Protein AF-A0A972D9L5-F1 (afdb_monomer)

Structure (mmCIF, N/CA/C/O backbone):
data_AF-A0A972D9L5-F1
#
_entry.id   AF-A0A972D9L5-F1
#
loop_
_atom_site.group_PDB
_atom_site.id
_atom_site.type_symbol
_atom_site.label_atom_id
_atom_site.label_alt_id
_atom_site.label_comp_id
_atom_site.label_asym_id
_atom_site.label_entity_id
_atom_site.label_seq_id
_atom_site.pdbx_PDB_ins_code
_atom_site.Cartn_x
_atom_site.Cartn_y
_atom_site.Cartn_z
_atom_site.occupancy
_atom_site.B_iso_or_equiv
_atom_site.auth_seq_id
_atom_site.auth_comp_id
_atom_site.auth_asym_id
_atom_site.auth_atom_id
_atom_site.pdbx_PDB_model_num
ATOM 1 N N . MET A 1 1 ? 24.070 23.759 -36.329 1.00 27.31 1 MET A N 1
ATOM 2 C CA . MET A 1 1 ? 23.258 23.479 -37.533 1.00 27.31 1 MET A CA 1
ATOM 3 C C . MET A 1 1 ? 21.920 22.925 -37.063 1.00 27.31 1 MET A C 1
ATOM 5 O O . MET A 1 1 ? 21.904 22.275 -36.027 1.00 27.31 1 MET A O 1
ATOM 9 N N . ALA A 1 2 ? 20.825 23.305 -37.729 1.00 23.30 2 ALA A N 1
ATOM 10 C CA . ALA A 1 2 ? 19.434 23.010 -37.364 1.00 23.30 2 ALA A CA 1
ATOM 11 C C . ALA A 1 2 ? 19.029 21.546 -37.658 1.00 23.30 2 ALA A C 1
ATOM 13 O O . ALA A 1 2 ? 19.840 20.780 -38.168 1.00 23.30 2 ALA A O 1
ATOM 14 N N . ALA A 1 3 ? 17.773 21.191 -37.354 1.00 28.17 3 ALA A N 1
ATOM 15 C CA . ALA A 1 3 ? 17.114 19.873 -37.392 1.00 28.17 3 ALA A CA 1
ATOM 16 C C . ALA A 1 3 ? 17.079 19.113 -38.751 1.00 28.17 3 ALA A C 1
ATOM 18 O O . ALA A 1 3 ? 16.058 18.535 -39.114 1.00 28.17 3 ALA A O 1
ATOM 19 N N . GLY A 1 4 ? 18.181 19.081 -39.503 1.00 29.75 4 GLY A N 1
ATOM 20 C CA . GLY A 1 4 ? 18.296 18.430 -40.814 1.00 29.75 4 GLY A CA 1
ATOM 21 C C . GLY A 1 4 ? 19.237 17.220 -40.894 1.00 29.75 4 GLY A C 1
ATOM 22 O O . GLY A 1 4 ? 19.239 16.561 -41.925 1.00 29.75 4 GLY A O 1
ATOM 23 N N . ASP A 1 5 ? 20.002 16.883 -39.848 1.00 33.12 5 ASP A N 1
ATOM 24 C CA . ASP A 1 5 ? 21.113 15.907 -39.957 1.00 33.12 5 ASP A CA 1
ATOM 25 C C . ASP A 1 5 ? 20.798 14.476 -39.468 1.00 33.12 5 ASP A C 1
ATOM 27 O O . ASP A 1 5 ? 21.656 13.593 -39.501 1.00 33.12 5 ASP A O 1
ATOM 31 N N . VAL A 1 6 ? 19.553 14.188 -39.077 1.00 36.44 6 VAL A N 1
ATOM 32 C CA . VAL A 1 6 ? 19.097 12.816 -38.755 1.00 36.44 6 VAL A CA 1
ATOM 33 C C . VAL A 1 6 ? 19.295 11.810 -39.916 1.00 36.44 6 VAL A C 1
ATOM 35 O O . VAL A 1 6 ? 19.656 10.662 -39.638 1.00 36.44 6 VAL A O 1
ATOM 38 N N . PRO A 1 7 ? 19.163 12.187 -41.208 1.00 37.09 7 PRO A N 1
ATOM 39 C CA . PRO A 1 7 ? 19.423 11.276 -42.326 1.00 37.09 7 PRO A CA 1
ATOM 40 C C . PRO A 1 7 ? 20.885 10.811 -42.434 1.00 37.09 7 PRO A C 1
ATOM 42 O O . PRO A 1 7 ? 21.130 9.715 -42.927 1.00 37.09 7 PRO A O 1
ATOM 45 N N . LEU A 1 8 ? 21.865 11.583 -41.943 1.00 34.81 8 LEU A N 1
ATOM 46 C CA . LEU A 1 8 ? 23.290 11.224 -42.028 1.00 34.81 8 LEU A CA 1
ATOM 47 C C . LEU A 1 8 ? 23.681 10.113 -41.045 1.00 34.81 8 LEU A C 1
ATOM 49 O O . LEU A 1 8 ? 24.503 9.261 -41.381 1.00 34.81 8 LEU A O 1
ATOM 53 N N . ALA A 1 9 ? 23.055 10.062 -39.866 1.00 34.00 9 ALA A N 1
ATOM 54 C CA . ALA A 1 9 ? 23.218 8.943 -38.936 1.00 34.00 9 ALA A CA 1
ATOM 55 C C . ALA A 1 9 ? 22.596 7.649 -39.497 1.00 34.00 9 ALA A C 1
ATOM 57 O O . ALA A 1 9 ? 23.172 6.574 -39.342 1.00 34.00 9 ALA A O 1
ATOM 58 N N . TYR A 1 10 ? 21.469 7.770 -40.212 1.00 34.28 10 TYR A N 1
ATOM 59 C CA . TYR A 1 10 ? 20.811 6.666 -40.923 1.00 34.28 10 TYR A CA 1
ATOM 60 C C . TYR A 1 10 ? 21.652 6.154 -42.108 1.00 34.28 10 TYR A C 1
ATOM 62 O O . TYR A 1 10 ? 21.866 4.951 -42.235 1.00 34.28 10 TYR A O 1
ATOM 70 N N . ALA A 1 11 ? 22.219 7.056 -42.917 1.00 30.81 11 ALA A N 1
ATOM 71 C CA . ALA A 1 11 ? 23.085 6.713 -44.051 1.00 30.81 11 ALA A CA 1
ATOM 72 C C . ALA A 1 11 ? 24.439 6.115 -43.619 1.00 30.81 11 ALA A C 1
ATOM 74 O O . ALA A 1 11 ? 24.993 5.252 -44.296 1.00 30.81 11 ALA A O 1
ATOM 75 N N . SER A 1 12 ? 24.965 6.519 -42.457 1.00 33.31 12 SER A N 1
ATOM 76 C CA . SER A 1 12 ? 26.194 5.940 -41.889 1.00 33.31 12 SER A CA 1
ATOM 77 C C . SER A 1 12 ? 26.015 4.476 -41.457 1.00 33.31 12 SER A C 1
ATOM 79 O O . SER A 1 12 ? 26.991 3.731 -41.400 1.00 33.31 12 SER A O 1
ATOM 81 N N . PHE A 1 13 ? 24.775 4.058 -41.176 1.00 31.98 13 PHE A N 1
ATOM 82 C CA . PHE A 1 13 ? 24.420 2.686 -40.804 1.00 31.98 13 PHE A CA 1
ATOM 83 C C . PHE A 1 13 ? 24.322 1.754 -42.026 1.00 31.98 13 PHE A C 1
ATOM 85 O O . PHE A 1 13 ? 24.736 0.601 -41.938 1.00 31.98 13 PHE A O 1
ATOM 92 N N . GLU A 1 14 ? 23.863 2.253 -43.180 1.00 33.03 14 GLU A N 1
ATOM 93 C CA . GLU A 1 14 ? 23.829 1.494 -44.446 1.00 33.03 14 GLU A CA 1
ATOM 94 C C . GLU A 1 14 ? 25.233 1.147 -44.973 1.00 33.03 14 GLU A C 1
ATOM 96 O O . GLU A 1 14 ? 25.449 0.063 -45.511 1.00 33.03 14 GLU A O 1
ATOM 101 N N . VAL A 1 15 ? 26.224 2.024 -44.773 1.00 32.53 15 VAL A N 1
ATOM 102 C CA . VAL A 1 15 ? 27.602 1.807 -45.263 1.00 32.53 15 VAL A CA 1
ATOM 103 C C . VAL A 1 15 ? 28.331 0.683 -44.506 1.00 32.53 15 VAL A C 1
ATOM 105 O O . VAL A 1 15 ? 29.266 0.085 -45.037 1.00 32.53 15 VAL A O 1
ATOM 108 N N . ALA A 1 16 ? 27.898 0.333 -43.292 1.00 34.31 16 ALA A N 1
ATOM 109 C CA . ALA A 1 16 ? 28.505 -0.749 -42.514 1.00 34.31 16 ALA A CA 1
ATOM 110 C C . ALA A 1 16 ? 28.142 -2.165 -43.023 1.00 34.31 16 ALA A C 1
ATOM 112 O O . ALA A 1 16 ? 28.764 -3.133 -42.585 1.00 34.31 16 ALA A O 1
ATOM 113 N N . ALA A 1 17 ? 27.176 -2.294 -43.943 1.00 33.25 17 ALA A N 1
ATOM 114 C CA . ALA A 1 17 ? 26.532 -3.558 -44.316 1.00 33.25 17 ALA A CA 1
ATOM 115 C C . ALA A 1 17 ? 27.066 -4.247 -45.594 1.00 33.25 17 ALA A C 1
ATOM 117 O O . ALA A 1 17 ? 26.412 -5.146 -46.114 1.00 33.25 17 ALA A O 1
ATOM 118 N N . ALA A 1 18 ? 28.245 -3.890 -46.113 1.00 29.44 18 ALA A N 1
ATOM 119 C CA . ALA A 1 18 ? 28.817 -4.570 -47.282 1.00 29.44 18 ALA A CA 1
ATOM 120 C C . ALA A 1 18 ? 30.203 -5.167 -46.982 1.00 29.44 18 ALA A C 1
ATOM 122 O O . ALA A 1 18 ? 31.210 -4.460 -46.986 1.00 29.44 18 ALA A O 1
ATOM 123 N N . SER A 1 19 ? 30.266 -6.486 -46.762 1.00 33.09 19 SER A N 1
ATOM 124 C CA . SER A 1 19 ? 31.508 -7.275 -46.783 1.00 33.09 19 SER A CA 1
ATOM 125 C C . SER A 1 19 ? 31.277 -8.585 -47.559 1.00 33.09 19 SER A C 1
ATOM 127 O O . SER A 1 19 ? 30.207 -9.164 -47.408 1.00 33.09 19 SER A O 1
ATOM 129 N N . PRO A 1 20 ? 32.211 -9.075 -48.404 1.00 32.84 20 PRO A N 1
ATOM 130 C CA . PRO A 1 20 ? 31.915 -10.094 -49.416 1.00 32.84 20 PRO A CA 1
ATOM 131 C C . PRO A 1 20 ? 32.244 -11.556 -49.017 1.00 32.84 20 PRO A C 1
ATOM 133 O O . PRO A 1 20 ? 32.402 -12.390 -49.906 1.00 32.84 20 PRO A O 1
ATOM 136 N N . THR A 1 21 ? 32.369 -11.910 -47.730 1.00 31.95 21 THR A N 1
ATOM 137 C CA . THR A 1 21 ? 32.753 -13.277 -47.276 1.00 31.95 21 THR A CA 1
ATOM 138 C C . THR A 1 21 ? 32.241 -13.599 -45.852 1.00 31.95 21 THR A C 1
ATOM 140 O O . THR A 1 21 ? 32.081 -12.660 -45.078 1.00 31.95 21 THR A O 1
ATOM 143 N N . PRO A 1 22 ? 32.050 -14.894 -45.487 1.00 38.19 22 PRO A N 1
ATOM 144 C CA . PRO A 1 22 ? 30.830 -15.442 -44.879 1.00 38.19 22 PRO A CA 1
ATOM 145 C C . PRO A 1 22 ? 30.618 -15.128 -43.390 1.00 38.19 22 PRO A C 1
ATOM 147 O O . PRO A 1 22 ? 31.560 -14.957 -42.617 1.00 38.19 22 PRO A O 1
ATOM 150 N N . ASP A 1 23 ? 29.338 -15.152 -43.016 1.00 41.19 23 ASP A N 1
ATOM 151 C CA . ASP A 1 23 ? 28.691 -14.165 -42.151 1.00 41.19 23 ASP A CA 1
ATOM 152 C C . ASP A 1 23 ? 28.322 -14.689 -40.748 1.00 41.19 23 ASP A C 1
ATOM 154 O O . ASP A 1 23 ? 27.752 -15.771 -40.603 1.00 41.19 23 ASP A O 1
ATOM 158 N N . ILE A 1 24 ? 28.548 -13.884 -39.703 1.00 43.41 24 ILE A N 1
ATOM 159 C CA . ILE A 1 24 ? 27.764 -13.948 -38.454 1.00 43.41 24 ILE A CA 1
ATOM 160 C C . ILE A 1 24 ? 26.593 -12.981 -38.619 1.00 43.41 24 ILE A C 1
ATOM 162 O O . ILE A 1 24 ? 26.845 -11.786 -38.604 1.00 43.41 24 ILE A O 1
ATOM 166 N N . VAL A 1 25 ? 25.350 -13.455 -38.735 1.00 45.12 25 VAL A N 1
ATOM 167 C CA . VAL A 1 25 ? 24.152 -12.594 -38.807 1.00 45.12 25 VAL A CA 1
ATOM 168 C C . VAL A 1 25 ? 23.556 -12.415 -37.408 1.00 45.12 25 VAL A C 1
ATOM 170 O O . VAL A 1 25 ? 23.207 -13.397 -36.756 1.00 45.12 25 VAL A O 1
ATOM 173 N N . VAL A 1 26 ? 23.428 -11.172 -36.938 1.00 41.31 26 VAL A N 1
ATOM 174 C CA . VAL A 1 26 ? 22.757 -10.820 -35.673 1.00 41.31 26 VAL A CA 1
ATOM 175 C C . VAL A 1 26 ? 21.590 -9.877 -35.958 1.00 41.31 26 VAL A C 1
ATOM 177 O O . VAL A 1 26 ? 21.803 -8.778 -36.458 1.00 41.31 26 VAL A O 1
ATOM 180 N N . GLU A 1 27 ? 20.361 -10.246 -35.597 1.00 40.62 27 GLU A N 1
ATOM 181 C CA . GLU A 1 27 ? 19.220 -9.320 -35.655 1.00 40.62 27 GLU A CA 1
ATOM 182 C C . GLU A 1 27 ? 19.253 -8.340 -34.467 1.00 40.62 27 GLU A C 1
ATOM 184 O O . GLU A 1 27 ? 18.954 -8.695 -33.324 1.00 40.62 27 GLU A O 1
ATOM 189 N N . ALA A 1 28 ? 19.582 -7.075 -34.727 1.00 36.69 28 ALA A N 1
ATOM 190 C CA . ALA A 1 28 ? 19.485 -5.970 -33.780 1.00 36.69 28 ALA A CA 1
ATOM 191 C C . ALA A 1 28 ? 18.121 -5.264 -33.887 1.00 36.69 28 ALA A C 1
ATOM 193 O O . ALA A 1 28 ? 17.575 -5.072 -34.976 1.00 36.69 28 ALA A O 1
ATOM 194 N N . ARG A 1 29 ? 17.559 -4.838 -32.745 1.00 34.06 29 ARG A N 1
ATOM 195 C CA . ARG A 1 29 ? 16.242 -4.180 -32.680 1.00 34.06 29 ARG A CA 1
ATOM 196 C C . ARG A 1 29 ? 16.333 -2.861 -31.917 1.00 34.06 29 ARG A C 1
ATOM 198 O O . ARG A 1 29 ? 16.729 -2.857 -30.753 1.00 34.06 29 ARG A O 1
ATOM 205 N N . VAL A 1 30 ? 15.936 -1.757 -32.554 1.00 33.97 30 VAL A N 1
ATOM 206 C CA . VAL A 1 30 ? 15.893 -0.413 -31.948 1.00 33.97 30 VAL A CA 1
ATOM 207 C C . VAL A 1 30 ? 14.492 0.172 -32.135 1.00 33.97 30 VAL A C 1
ATOM 209 O O . VAL A 1 30 ? 14.098 0.561 -33.232 1.00 33.97 30 VAL A O 1
ATOM 212 N N . GLY A 1 31 ? 13.698 0.200 -31.059 1.00 39.50 31 GLY A N 1
ATOM 213 C CA . GLY A 1 31 ? 12.273 0.545 -31.148 1.00 39.50 31 GLY A CA 1
ATOM 214 C C . GLY A 1 31 ? 11.500 -0.478 -31.993 1.00 39.50 31 GLY A C 1
ATOM 215 O O . GLY A 1 31 ? 11.541 -1.674 -31.703 1.00 39.50 31 GLY A O 1
ATOM 216 N N . LEU A 1 32 ? 10.809 -0.018 -33.040 1.00 27.38 32 LEU A N 1
ATOM 217 C CA . LEU A 1 32 ? 10.128 -0.879 -34.020 1.00 27.38 32 LEU A CA 1
ATOM 218 C C . LEU A 1 32 ? 11.026 -1.302 -35.202 1.00 27.38 32 LEU A C 1
ATOM 220 O O . LEU A 1 32 ? 10.614 -2.158 -35.981 1.00 27.38 32 LEU A O 1
ATOM 224 N N . ALA A 1 33 ? 12.241 -0.756 -35.333 1.00 27.19 33 ALA A N 1
ATOM 225 C CA . ALA A 1 33 ? 13.147 -1.068 -36.438 1.00 27.19 33 ALA A CA 1
ATOM 226 C C . ALA A 1 33 ? 13.959 -2.351 -36.181 1.00 27.19 33 ALA A C 1
ATOM 228 O O . ALA A 1 33 ? 14.419 -2.590 -35.058 1.00 27.19 33 ALA A O 1
ATOM 229 N N . ARG A 1 34 ? 14.143 -3.156 -37.237 1.00 33.88 34 ARG A N 1
ATOM 230 C CA . ARG A 1 34 ? 15.011 -4.346 -37.284 1.00 33.88 34 ARG A CA 1
ATOM 231 C C . ARG A 1 34 ? 16.206 -4.072 -38.199 1.00 33.88 34 ARG A C 1
ATOM 233 O O . ARG A 1 34 ? 16.015 -3.487 -39.261 1.00 33.88 34 ARG A O 1
ATOM 240 N N . ALA A 1 35 ? 17.398 -4.508 -37.803 1.00 36.12 35 ALA A N 1
ATOM 241 C CA . ALA A 1 35 ? 18.605 -4.481 -38.628 1.00 36.12 35 ALA A CA 1
ATOM 242 C C . ALA A 1 35 ? 19.386 -5.793 -38.470 1.00 36.12 35 ALA A C 1
ATOM 244 O O . ALA A 1 35 ? 19.531 -6.281 -37.353 1.00 36.12 35 ALA A O 1
ATOM 245 N N . GLU A 1 36 ? 19.911 -6.344 -39.562 1.00 37.34 36 GLU A N 1
ATOM 246 C CA . GLU A 1 36 ? 20.851 -7.471 -39.533 1.00 37.34 36 GLU A CA 1
ATOM 247 C C . GLU A 1 36 ? 22.291 -6.942 -39.461 1.00 37.34 36 GLU A C 1
ATOM 249 O O . GLU A 1 36 ? 22.697 -6.092 -40.252 1.00 37.34 36 GLU A O 1
ATOM 254 N N . VAL A 1 37 ? 23.071 -7.427 -38.496 1.00 43.81 37 VAL A N 1
ATOM 255 C CA . VAL A 1 37 ? 24.482 -7.078 -38.304 1.00 43.81 37 VAL A CA 1
ATOM 256 C C . VAL A 1 37 ? 25.333 -8.270 -38.712 1.00 43.81 37 VAL A C 1
ATOM 258 O O . VAL A 1 37 ? 25.239 -9.327 -38.094 1.00 43.81 37 VAL A O 1
ATOM 261 N N . ILE A 1 38 ? 26.173 -8.080 -39.731 1.00 44.03 38 ILE A N 1
ATOM 262 C CA . ILE A 1 38 ? 27.077 -9.102 -40.267 1.00 44.03 38 ILE A CA 1
ATOM 263 C C . ILE A 1 38 ? 28.505 -8.891 -39.728 1.00 44.03 38 ILE A C 1
ATOM 265 O O . ILE A 1 38 ? 29.070 -7.810 -39.903 1.00 44.03 38 ILE A O 1
ATOM 269 N N . LEU A 1 39 ? 29.106 -9.889 -39.061 1.00 46.31 39 LEU A N 1
ATOM 270 C CA . LEU A 1 39 ? 30.448 -9.781 -38.445 1.00 46.31 39 LEU A CA 1
ATOM 271 C C . LEU A 1 39 ? 31.469 -10.805 -39.002 1.00 46.31 39 LEU A C 1
ATOM 273 O O . LEU A 1 39 ? 31.168 -11.990 -39.094 1.00 46.31 39 LEU A O 1
ATOM 277 N N . ASP A 1 40 ? 32.704 -10.352 -39.290 1.00 50.00 40 ASP A N 1
ATOM 278 C CA . ASP A 1 40 ? 33.874 -11.167 -39.709 1.00 50.00 40 ASP A CA 1
ATOM 279 C C . ASP A 1 40 ? 34.662 -11.722 -38.495 1.00 50.00 40 ASP A C 1
ATOM 281 O O . ASP A 1 40 ? 35.204 -10.921 -37.733 1.00 50.00 40 ASP A O 1
ATOM 285 N N . PRO A 1 41 ? 34.854 -13.046 -38.323 1.00 49.62 41 PRO A N 1
ATOM 286 C CA . PRO A 1 41 ? 35.461 -13.652 -37.129 1.00 49.62 41 PRO A CA 1
ATOM 287 C C . PRO A 1 41 ? 36.834 -13.110 -36.688 1.00 49.62 41 PRO A C 1
ATOM 289 O O . PRO A 1 41 ? 37.119 -13.101 -35.489 1.00 49.62 41 PRO A O 1
ATOM 292 N N . ARG A 1 42 ? 37.705 -12.661 -37.607 1.00 49.84 42 ARG A N 1
ATOM 293 C CA . ARG A 1 42 ? 39.078 -12.222 -37.256 1.00 49.84 42 ARG A CA 1
ATOM 294 C C . ARG A 1 42 ? 39.190 -10.718 -37.005 1.00 49.84 42 ARG A C 1
ATOM 296 O O . ARG A 1 42 ? 40.010 -10.301 -36.188 1.00 49.84 42 ARG A O 1
ATOM 303 N N . ALA A 1 43 ? 38.354 -9.909 -37.657 1.00 49.88 43 ALA A N 1
ATOM 304 C CA . ALA A 1 43 ? 38.301 -8.453 -37.483 1.00 49.88 43 ALA A CA 1
ATOM 305 C C . ALA A 1 43 ? 37.150 -7.982 -36.569 1.00 49.88 43 ALA A C 1
ATOM 307 O O . ALA A 1 43 ? 37.096 -6.805 -36.198 1.00 49.88 43 ALA A O 1
ATOM 308 N N . ALA A 1 44 ? 36.228 -8.877 -36.196 1.00 51.94 44 ALA A N 1
ATOM 309 C CA . ALA A 1 44 ? 35.060 -8.560 -35.381 1.00 51.94 44 ALA A CA 1
ATOM 310 C C . ALA A 1 44 ? 35.392 -8.377 -33.910 1.00 51.94 44 ALA A C 1
ATOM 312 O O . ALA A 1 44 ? 34.701 -7.608 -33.268 1.00 51.94 44 ALA A O 1
ATOM 313 N N . LEU A 1 45 ? 36.427 -9.011 -33.354 1.00 53.84 45 LEU A N 1
ATOM 314 C CA . LEU A 1 45 ? 36.647 -8.986 -31.903 1.00 53.84 45 LEU A CA 1
ATOM 315 C C . LEU A 1 45 ? 36.808 -7.559 -31.339 1.00 53.84 45 LEU A C 1
ATOM 317 O O . LEU A 1 45 ? 36.020 -7.200 -30.468 1.00 53.84 45 LEU A O 1
ATOM 321 N N . PRO A 1 46 ? 37.678 -6.683 -31.886 1.00 53.84 46 PRO A N 1
ATOM 322 C CA . PRO A 1 46 ? 37.757 -5.299 -31.422 1.00 53.84 46 PRO A CA 1
ATOM 323 C C . PRO A 1 46 ? 36.497 -4.490 -31.746 1.00 53.84 46 PRO A C 1
ATOM 325 O O . PRO A 1 46 ? 36.174 -3.556 -31.023 1.00 53.84 46 PRO A O 1
ATOM 328 N N . LYS A 1 47 ? 35.784 -4.825 -32.832 1.00 52.66 47 LYS A N 1
ATOM 329 C CA . LYS A 1 47 ? 34.560 -4.126 -33.255 1.00 52.66 47 LYS A CA 1
ATOM 330 C C . LYS A 1 47 ? 33.355 -4.499 -32.399 1.00 52.66 47 LYS A C 1
ATOM 332 O O . LYS A 1 47 ? 32.561 -3.626 -32.106 1.00 52.66 47 LYS A O 1
ATOM 337 N N . VAL A 1 48 ? 33.240 -5.756 -31.984 1.00 52.25 48 VAL A N 1
ATOM 338 C CA . VAL A 1 48 ? 32.215 -6.289 -31.082 1.00 52.25 48 VAL A CA 1
ATOM 339 C C . VAL A 1 48 ? 32.512 -5.853 -29.659 1.00 52.25 48 VAL A C 1
ATOM 341 O O . VAL A 1 48 ? 31.602 -5.432 -28.963 1.00 52.25 48 VAL A O 1
ATOM 344 N N . GLU A 1 49 ? 33.777 -5.872 -29.235 1.00 53.09 49 GLU A N 1
ATOM 345 C CA . GLU A 1 49 ? 34.175 -5.295 -27.949 1.00 53.09 49 GLU A CA 1
ATOM 346 C C . GLU A 1 49 ? 33.887 -3.801 -27.909 1.00 53.09 49 GLU A C 1
ATOM 348 O O . GLU A 1 49 ? 33.287 -3.340 -26.947 1.00 53.09 49 GLU A O 1
ATOM 353 N N . ARG A 1 50 ? 34.225 -3.065 -28.973 1.00 52.12 50 ARG A N 1
ATOM 354 C CA . ARG A 1 50 ? 33.856 -1.656 -29.118 1.00 52.12 50 ARG A CA 1
ATOM 355 C C . ARG A 1 50 ? 32.337 -1.478 -29.179 1.00 52.12 50 ARG A C 1
ATOM 357 O O . ARG A 1 50 ? 31.829 -0.625 -28.481 1.00 52.12 50 ARG A O 1
ATOM 364 N N . LEU A 1 51 ? 31.592 -2.315 -29.901 1.00 49.31 51 LEU A N 1
ATOM 365 C CA . LEU A 1 51 ? 30.125 -2.261 -29.967 1.00 49.31 51 LEU A CA 1
ATOM 366 C C . LEU A 1 51 ? 29.487 -2.498 -28.590 1.00 49.31 51 LEU A C 1
ATOM 368 O O . LEU A 1 51 ? 28.558 -1.798 -28.217 1.00 49.31 51 LEU A O 1
ATOM 372 N N . VAL A 1 52 ? 29.994 -3.451 -27.810 1.00 49.38 52 VAL A N 1
ATOM 373 C CA . VAL A 1 52 ? 29.522 -3.730 -26.446 1.00 49.38 52 VAL A CA 1
ATOM 374 C C . VAL A 1 52 ? 30.003 -2.665 -25.454 1.00 49.38 52 VAL A C 1
ATOM 376 O O . VAL A 1 52 ? 29.310 -2.390 -24.481 1.00 49.38 52 VAL A O 1
ATOM 379 N N . GLN A 1 53 ? 31.160 -2.038 -25.678 1.00 50.03 53 GLN A N 1
ATOM 380 C CA . GLN A 1 53 ? 31.651 -0.918 -24.864 1.00 50.03 53 GLN A CA 1
ATOM 381 C C . GLN A 1 53 ? 30.896 0.387 -25.144 1.00 50.03 53 GLN A C 1
ATOM 383 O O . GLN A 1 53 ? 30.571 1.108 -24.203 1.00 50.03 53 GLN A O 1
ATOM 388 N N . ASP A 1 54 ? 30.603 0.665 -26.412 1.00 43.53 54 ASP A N 1
ATOM 389 C CA . ASP A 1 54 ? 29.907 1.860 -26.890 1.00 43.53 54 ASP A CA 1
ATOM 390 C C . ASP A 1 54 ? 28.391 1.734 -26.664 1.00 43.53 54 ASP A C 1
ATOM 392 O O . ASP A 1 54 ? 27.717 2.717 -26.357 1.00 43.53 54 ASP A O 1
ATOM 396 N N . TYR A 1 55 ? 27.859 0.508 -26.749 1.00 43.06 55 TYR A N 1
ATOM 397 C CA . TYR A 1 55 ? 26.444 0.185 -26.566 1.00 43.06 55 TYR A CA 1
ATOM 398 C C . TYR A 1 55 ? 26.244 -0.995 -25.591 1.00 43.06 55 TYR A C 1
ATOM 400 O O . TYR A 1 55 ? 25.664 -2.022 -25.956 1.00 43.06 55 TYR A O 1
ATOM 408 N N . PRO A 1 56 ? 26.637 -0.856 -24.307 1.00 41.25 56 PRO A N 1
ATOM 409 C CA . PRO A 1 56 ? 26.532 -1.915 -23.286 1.00 41.25 56 PRO A CA 1
ATOM 410 C C . PRO A 1 56 ? 25.089 -2.319 -22.941 1.00 41.25 56 PRO A C 1
ATOM 412 O O . PRO A 1 56 ? 24.854 -3.214 -22.124 1.00 41.25 56 PRO A O 1
ATOM 415 N N . GLU A 1 57 ? 24.121 -1.633 -23.546 1.00 40.75 57 GLU A N 1
ATOM 416 C CA . GLU A 1 57 ? 22.685 -1.779 -23.345 1.00 40.75 57 GLU A CA 1
ATOM 417 C C . GLU A 1 57 ? 21.977 -2.511 -24.490 1.00 40.75 57 GLU A C 1
ATOM 419 O O . GLU A 1 57 ? 20.749 -2.612 -24.479 1.00 40.75 57 GLU A O 1
ATOM 424 N N . LEU A 1 58 ? 22.723 -3.041 -25.469 1.00 48.62 58 LEU A N 1
ATOM 425 C CA . LEU A 1 58 ? 22.130 -3.776 -26.584 1.00 48.62 58 LEU A CA 1
ATOM 426 C C . LEU A 1 58 ? 21.343 -5.002 -26.085 1.00 48.62 58 LEU A C 1
ATOM 428 O O . LEU A 1 58 ? 21.876 -5.783 -25.280 1.00 48.62 58 LEU A O 1
ATOM 432 N N . PRO A 1 59 ? 20.115 -5.222 -26.594 1.00 43.12 59 PRO A N 1
ATOM 433 C CA . PRO A 1 59 ? 19.318 -6.402 -26.294 1.00 43.12 59 PRO A CA 1
ATOM 434 C C . PRO A 1 59 ? 20.071 -7.723 -26.408 1.00 43.12 59 PRO A C 1
ATOM 436 O O . PRO A 1 59 ? 20.020 -8.582 -25.527 1.00 43.12 59 PRO A O 1
ATOM 439 N N . GLN A 1 60 ? 20.825 -7.821 -27.498 1.00 59.22 60 GLN A N 1
ATOM 440 C CA . GLN A 1 60 ? 21.522 -9.007 -27.956 1.00 59.22 60 GLN A CA 1
ATOM 441 C C . GLN A 1 60 ? 22.884 -9.179 -27.281 1.00 59.22 60 GLN A C 1
ATOM 443 O O . GLN A 1 60 ? 23.597 -10.116 -27.610 1.00 59.22 60 GLN A O 1
ATOM 448 N N . THR A 1 61 ? 23.289 -8.316 -26.340 1.00 59.69 61 THR A N 1
ATOM 449 C CA . THR A 1 61 ? 24.656 -8.351 -25.784 1.00 59.69 61 THR A CA 1
ATOM 450 C C . THR A 1 61 ? 25.014 -9.731 -25.220 1.00 59.69 61 THR A C 1
ATOM 452 O O . THR A 1 61 ? 26.094 -10.244 -25.497 1.00 59.69 61 THR A O 1
ATOM 455 N N . ALA A 1 62 ? 24.106 -10.373 -24.476 1.00 65.69 62 ALA A N 1
ATOM 456 C CA . ALA A 1 62 ? 24.341 -11.711 -23.927 1.00 65.69 62 ALA A CA 1
ATOM 457 C C . ALA A 1 62 ? 24.532 -12.774 -25.025 1.00 65.69 62 ALA A C 1
ATOM 459 O O . ALA A 1 62 ? 25.368 -13.663 -24.880 1.00 65.69 62 ALA A O 1
ATOM 460 N N . GLU A 1 63 ? 23.783 -12.663 -26.122 1.00 70.25 63 GLU A N 1
ATOM 461 C CA . GLU A 1 63 ? 23.849 -13.561 -27.277 1.00 70.25 63 GLU A CA 1
ATOM 462 C C . GLU A 1 63 ? 25.121 -13.337 -28.093 1.00 70.25 63 GLU A C 1
ATOM 464 O O . GLU A 1 63 ? 25.864 -14.285 -28.330 1.00 70.25 63 GLU A O 1
ATOM 469 N N . ILE A 1 64 ? 25.433 -12.084 -28.427 1.00 67.00 64 ILE A N 1
ATOM 470 C CA . ILE A 1 64 ? 26.649 -11.690 -29.145 1.00 67.00 64 ILE A CA 1
ATOM 471 C C . ILE A 1 64 ? 27.891 -12.165 -28.383 1.00 67.00 64 ILE A C 1
ATOM 473 O O . ILE A 1 64 ? 28.779 -12.787 -28.966 1.00 67.00 64 ILE A O 1
ATOM 477 N N . LEU A 1 65 ? 27.950 -11.914 -27.070 1.00 74.94 65 LEU A N 1
ATOM 478 C CA . LEU A 1 65 ? 29.079 -12.333 -26.239 1.00 74.94 65 LEU A CA 1
ATOM 479 C C . LEU A 1 65 ? 29.157 -13.856 -26.094 1.00 74.94 65 LEU A C 1
ATOM 481 O O . LEU A 1 65 ? 30.259 -14.396 -26.101 1.00 74.94 65 LEU A O 1
ATOM 485 N N . HIS A 1 66 ? 28.024 -14.557 -25.989 1.00 79.62 66 HIS A N 1
ATOM 486 C CA . HIS A 1 66 ? 27.994 -16.021 -25.934 1.00 79.62 66 HIS A CA 1
ATOM 487 C C . HIS A 1 66 ? 28.473 -16.660 -27.247 1.00 79.62 66 HIS A C 1
ATOM 489 O O . HIS A 1 66 ? 29.294 -17.579 -27.218 1.00 79.62 66 HIS A O 1
ATOM 495 N N . LEU A 1 67 ? 28.001 -16.163 -28.393 1.00 75.62 67 LEU A N 1
ATOM 496 C CA . LEU A 1 67 ? 28.432 -16.624 -29.714 1.00 75.62 67 LEU A CA 1
ATOM 497 C C . LEU A 1 67 ? 29.925 -16.374 -29.915 1.00 75.62 67 LEU A C 1
ATOM 499 O O . LEU A 1 67 ? 30.652 -17.279 -30.321 1.00 75.62 67 LEU A O 1
ATOM 503 N N . LEU A 1 68 ? 30.399 -15.180 -29.556 1.00 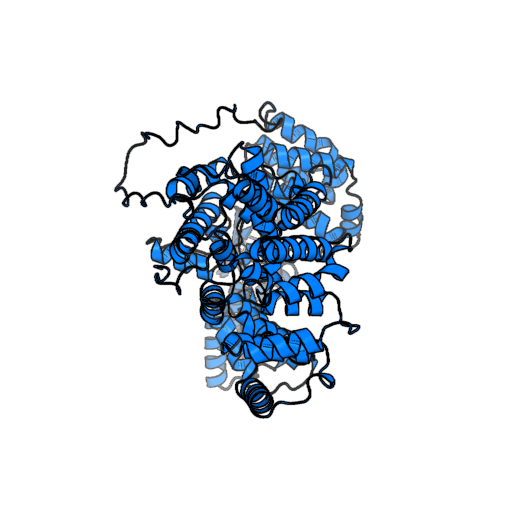73.25 68 LEU A N 1
ATOM 504 C CA . LEU A 1 68 ? 31.815 -14.846 -29.613 1.00 73.25 68 LEU A CA 1
ATOM 505 C C . LEU A 1 68 ? 32.652 -15.765 -28.716 1.00 73.25 68 LEU A C 1
ATOM 507 O O . LEU A 1 68 ? 33.670 -16.288 -29.163 1.00 73.25 68 LEU A O 1
ATOM 511 N N . ALA A 1 69 ? 32.219 -15.988 -27.474 1.00 83.44 69 ALA A N 1
ATOM 512 C CA . ALA A 1 69 ? 32.904 -16.876 -26.543 1.00 83.44 69 ALA A CA 1
ATOM 513 C C . ALA A 1 69 ? 33.053 -18.287 -27.129 1.00 83.44 69 ALA A C 1
ATOM 515 O O . ALA A 1 69 ? 34.167 -18.799 -27.170 1.00 83.44 69 ALA A O 1
ATOM 516 N N . THR A 1 70 ? 31.972 -18.831 -27.699 1.00 81.44 70 THR A N 1
ATOM 517 C CA . THR A 1 70 ? 31.933 -20.162 -28.332 1.00 81.44 70 THR A CA 1
ATOM 518 C C . THR A 1 70 ? 32.948 -20.297 -29.478 1.00 81.44 70 THR A C 1
ATOM 520 O O . THR A 1 70 ? 33.609 -21.324 -29.623 1.00 81.44 70 THR A O 1
ATOM 523 N N . GLN A 1 71 ? 33.131 -19.247 -30.287 1.00 76.19 71 GLN A N 1
ATOM 524 C CA . GLN A 1 71 ? 34.112 -19.254 -31.382 1.00 76.19 71 GLN A CA 1
ATOM 525 C C . GLN A 1 71 ? 35.565 -19.228 -30.879 1.00 76.19 71 GLN A C 1
ATOM 527 O O . GLN A 1 71 ? 36.453 -19.805 -31.506 1.00 76.19 71 GLN A O 1
ATOM 532 N N . LEU A 1 72 ? 35.818 -18.592 -29.732 1.00 81.06 72 LEU A N 1
ATOM 533 C CA . LEU A 1 72 ? 37.155 -18.470 -29.144 1.00 81.06 72 LEU A CA 1
ATOM 534 C C . LEU A 1 72 ? 37.599 -19.721 -28.360 1.00 81.06 72 LEU A C 1
ATOM 536 O O . LEU A 1 72 ? 38.774 -19.814 -28.001 1.00 81.06 72 LEU A O 1
ATOM 540 N N . GLU A 1 73 ? 36.705 -20.689 -28.119 1.00 83.81 73 GLU A N 1
ATOM 541 C CA . GLU A 1 73 ? 36.970 -21.902 -27.322 1.00 83.81 73 GLU A CA 1
ATOM 542 C C . GLU A 1 73 ? 38.040 -22.833 -27.910 1.00 83.81 73 GLU A C 1
ATOM 544 O O . GLU A 1 73 ? 38.628 -23.633 -27.181 1.00 83.81 73 GLU A O 1
ATOM 549 N N . HIS A 1 74 ? 38.271 -22.764 -29.224 1.00 78.31 74 HIS A N 1
ATOM 550 C CA . HIS A 1 74 ? 39.121 -23.713 -29.951 1.00 78.31 74 HIS A CA 1
ATOM 551 C C . HIS A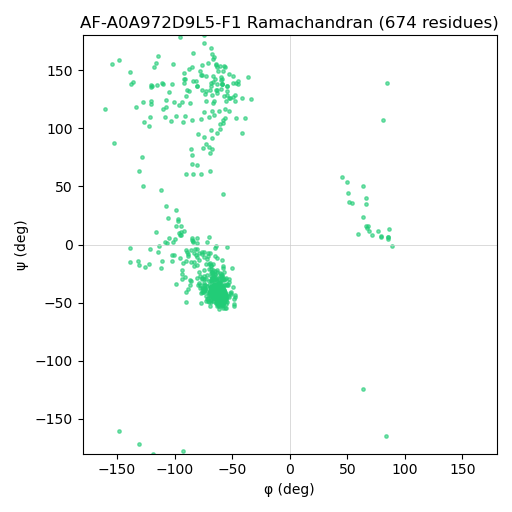 1 74 ? 40.522 -23.175 -30.277 1.00 78.31 74 HIS A C 1
ATOM 553 O O . HIS A 1 74 ? 41.365 -23.944 -30.733 1.00 78.31 74 HIS A O 1
ATOM 559 N N . GLY A 1 75 ? 40.788 -21.884 -30.055 1.00 76.75 75 GLY A N 1
ATOM 5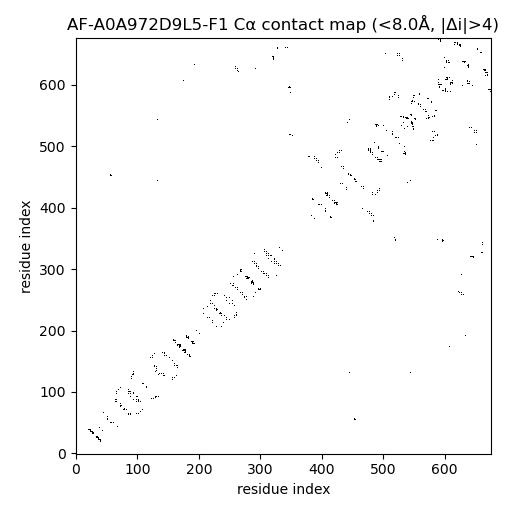60 C CA . GLY A 1 75 ? 42.109 -21.292 -30.278 1.00 76.75 75 GLY A CA 1
ATOM 561 C C . GLY A 1 75 ? 42.996 -21.374 -29.035 1.00 76.75 75 GLY A C 1
ATOM 562 O O . GLY A 1 75 ? 42.561 -21.011 -27.940 1.00 76.75 75 GLY A O 1
ATOM 563 N N . GLU A 1 76 ? 44.248 -21.810 -29.206 1.00 72.50 76 GLU A N 1
ATOM 564 C CA . GLU A 1 76 ? 45.220 -21.967 -28.107 1.00 72.50 76 GLU A CA 1
ATOM 565 C C . GLU A 1 76 ? 45.454 -20.653 -27.337 1.00 72.50 76 GLU A C 1
ATOM 567 O O . GLU A 1 76 ? 45.463 -20.659 -26.107 1.00 72.50 76 GLU A O 1
ATOM 572 N N . ASP A 1 77 ? 45.512 -19.516 -28.040 1.00 76.75 77 ASP A N 1
ATOM 573 C CA . ASP A 1 77 ? 45.704 -18.185 -27.440 1.00 76.75 77 ASP A CA 1
ATOM 574 C C . ASP A 1 77 ? 44.392 -17.487 -27.027 1.00 76.75 77 ASP A C 1
ATOM 576 O O . ASP A 1 77 ? 44.409 -16.443 -26.371 1.00 76.75 77 ASP A O 1
ATOM 580 N N . THR A 1 78 ? 43.231 -18.030 -27.410 1.00 80.12 78 THR A N 1
ATOM 581 C CA . THR A 1 78 ? 41.924 -17.369 -27.232 1.00 80.12 78 THR A CA 1
ATOM 582 C C . THR A 1 78 ? 41.027 -18.036 -26.195 1.00 80.12 78 THR A C 1
ATOM 584 O O . THR A 1 78 ? 40.066 -17.416 -25.737 1.00 80.12 78 THR A O 1
ATOM 587 N N . VAL A 1 79 ? 41.347 -19.260 -25.766 1.00 86.12 79 VAL A N 1
ATOM 588 C CA . VAL A 1 79 ? 40.521 -20.036 -24.829 1.00 86.12 79 VAL A CA 1
ATOM 589 C C . VAL A 1 79 ? 40.356 -19.356 -23.463 1.00 86.12 79 VAL A C 1
ATOM 591 O O . VAL A 1 79 ? 39.278 -19.404 -22.874 1.00 86.12 79 VAL A O 1
ATOM 594 N N . ALA A 1 80 ? 41.378 -18.646 -22.972 1.00 86.50 80 ALA A N 1
ATOM 595 C CA . ALA A 1 80 ? 41.272 -17.870 -21.732 1.00 86.50 80 ALA A CA 1
ATOM 596 C C . ALA A 1 80 ? 40.226 -16.748 -21.857 1.00 86.50 80 ALA A C 1
ATOM 598 O O . ALA A 1 80 ? 39.399 -16.550 -20.969 1.00 86.50 80 ALA A O 1
ATOM 599 N N . LYS A 1 81 ? 40.197 -16.082 -23.016 1.00 83.94 81 LYS A N 1
ATOM 600 C CA . LYS A 1 81 ? 39.213 -15.045 -23.333 1.00 83.94 81 LYS A CA 1
ATOM 601 C C . LYS A 1 81 ? 37.806 -15.625 -23.498 1.00 83.94 81 LYS A C 1
ATOM 603 O O . LYS A 1 81 ? 36.842 -14.999 -23.069 1.00 83.94 81 LYS A O 1
ATOM 608 N N . ALA A 1 82 ? 37.677 -16.832 -24.056 1.00 86.88 82 ALA A N 1
ATOM 609 C CA . ALA A 1 82 ? 36.402 -17.551 -24.116 1.00 86.88 82 ALA A CA 1
ATOM 610 C C . ALA A 1 82 ? 35.830 -17.810 -22.711 1.00 86.88 82 ALA A C 1
ATOM 612 O O . ALA A 1 82 ? 34.650 -17.553 -22.462 1.00 86.88 82 ALA A O 1
ATOM 613 N N . VAL A 1 83 ? 36.679 -18.244 -21.770 1.00 92.00 83 VAL A N 1
ATOM 614 C CA . VAL A 1 83 ? 36.297 -18.434 -20.362 1.00 92.00 83 VAL A CA 1
ATOM 615 C C . VAL A 1 83 ? 35.816 -17.121 -19.741 1.00 92.00 83 VAL A C 1
ATOM 617 O O . VAL A 1 83 ? 34.751 -17.101 -19.122 1.00 92.00 83 VAL A O 1
ATOM 620 N N . ASP A 1 84 ? 36.544 -16.020 -19.934 1.00 86.56 84 ASP A N 1
ATOM 621 C CA . ASP A 1 84 ? 36.164 -14.710 -19.389 1.00 86.56 84 ASP A CA 1
ATOM 622 C C . ASP A 1 84 ? 34.829 -14.208 -19.950 1.00 86.56 84 ASP A C 1
ATOM 624 O O . ASP A 1 84 ? 33.986 -13.702 -19.204 1.00 86.56 84 ASP A O 1
ATOM 628 N N . LEU A 1 85 ? 34.588 -14.399 -21.248 1.00 83.88 85 LEU A N 1
ATOM 629 C CA . LEU A 1 85 ? 33.336 -14.007 -21.889 1.00 83.88 85 LEU A CA 1
ATOM 630 C C . LEU A 1 85 ? 32.154 -14.854 -21.410 1.00 83.88 85 LEU A C 1
ATOM 632 O O . LEU A 1 85 ? 31.136 -14.290 -21.009 1.00 83.88 85 LEU A O 1
ATOM 636 N N . HIS A 1 86 ? 32.280 -16.184 -21.361 1.00 92.19 86 HIS A N 1
ATOM 637 C CA . HIS A 1 86 ? 31.215 -17.040 -20.828 1.00 92.19 86 HIS A CA 1
ATOM 638 C C . HIS A 1 86 ? 30.900 -16.726 -19.359 1.00 92.19 86 HIS A C 1
ATOM 640 O O . HIS A 1 86 ? 29.728 -16.683 -18.971 1.00 92.19 86 HIS A O 1
ATOM 646 N N . ARG A 1 87 ? 31.927 -16.450 -18.544 1.00 92.56 87 ARG A N 1
ATOM 647 C CA . ARG A 1 87 ? 31.748 -15.992 -17.157 1.00 92.56 87 ARG A CA 1
ATOM 648 C C . ARG A 1 87 ? 31.037 -14.645 -17.096 1.00 92.56 87 ARG A C 1
ATOM 650 O O . ARG A 1 87 ? 30.119 -14.485 -16.297 1.00 92.56 87 ARG A O 1
ATOM 657 N N . SER A 1 88 ? 31.430 -13.693 -17.939 1.00 83.69 88 SER A N 1
ATOM 658 C CA . SER A 1 88 ? 30.799 -12.374 -18.023 1.00 83.69 88 SER A CA 1
ATOM 659 C C . SER A 1 88 ? 29.314 -12.482 -18.372 1.00 83.69 88 SER A C 1
ATOM 661 O O . SER A 1 88 ? 28.487 -11.818 -17.740 1.00 83.69 88 SER A O 1
ATOM 663 N N . VAL A 1 89 ? 28.958 -13.376 -19.303 1.00 80.94 89 VAL A N 1
ATOM 664 C CA . VAL A 1 89 ? 27.559 -13.638 -19.657 1.00 80.94 89 VAL A CA 1
ATOM 665 C C . VAL A 1 89 ? 26.778 -14.181 -18.456 1.00 80.94 89 VAL A C 1
ATOM 667 O O . VAL A 1 89 ? 25.720 -13.642 -18.126 1.00 80.94 89 VAL A O 1
ATOM 670 N N . ASP A 1 90 ? 27.306 -15.192 -17.755 1.00 89.50 90 ASP A N 1
ATOM 671 C CA . ASP A 1 90 ? 26.648 -15.771 -16.574 1.00 89.50 90 ASP A CA 1
ATOM 672 C C . ASP A 1 90 ? 26.528 -14.782 -15.406 1.00 89.50 90 ASP A C 1
ATOM 674 O O . ASP A 1 90 ? 25.516 -14.765 -14.709 1.00 89.50 90 ASP A O 1
ATOM 678 N N . LEU A 1 91 ? 27.527 -13.928 -15.189 1.00 80.38 91 LEU A N 1
ATOM 679 C CA . LEU A 1 91 ? 27.502 -12.947 -14.105 1.00 80.38 91 LEU A CA 1
ATOM 680 C C . LEU A 1 91 ? 26.585 -11.768 -14.400 1.00 80.38 91 LEU A C 1
ATOM 682 O O . LEU A 1 91 ? 25.921 -11.257 -13.496 1.00 80.38 91 LEU A O 1
ATOM 686 N N . THR A 1 92 ? 26.537 -11.325 -15.652 1.00 73.50 92 THR A N 1
ATOM 687 C CA . THR A 1 92 ? 25.838 -10.096 -16.029 1.00 73.50 92 THR A CA 1
ATOM 688 C C . THR A 1 92 ? 24.369 -10.354 -16.351 1.00 73.50 92 THR A C 1
ATOM 690 O O . THR A 1 92 ? 23.521 -9.555 -15.930 1.00 73.50 92 THR A O 1
ATOM 693 N N . TRP A 1 93 ? 24.066 -11.481 -17.006 1.00 72.00 93 TRP A N 1
ATOM 694 C CA . TRP A 1 93 ? 22.719 -11.883 -17.430 1.00 72.00 93 TRP A CA 1
ATOM 695 C C . TRP A 1 93 ? 22.327 -13.302 -16.965 1.00 72.00 93 TRP A C 1
ATOM 697 O O . TRP A 1 93 ? 21.836 -14.094 -17.766 1.00 72.00 93 TRP A O 1
ATOM 707 N N . PRO A 1 94 ? 22.468 -13.656 -15.670 1.00 78.50 94 PRO A N 1
ATOM 708 C CA . PRO A 1 94 ? 22.309 -15.036 -15.181 1.00 78.50 94 PRO A CA 1
ATOM 709 C C . PRO A 1 94 ? 20.952 -15.698 -15.472 1.00 78.50 94 PRO A C 1
ATOM 711 O O . PRO A 1 94 ? 20.835 -16.925 -15.385 1.00 78.50 94 PRO A O 1
ATOM 714 N N . TRP A 1 95 ? 19.923 -14.903 -15.779 1.00 73.69 95 TRP A N 1
ATOM 715 C CA . TRP A 1 95 ? 18.562 -15.359 -16.049 1.00 73.69 95 TRP A CA 1
ATOM 716 C C . TRP A 1 95 ? 18.329 -15.843 -17.487 1.00 73.69 95 TRP A C 1
ATOM 718 O O . TRP A 1 95 ? 17.315 -16.501 -17.721 1.00 73.69 95 TRP A O 1
ATOM 728 N N . THR A 1 96 ? 19.229 -15.551 -18.432 1.00 71.25 96 THR A N 1
ATOM 729 C CA . THR A 1 96 ? 19.002 -15.827 -19.859 1.00 71.25 96 THR A CA 1
ATOM 730 C C . THR A 1 96 ? 19.346 -17.265 -20.261 1.00 71.25 96 THR A C 1
ATOM 732 O O . THR A 1 96 ? 20.015 -18.010 -19.532 1.00 71.25 96 THR A O 1
ATOM 735 N N . ALA A 1 97 ? 18.881 -17.674 -21.446 1.00 76.25 97 ALA A N 1
ATOM 736 C CA . ALA A 1 97 ? 19.238 -18.965 -22.029 1.00 76.25 97 ALA A CA 1
ATOM 737 C C . ALA A 1 97 ? 20.734 -19.024 -22.386 1.00 76.25 97 ALA A C 1
ATOM 739 O O . ALA A 1 97 ? 21.365 -20.064 -22.223 1.00 76.25 97 ALA A O 1
ATOM 740 N N . GLU A 1 98 ? 21.319 -17.901 -22.797 1.00 83.69 98 GLU A N 1
ATOM 741 C CA . GLU A 1 98 ? 22.734 -17.729 -23.151 1.00 83.69 98 GLU A CA 1
ATOM 742 C C . GLU A 1 98 ? 23.629 -17.888 -21.924 1.00 83.69 98 GLU A C 1
ATOM 744 O O . GLU A 1 98 ? 24.695 -18.491 -22.016 1.00 83.69 98 GLU A O 1
ATOM 749 N N . ALA A 1 99 ? 23.191 -17.416 -20.752 1.00 82.94 99 ALA A N 1
ATOM 750 C CA . ALA A 1 99 ? 23.890 -17.663 -19.495 1.00 82.94 99 ALA A CA 1
ATOM 751 C C . ALA A 1 99 ? 23.842 -19.142 -19.099 1.00 82.94 99 ALA A C 1
ATOM 753 O O . ALA A 1 99 ? 24.848 -19.687 -18.651 1.00 82.94 99 ALA A O 1
ATOM 754 N N . ARG A 1 100 ? 22.702 -19.825 -19.298 1.00 87.75 100 ARG A N 1
ATOM 755 C CA . ARG A 1 100 ? 22.619 -21.284 -19.094 1.00 87.75 100 ARG A CA 1
ATOM 756 C C . ARG A 1 100 ? 23.585 -22.027 -20.015 1.00 87.75 100 ARG A C 1
ATOM 758 O O . ARG A 1 100 ? 24.393 -22.799 -19.511 1.00 87.75 100 ARG A O 1
ATOM 765 N N . ARG A 1 101 ? 23.544 -21.736 -21.317 1.00 88.38 101 ARG A N 1
ATOM 766 C CA . ARG A 1 101 ? 24.460 -22.314 -22.308 1.00 88.38 101 ARG A CA 1
ATOM 767 C C . ARG A 1 101 ? 25.917 -22.001 -21.965 1.00 88.38 101 ARG A C 1
ATOM 769 O O . ARG A 1 101 ? 26.743 -22.897 -21.922 1.00 88.38 101 ARG A O 1
ATOM 776 N N . SER A 1 102 ? 26.235 -20.763 -21.592 1.00 92.00 102 SER A N 1
ATOM 777 C CA . SER A 1 102 ? 27.592 -20.385 -21.175 1.00 92.00 102 SER A CA 1
ATOM 778 C C . SER A 1 102 ? 28.091 -21.176 -19.962 1.00 92.00 102 SER A C 1
ATOM 780 O O . SER A 1 102 ? 29.260 -21.541 -19.925 1.00 92.00 102 SER A O 1
ATOM 782 N N . ARG A 1 103 ? 27.231 -21.512 -18.989 1.00 94.06 103 ARG A N 1
ATOM 783 C CA . ARG A 1 103 ? 27.614 -22.396 -17.871 1.00 94.06 103 ARG A CA 1
ATOM 784 C C . ARG A 1 103 ? 27.910 -23.827 -18.326 1.00 94.06 103 ARG A C 1
ATOM 786 O O . ARG A 1 103 ? 28.852 -24.430 -17.821 1.00 94.06 103 ARG A O 1
ATOM 793 N N . GLU A 1 104 ? 27.132 -24.355 -19.268 1.00 95.25 104 GLU A N 1
ATOM 794 C CA . GLU A 1 104 ? 27.363 -25.679 -19.868 1.00 95.25 104 GLU A CA 1
ATOM 795 C C . GLU A 1 104 ? 28.709 -25.715 -20.608 1.00 95.25 104 GLU A C 1
ATOM 797 O O . GLU A 1 104 ? 29.502 -26.633 -20.406 1.00 95.25 104 GLU A O 1
ATOM 802 N N . HIS A 1 105 ? 29.017 -24.661 -21.365 1.00 95.50 105 HIS A N 1
ATOM 803 C CA . HIS A 1 105 ? 30.300 -24.475 -22.042 1.00 95.50 105 HIS A CA 1
ATOM 804 C C . HIS A 1 105 ? 31.478 -24.345 -21.062 1.00 95.50 105 HIS A C 1
ATOM 806 O O . HIS A 1 105 ? 32.478 -25.044 -21.207 1.00 95.50 105 HIS A O 1
ATOM 812 N N . LEU A 1 106 ? 31.350 -23.549 -19.993 1.00 95.94 106 LEU A N 1
ATOM 813 C CA . LEU A 1 106 ? 32.370 -23.469 -18.936 1.00 95.94 106 LEU A CA 1
ATOM 814 C C . LEU A 1 106 ? 32.637 -24.833 -18.282 1.00 95.94 106 LEU A C 1
ATOM 816 O O . LEU A 1 106 ? 33.793 -25.175 -18.030 1.00 95.94 106 LEU A O 1
ATOM 820 N N . ALA A 1 107 ? 31.592 -25.628 -18.031 1.00 94.81 107 ALA A N 1
ATOM 821 C CA . ALA A 1 107 ? 31.740 -26.982 -17.502 1.00 94.81 107 ALA A CA 1
ATOM 822 C C . ALA A 1 107 ? 32.447 -27.914 -18.505 1.00 94.81 107 ALA A C 1
ATOM 824 O O . ALA A 1 107 ? 33.337 -28.676 -18.119 1.00 94.81 107 ALA A O 1
ATOM 825 N N . ALA A 1 108 ? 32.110 -27.813 -19.794 1.00 94.12 108 ALA A N 1
ATOM 826 C CA . ALA A 1 108 ? 32.763 -28.570 -20.858 1.00 94.12 108 ALA A CA 1
ATOM 827 C C . ALA A 1 108 ? 34.251 -28.199 -21.000 1.00 94.12 108 ALA A C 1
ATOM 829 O O . ALA A 1 108 ? 35.102 -29.088 -21.045 1.00 94.12 108 ALA A O 1
ATOM 830 N N . LEU A 1 109 ? 34.594 -26.909 -20.987 1.00 93.88 109 LEU A N 1
ATOM 831 C CA . LEU A 1 109 ? 35.980 -26.428 -21.007 1.00 93.88 109 LEU A CA 1
ATOM 832 C C . LEU A 1 109 ? 36.771 -26.933 -19.793 1.00 93.88 109 LEU A C 1
ATOM 834 O O . LEU A 1 109 ? 37.877 -27.452 -19.954 1.00 93.88 109 LEU A O 1
ATOM 838 N N . ALA A 1 110 ? 36.186 -26.871 -18.593 1.00 93.19 110 ALA A N 1
ATOM 839 C CA . ALA A 1 110 ? 36.808 -27.404 -17.382 1.00 93.19 110 ALA A CA 1
ATOM 840 C C . ALA A 1 110 ? 37.088 -28.914 -17.487 1.00 93.19 110 ALA A C 1
ATOM 842 O O . ALA A 1 110 ? 38.170 -29.368 -17.115 1.00 93.19 110 ALA A O 1
ATOM 843 N N . SER A 1 111 ? 36.158 -29.690 -18.059 1.00 92.94 111 SER A N 1
ATOM 844 C CA . SER A 1 111 ? 36.345 -31.133 -18.286 1.00 92.94 111 SER A CA 1
ATOM 845 C C . SER A 1 111 ? 37.474 -31.457 -19.276 1.00 92.94 1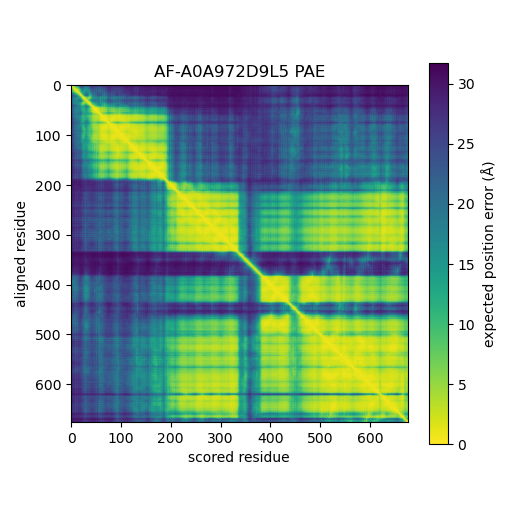11 SER A C 1
ATOM 847 O O . SER A 1 111 ? 38.089 -32.517 -19.186 1.00 92.94 111 SER A O 1
ATOM 849 N N . ARG A 1 112 ? 37.797 -30.519 -20.176 1.00 91.62 112 ARG A N 1
ATOM 850 C CA . ARG A 1 112 ? 38.913 -30.597 -21.135 1.00 91.62 112 ARG A CA 1
ATOM 851 C C . ARG A 1 112 ? 40.252 -30.132 -20.544 1.00 91.62 112 ARG A C 1
ATOM 853 O O . ARG A 1 112 ? 41.233 -30.041 -21.274 1.00 91.62 112 ARG A O 1
ATOM 860 N N . GLY A 1 113 ? 40.304 -29.821 -19.247 1.00 90.50 113 GLY A N 1
ATOM 861 C CA . GLY A 1 113 ? 41.516 -29.364 -18.560 1.00 90.50 113 GLY A CA 1
ATOM 862 C C . GLY A 1 113 ? 41.780 -27.857 -18.655 1.00 90.50 113 GLY A C 1
ATOM 863 O O . GLY A 1 113 ? 42.816 -27.395 -18.180 1.00 90.50 113 GLY A O 1
ATOM 864 N N . VAL A 1 114 ? 40.858 -27.070 -19.225 1.00 92.38 114 VAL A N 1
ATOM 865 C CA . VAL A 1 114 ? 40.962 -25.602 -19.237 1.00 92.38 114 VAL A CA 1
ATOM 866 C C . VAL A 1 114 ? 40.669 -25.065 -17.836 1.00 92.38 114 VAL A C 1
ATOM 868 O O . VAL A 1 114 ? 39.678 -25.429 -17.201 1.00 92.38 114 VAL A O 1
ATOM 871 N N . ARG A 1 115 ? 41.514 -24.162 -17.333 1.00 91.94 115 ARG A N 1
ATOM 872 C CA . ARG A 1 115 ? 41.316 -23.552 -16.014 1.00 91.94 115 ARG A CA 1
ATOM 873 C C . ARG A 1 115 ? 40.118 -22.598 -16.033 1.00 91.94 115 ARG A C 1
ATOM 875 O O . ARG A 1 115 ? 40.216 -21.497 -16.563 1.00 91.94 115 ARG A O 1
ATOM 882 N N . VAL A 1 116 ? 39.033 -22.977 -15.360 1.00 93.00 116 VAL A N 1
ATOM 883 C CA . VAL A 1 116 ? 37.880 -22.105 -15.088 1.00 93.00 116 VAL A CA 1
ATOM 884 C C . VAL A 1 116 ? 37.874 -21.738 -13.601 1.00 93.00 116 VAL A C 1
ATOM 886 O O . VAL A 1 116 ? 37.639 -22.611 -12.763 1.00 93.00 116 VAL A O 1
ATOM 889 N N . PRO A 1 117 ? 38.155 -20.477 -13.225 1.00 89.06 117 PRO A N 1
ATOM 890 C CA . PRO A 1 117 ? 38.081 -20.056 -11.828 1.00 89.06 117 PRO A CA 1
ATOM 891 C C . PRO A 1 117 ? 36.661 -20.254 -11.265 1.00 89.06 117 PRO A C 1
ATOM 893 O O . PRO A 1 117 ? 35.695 -20.021 -11.989 1.00 89.06 117 PRO A O 1
ATOM 896 N N . PRO A 1 118 ? 36.472 -20.640 -9.992 1.00 88.19 118 PRO A N 1
ATOM 897 C CA . PRO A 1 118 ? 35.151 -20.574 -9.366 1.00 88.19 118 PRO A CA 1
ATOM 898 C C . PRO A 1 118 ? 34.701 -19.112 -9.215 1.00 88.19 118 PRO A C 1
ATOM 900 O O . PRO A 1 118 ? 35.522 -18.194 -9.238 1.00 88.19 118 PRO A O 1
ATOM 903 N N . LEU A 1 119 ? 33.394 -18.878 -9.065 1.00 85.69 119 LEU A N 1
ATOM 904 C CA . LEU A 1 119 ? 32.901 -17.547 -8.701 1.00 85.69 119 LEU A CA 1
ATOM 905 C C . LEU A 1 119 ? 33.397 -17.168 -7.301 1.00 85.69 119 LEU A C 1
ATOM 907 O O . LEU A 1 119 ? 33.298 -17.953 -6.355 1.00 85.69 119 LEU A O 1
ATOM 911 N N . THR A 1 120 ? 33.906 -15.950 -7.170 1.00 84.88 120 THR A N 1
ATOM 912 C CA . THR A 1 120 ? 34.174 -15.313 -5.881 1.00 84.88 120 THR A CA 1
ATOM 913 C C . THR A 1 120 ? 32.866 -15.055 -5.137 1.00 84.88 120 THR A C 1
ATOM 915 O O . THR A 1 120 ? 31.794 -15.001 -5.737 1.00 84.88 120 THR A O 1
ATOM 918 N N . GLU A 1 121 ? 32.933 -14.839 -3.822 1.00 76.88 121 GLU A N 1
ATOM 919 C CA . GLU A 1 121 ? 31.723 -14.543 -3.045 1.00 76.88 121 GLU A CA 1
ATOM 920 C C . GLU A 1 121 ? 30.981 -13.296 -3.540 1.00 76.88 121 GLU A C 1
ATOM 922 O O . GLU A 1 121 ? 29.763 -13.304 -3.700 1.00 76.88 121 GLU A O 1
ATOM 927 N N . ALA A 1 122 ? 31.727 -12.229 -3.845 1.00 77.81 122 ALA A N 1
ATOM 928 C CA . ALA A 1 122 ? 31.159 -10.992 -4.367 1.00 77.81 122 ALA A CA 1
ATOM 929 C C . ALA A 1 122 ? 30.418 -11.229 -5.692 1.00 77.81 122 ALA A C 1
ATOM 931 O O . ALA A 1 122 ? 29.301 -10.748 -5.870 1.00 77.81 122 ALA A O 1
ATOM 932 N N . GLU A 1 123 ? 31.001 -12.037 -6.581 1.00 81.88 123 GLU A N 1
ATOM 933 C CA . GLU A 1 123 ? 30.362 -12.460 -7.828 1.00 81.88 123 GLU A CA 1
ATOM 934 C C . GLU A 1 123 ? 29.103 -13.305 -7.572 1.00 81.88 123 GLU A C 1
ATOM 936 O O . GLU A 1 123 ? 28.095 -13.100 -8.248 1.00 81.88 123 GLU A O 1
ATOM 941 N N . ARG A 1 124 ? 29.105 -14.209 -6.578 1.00 86.31 124 ARG A N 1
ATOM 942 C CA . ARG A 1 124 ? 27.908 -14.987 -6.198 1.00 86.31 124 ARG A CA 1
ATOM 943 C C . ARG A 1 124 ? 26.785 -14.080 -5.688 1.00 86.31 124 ARG A C 1
ATOM 945 O O . ARG A 1 124 ? 25.643 -14.230 -6.124 1.00 86.31 124 ARG A O 1
ATOM 952 N N . VAL A 1 125 ? 27.103 -13.117 -4.819 1.00 81.44 125 VAL A N 1
ATOM 953 C CA . VAL A 1 125 ? 26.144 -12.131 -4.290 1.00 81.44 125 VAL A CA 1
ATOM 954 C C . VAL A 1 125 ? 25.580 -11.249 -5.403 1.00 81.44 125 VAL A C 1
ATOM 956 O O . VAL A 1 125 ? 24.366 -11.049 -5.471 1.00 81.44 125 VAL A O 1
ATOM 959 N N . ASP A 1 126 ? 26.422 -10.753 -6.309 1.00 78.06 126 ASP A N 1
ATOM 960 C CA . ASP A 1 126 ? 25.979 -9.914 -7.425 1.00 78.06 126 ASP A CA 1
ATOM 961 C C . ASP A 1 126 ? 25.138 -10.705 -8.439 1.00 78.06 126 ASP A C 1
ATOM 963 O O . ASP A 1 126 ? 24.110 -10.211 -8.917 1.00 78.06 126 ASP A O 1
ATOM 967 N N . ARG A 1 127 ? 25.507 -11.961 -8.712 1.00 84.25 127 ARG A N 1
ATOM 968 C CA . ARG A 1 127 ? 24.737 -12.879 -9.560 1.00 84.25 127 ARG A CA 1
ATOM 969 C C . ARG A 1 127 ? 23.368 -13.197 -8.957 1.00 84.25 127 ARG A C 1
ATOM 971 O O . ARG A 1 127 ? 22.358 -13.091 -9.653 1.00 84.25 127 ARG A O 1
ATOM 978 N N . ALA A 1 128 ? 23.299 -13.523 -7.665 1.00 83.69 128 ALA A N 1
ATOM 979 C CA . ALA A 1 128 ? 22.028 -13.744 -6.974 1.00 83.69 128 ALA A CA 1
ATOM 980 C C . ALA A 1 128 ? 21.183 -12.466 -6.927 1.00 83.69 128 ALA A C 1
ATOM 982 O O . ALA A 1 128 ? 19.984 -12.512 -7.172 1.00 83.69 128 ALA A O 1
ATOM 983 N N . SER A 1 129 ? 21.803 -11.304 -6.703 1.00 75.19 129 SER A N 1
ATOM 984 C CA . SER A 1 129 ? 21.124 -10.007 -6.766 1.00 75.19 129 SER A CA 1
ATOM 985 C C . SER A 1 129 ? 20.451 -9.769 -8.109 1.00 75.19 129 SER A C 1
ATOM 987 O O . SER A 1 129 ? 19.298 -9.336 -8.167 1.00 75.19 129 SER A O 1
ATOM 989 N N . ARG A 1 130 ? 21.136 -10.108 -9.201 1.00 69.94 130 ARG A N 1
ATOM 990 C CA . ARG A 1 130 ? 20.580 -10.043 -10.554 1.00 69.94 130 ARG A CA 1
ATOM 991 C C . ARG A 1 130 ? 19.446 -11.043 -10.759 1.00 69.94 130 ARG A C 1
ATOM 993 O O . ARG A 1 130 ? 18.414 -10.647 -11.285 1.00 69.94 130 ARG A O 1
ATOM 1000 N N . LEU A 1 131 ? 19.581 -12.285 -10.292 1.00 75.81 131 LEU A N 1
ATOM 1001 C CA . LEU A 1 131 ? 18.510 -13.288 -10.362 1.00 75.81 131 LEU A CA 1
ATOM 1002 C C . LEU A 1 131 ? 17.266 -12.882 -9.562 1.00 75.81 131 LEU A C 1
ATOM 1004 O O . LEU A 1 131 ? 16.160 -12.989 -10.073 1.00 75.81 131 LEU A O 1
ATOM 1008 N N . VAL A 1 132 ? 17.433 -12.348 -8.352 1.00 67.12 132 VAL A N 1
ATOM 1009 C CA . VAL A 1 132 ? 16.328 -11.852 -7.513 1.00 67.12 132 VAL A CA 1
ATOM 1010 C C . VAL A 1 132 ? 15.620 -10.659 -8.154 1.00 67.12 132 VAL A C 1
ATOM 1012 O O . VAL A 1 132 ? 14.417 -10.485 -7.980 1.00 67.12 132 VAL A O 1
ATOM 1015 N N . ARG A 1 133 ? 16.362 -9.804 -8.865 1.00 59.72 133 ARG A N 1
ATOM 1016 C CA . ARG A 1 133 ? 15.817 -8.581 -9.469 1.00 59.72 133 ARG A CA 1
ATOM 1017 C C . ARG A 1 133 ? 15.222 -8.787 -10.858 1.00 59.72 133 ARG A C 1
ATOM 1019 O O . ARG A 1 133 ? 14.308 -8.051 -11.208 1.00 59.72 133 ARG A O 1
ATOM 1026 N N . LEU A 1 134 ? 15.804 -9.679 -11.656 1.00 56.66 134 LEU A N 1
ATOM 1027 C CA . LEU A 1 134 ? 15.585 -9.763 -13.106 1.00 56.66 134 LEU A CA 1
ATOM 1028 C C . LEU A 1 134 ? 15.296 -11.196 -13.585 1.00 56.66 134 LEU A C 1
ATOM 1030 O O . LEU A 1 134 ? 14.882 -11.380 -14.723 1.00 56.66 134 LEU A O 1
ATOM 1034 N N . GLY A 1 135 ? 15.546 -12.212 -12.753 1.00 59.75 135 GLY A N 1
ATOM 1035 C CA . GLY A 1 135 ? 15.299 -13.617 -13.074 1.00 59.75 135 GLY A CA 1
ATOM 1036 C C . GLY A 1 135 ? 13.929 -14.115 -12.621 1.00 59.75 135 GLY A C 1
ATOM 1037 O O . GLY A 1 135 ? 13.120 -13.372 -12.065 1.00 59.75 135 GLY A O 1
ATOM 1038 N N . SER A 1 136 ? 13.662 -15.405 -12.851 1.00 61.16 136 SER A N 1
ATOM 1039 C CA . SER A 1 136 ? 12.458 -16.033 -12.305 1.00 61.16 136 SER A CA 1
ATOM 1040 C C . SER A 1 136 ? 12.538 -16.096 -10.772 1.00 61.16 136 SER A C 1
ATOM 1042 O O . SER A 1 136 ? 13.630 -16.322 -10.235 1.00 61.16 136 SER A O 1
ATOM 1044 N N . PRO A 1 137 ? 11.409 -15.937 -10.052 1.00 61.81 137 PRO A N 1
ATOM 1045 C CA . PRO A 1 137 ? 11.396 -15.967 -8.590 1.00 61.81 137 PRO A CA 1
ATOM 1046 C C . PRO A 1 137 ? 12.068 -17.207 -7.999 1.00 61.81 137 PRO A C 1
ATOM 1048 O O . PRO A 1 137 ? 12.868 -17.069 -7.080 1.00 61.81 137 PRO A O 1
ATOM 1051 N N . ASP A 1 138 ? 11.831 -18.382 -8.585 1.00 70.00 138 ASP A N 1
ATOM 1052 C CA . ASP A 1 138 ? 12.389 -19.648 -8.096 1.00 70.00 138 ASP A CA 1
ATOM 1053 C C . ASP A 1 138 ? 13.919 -19.676 -8.200 1.00 70.00 138 ASP A C 1
ATOM 1055 O O . ASP A 1 138 ? 14.601 -20.033 -7.245 1.00 70.00 138 ASP A O 1
ATOM 1059 N N . LYS A 1 139 ? 14.481 -19.196 -9.320 1.00 76.38 139 LYS A N 1
ATOM 1060 C CA . LYS A 1 139 ? 15.940 -19.105 -9.504 1.00 76.38 139 LYS A CA 1
ATOM 1061 C C . LYS A 1 139 ? 16.567 -18.056 -8.588 1.00 76.38 139 LYS A C 1
ATOM 1063 O O . LYS A 1 139 ? 17.691 -18.231 -8.126 1.00 76.38 139 LYS A O 1
ATOM 1068 N N . GLY A 1 140 ? 15.865 -16.945 -8.352 1.00 74.69 140 GLY A N 1
ATOM 1069 C CA . GLY A 1 140 ? 16.285 -15.920 -7.397 1.00 74.69 140 GLY A CA 1
ATOM 1070 C C . GLY A 1 140 ? 16.307 -16.450 -5.966 1.00 74.69 140 GLY A C 1
ATOM 1071 O O . GLY A 1 140 ? 17.282 -16.224 -5.252 1.00 74.69 140 GLY A O 1
ATOM 1072 N N . LYS A 1 141 ? 15.267 -17.192 -5.575 1.00 83.00 141 LYS A N 1
ATOM 1073 C CA . LYS A 1 141 ? 15.159 -17.854 -4.275 1.00 83.00 141 LYS A CA 1
ATOM 1074 C C . LYS A 1 141 ? 16.272 -18.871 -4.073 1.00 83.00 141 LYS A C 1
ATOM 1076 O O . LYS A 1 141 ? 17.036 -18.728 -3.127 1.00 83.00 141 LYS A O 1
ATOM 1081 N N . GLU A 1 142 ? 16.417 -19.818 -4.995 1.00 86.38 142 GLU A N 1
ATOM 1082 C CA . GLU A 1 142 ? 17.441 -20.863 -4.927 1.00 86.38 142 GLU A CA 1
ATOM 1083 C C . GLU A 1 142 ? 18.849 -20.254 -4.802 1.00 86.38 142 GLU A C 1
ATOM 1085 O O . GLU A 1 142 ? 19.647 -20.667 -3.962 1.00 86.38 142 GLU A O 1
ATOM 1090 N N . ALA A 1 143 ? 19.143 -19.202 -5.575 1.00 85.56 143 ALA A N 1
ATOM 1091 C CA . ALA A 1 143 ? 20.427 -18.510 -5.497 1.00 85.56 143 ALA A CA 1
ATOM 1092 C C . ALA A 1 143 ? 20.666 -17.843 -4.131 1.00 85.56 143 ALA A C 1
ATOM 1094 O O . ALA A 1 143 ? 21.794 -17.834 -3.637 1.00 85.56 143 ALA A O 1
ATOM 1095 N N . VAL A 1 144 ? 19.628 -17.280 -3.508 1.00 90.38 144 VAL A N 1
ATOM 1096 C CA . VAL A 1 144 ? 19.732 -16.681 -2.171 1.00 90.38 144 VAL A CA 1
ATOM 1097 C C . VAL A 1 144 ? 19.840 -17.746 -1.081 1.00 90.38 144 VAL A C 1
ATOM 1099 O O . VAL A 1 144 ? 20.621 -17.565 -0.152 1.00 90.38 144 VAL A O 1
ATOM 1102 N N . GLU A 1 145 ? 19.128 -18.864 -1.199 1.00 90.25 145 GLU A N 1
ATOM 1103 C CA . GLU A 1 145 ? 19.249 -20.002 -0.279 1.00 90.25 145 GLU A CA 1
ATOM 1104 C C . GLU A 1 145 ? 20.669 -20.582 -0.300 1.00 90.25 145 GLU A C 1
ATOM 1106 O O . GLU A 1 145 ? 21.277 -20.779 0.752 1.00 90.25 145 GLU A O 1
ATOM 1111 N N . GLN A 1 146 ? 21.246 -20.756 -1.493 1.00 88.69 146 GLN A N 1
ATOM 1112 C CA . GLN A 1 146 ? 22.636 -21.189 -1.662 1.00 88.69 146 GLN A CA 1
ATOM 1113 C C . GLN A 1 146 ? 23.639 -20.199 -1.052 1.00 88.69 146 GLN A C 1
ATOM 1115 O O . GLN A 1 146 ? 24.634 -20.621 -0.460 1.00 88.69 146 GLN A O 1
ATOM 1120 N N . LEU A 1 147 ? 23.383 -18.889 -1.164 1.00 88.94 147 LEU A N 1
ATOM 1121 C CA . LEU A 1 147 ? 24.202 -17.872 -0.502 1.00 88.94 147 LEU A CA 1
ATOM 1122 C C . LEU A 1 147 ? 24.111 -17.987 1.020 1.00 88.94 147 LEU A C 1
ATOM 1124 O O . LEU A 1 147 ? 25.140 -18.038 1.685 1.00 88.94 147 LEU A O 1
ATOM 1128 N N . LEU A 1 148 ? 22.898 -18.056 1.573 1.00 88.44 148 LEU A N 1
ATOM 1129 C CA . LEU A 1 148 ? 22.667 -18.127 3.019 1.00 88.44 148 LEU A CA 1
ATOM 1130 C C . LEU A 1 148 ? 23.206 -19.416 3.658 1.00 88.44 148 LEU A C 1
ATOM 1132 O O . LEU A 1 148 ? 23.482 -19.423 4.855 1.00 88.44 148 LEU A O 1
ATOM 1136 N N . ALA A 1 149 ? 23.386 -20.484 2.877 1.00 87.50 149 ALA A N 1
ATOM 1137 C CA . ALA A 1 149 ? 24.022 -21.718 3.331 1.00 87.50 149 ALA A CA 1
ATOM 1138 C C . ALA A 1 149 ? 25.536 -21.568 3.602 1.00 87.50 149 ALA A C 1
ATOM 1140 O O . ALA A 1 149 ? 26.125 -22.423 4.262 1.00 87.50 149 ALA A O 1
ATOM 1141 N N . SER A 1 150 ? 26.176 -20.498 3.111 1.00 82.12 150 SER A N 1
ATOM 1142 C CA . SER A 1 150 ? 27.591 -20.189 3.364 1.00 82.12 150 SER A CA 1
ATOM 1143 C C . SER A 1 150 ? 27.734 -19.087 4.429 1.00 82.12 150 SER A C 1
ATOM 1145 O O . SER A 1 150 ? 26.992 -18.105 4.392 1.00 82.12 150 SER A O 1
ATOM 1147 N N . PRO A 1 151 ? 28.683 -19.190 5.383 1.00 79.00 151 PRO A N 1
ATOM 1148 C CA . PRO A 1 151 ? 28.893 -18.139 6.374 1.00 79.00 151 PRO A CA 1
ATOM 1149 C C . PRO A 1 151 ? 29.462 -16.866 5.716 1.00 79.00 151 PRO A C 1
ATOM 1151 O O . PRO A 1 151 ? 30.404 -16.971 4.923 1.00 79.00 151 PRO A O 1
ATOM 1154 N N . PRO A 1 152 ? 28.956 -15.665 6.063 1.00 80.62 152 PRO A N 1
ATOM 1155 C CA . PRO A 1 152 ? 29.439 -14.417 5.478 1.00 80.62 152 PRO A CA 1
ATOM 1156 C C . PRO A 1 152 ? 30.886 -14.139 5.902 1.00 80.62 152 PRO A C 1
ATOM 1158 O O . PRO A 1 152 ? 31.246 -14.313 7.068 1.00 80.62 152 PRO A O 1
ATOM 1161 N N . LYS A 1 153 ? 31.717 -13.648 4.977 1.00 80.62 153 LYS A N 1
ATOM 1162 C CA . LYS A 1 153 ? 33.127 -13.309 5.235 1.00 80.62 153 LYS A CA 1
ATOM 1163 C C . LYS A 1 153 ? 33.315 -11.863 5.690 1.00 80.62 153 LYS A C 1
ATOM 1165 O O . LYS A 1 153 ? 34.387 -11.514 6.180 1.00 80.62 153 LYS A O 1
ATOM 1170 N N . SER A 1 154 ? 32.296 -11.011 5.538 1.00 80.50 154 SER A N 1
ATOM 1171 C CA . SER A 1 154 ? 32.321 -9.622 6.013 1.00 80.50 154 SER A CA 1
ATOM 1172 C C . SER A 1 154 ? 30.939 -9.093 6.439 1.00 80.50 154 SER A C 1
ATOM 1174 O O . SER A 1 154 ? 29.914 -9.571 5.948 1.00 80.50 154 SER A O 1
ATOM 1176 N N . PRO A 1 155 ? 30.878 -8.037 7.276 1.00 78.12 155 PRO A N 1
ATOM 1177 C CA . PRO A 1 155 ? 29.615 -7.374 7.623 1.00 78.12 155 PRO A CA 1
ATOM 1178 C C . PRO A 1 155 ? 28.872 -6.768 6.420 1.00 78.12 155 PRO A C 1
ATOM 1180 O O . PRO A 1 155 ? 27.643 -6.715 6.399 1.00 78.12 155 PRO A O 1
ATOM 1183 N N . VAL A 1 156 ? 29.607 -6.300 5.402 1.00 77.19 156 VAL A N 1
ATOM 1184 C CA . VAL A 1 156 ? 29.026 -5.743 4.165 1.00 77.19 156 VAL A CA 1
ATOM 1185 C C . VAL A 1 156 ? 28.333 -6.838 3.357 1.00 77.19 156 VAL A C 1
ATOM 1187 O O . VAL A 1 156 ? 27.247 -6.631 2.819 1.00 77.19 156 VAL A O 1
ATOM 1190 N N . GLU A 1 157 ? 28.950 -8.011 3.296 1.00 75.81 157 GLU A N 1
ATOM 1191 C CA . GLU A 1 157 ? 28.413 -9.185 2.620 1.00 75.81 157 GLU A CA 1
ATOM 1192 C C . GLU A 1 157 ? 27.188 -9.743 3.344 1.00 75.81 157 GLU A C 1
ATOM 1194 O O . GLU A 1 157 ? 26.144 -9.908 2.719 1.00 75.81 157 GLU A O 1
ATOM 1199 N N . GLN A 1 158 ? 27.271 -9.908 4.667 1.00 84.12 158 GLN A N 1
ATOM 1200 C CA . GLN A 1 158 ? 26.134 -10.302 5.500 1.00 84.12 158 GLN A CA 1
ATOM 1201 C C . GLN A 1 158 ? 24.930 -9.382 5.269 1.00 84.12 158 GLN A C 1
ATOM 1203 O O . GLN A 1 158 ? 23.804 -9.849 5.079 1.00 84.12 158 GLN A O 1
ATOM 1208 N N . ARG A 1 159 ? 25.175 -8.066 5.221 1.00 84.12 159 ARG A N 1
ATOM 1209 C CA . ARG A 1 159 ? 24.142 -7.079 4.908 1.00 84.12 159 ARG A CA 1
ATOM 1210 C C . ARG A 1 159 ? 23.509 -7.339 3.546 1.00 84.12 159 ARG A C 1
ATOM 1212 O O . ARG A 1 159 ? 22.291 -7.449 3.467 1.00 84.12 159 ARG A O 1
ATOM 1219 N N . ARG A 1 160 ? 24.313 -7.481 2.489 1.00 82.44 160 ARG A N 1
ATOM 1220 C CA . ARG A 1 160 ? 23.807 -7.725 1.127 1.00 82.44 160 ARG A CA 1
ATOM 1221 C C . ARG A 1 160 ? 23.031 -9.038 1.011 1.00 82.44 160 ARG A C 1
ATOM 1223 O O . ARG A 1 160 ? 21.970 -9.048 0.394 1.00 82.44 160 ARG A O 1
ATOM 1230 N N . MET A 1 161 ? 23.519 -10.122 1.614 1.00 88.56 161 MET A N 1
ATOM 1231 C CA . MET A 1 161 ? 22.839 -11.423 1.619 1.00 88.56 161 MET A CA 1
ATOM 1232 C C . MET A 1 161 ? 21.451 -11.314 2.253 1.00 88.56 161 MET A C 1
ATOM 1234 O O . MET A 1 161 ? 20.460 -11.744 1.663 1.00 88.56 161 MET A O 1
ATOM 1238 N N . HIS A 1 162 ? 21.351 -10.667 3.415 1.00 90.06 162 HIS A N 1
ATOM 1239 C CA . HIS A 1 162 ? 20.065 -10.471 4.073 1.00 90.06 162 HIS A CA 1
ATOM 1240 C C . HIS A 1 162 ? 19.176 -9.429 3.373 1.00 90.06 162 HIS A C 1
ATOM 1242 O O . HIS A 1 162 ? 17.964 -9.598 3.347 1.00 90.06 162 HIS A O 1
ATOM 1248 N N . GLU A 1 163 ? 19.717 -8.408 2.703 1.00 83.94 163 GLU A N 1
ATOM 1249 C CA . GLU A 1 163 ? 18.913 -7.529 1.834 1.00 83.94 163 GLU A CA 1
ATOM 1250 C C . GLU A 1 163 ? 18.283 -8.290 0.656 1.00 83.94 163 GLU A C 1
ATOM 1252 O O . GLU A 1 163 ? 17.169 -7.976 0.228 1.00 83.94 163 GLU A O 1
ATOM 1257 N N . LEU A 1 164 ? 18.990 -9.281 0.104 1.00 83.69 164 LEU A N 1
ATOM 1258 C CA . LEU A 1 164 ? 18.458 -10.160 -0.936 1.00 83.69 164 LEU A CA 1
ATOM 1259 C C . LEU A 1 164 ? 17.401 -11.113 -0.386 1.00 83.69 164 LEU A C 1
ATOM 1261 O O . LEU A 1 164 ? 16.320 -11.192 -0.963 1.00 83.69 164 LEU A O 1
ATOM 1265 N N . ALA A 1 165 ? 17.668 -11.749 0.752 1.00 87.19 165 ALA A N 1
ATOM 1266 C CA . ALA A 1 165 ? 16.718 -12.627 1.430 1.00 87.19 165 ALA A CA 1
ATOM 1267 C C . ALA A 1 165 ? 15.433 -11.902 1.834 1.00 87.19 165 ALA A C 1
ATOM 1269 O O . ALA A 1 165 ? 14.340 -12.399 1.584 1.00 87.19 165 ALA A O 1
ATOM 1270 N N . ALA A 1 166 ? 15.542 -10.674 2.345 1.00 75.88 166 ALA A N 1
ATOM 1271 C CA . ALA A 1 166 ? 14.384 -9.842 2.645 1.00 75.88 166 ALA A CA 1
ATOM 1272 C C . ALA A 1 166 ? 13.522 -9.581 1.405 1.00 75.88 166 ALA A C 1
ATOM 1274 O O . ALA A 1 166 ? 12.297 -9.559 1.477 1.00 75.88 166 ALA A O 1
ATOM 1275 N N . ARG A 1 167 ? 14.161 -9.370 0.253 1.00 75.88 167 ARG A N 1
ATOM 1276 C CA . ARG A 1 167 ? 13.466 -9.117 -1.009 1.00 75.88 167 ARG A CA 1
ATOM 1277 C C . ARG A 1 167 ? 12.823 -10.380 -1.575 1.00 75.88 167 ARG A C 1
ATOM 1279 O O . ARG A 1 167 ? 11.697 -10.285 -2.044 1.00 75.88 167 ARG A O 1
ATOM 1286 N N . VAL A 1 168 ? 13.477 -11.538 -1.479 1.00 75.81 168 VAL A N 1
ATOM 1287 C CA . VAL A 1 168 ? 12.856 -12.833 -1.814 1.00 75.81 168 VAL A CA 1
ATOM 1288 C C . VAL A 1 168 ? 11.631 -13.067 -0.935 1.00 75.81 168 VAL A C 1
ATOM 1290 O O . VAL A 1 168 ? 10.540 -13.233 -1.465 1.00 75.81 168 VAL A O 1
ATOM 1293 N N . ALA A 1 169 ? 11.780 -12.944 0.383 1.00 70.19 169 ALA A N 1
ATOM 1294 C CA . ALA A 1 169 ? 10.689 -13.107 1.337 1.00 70.19 169 ALA A CA 1
ATOM 1295 C C . ALA A 1 169 ? 9.514 -12.155 1.053 1.00 70.19 169 ALA A C 1
ATOM 1297 O O . ALA A 1 169 ? 8.359 -12.572 1.017 1.00 70.19 169 ALA A O 1
ATOM 1298 N N . ARG A 1 170 ? 9.800 -10.885 0.734 1.00 65.94 170 ARG A N 1
ATOM 1299 C CA . ARG A 1 170 ? 8.778 -9.932 0.276 1.00 65.94 170 ARG A CA 1
ATOM 1300 C C . ARG A 1 170 ? 8.059 -10.421 -0.984 1.00 65.94 170 ARG A C 1
ATOM 1302 O O . ARG A 1 170 ? 6.837 -10.337 -1.047 1.00 65.94 170 ARG A O 1
ATOM 1309 N N . ASN A 1 171 ? 8.798 -10.907 -1.980 1.00 63.97 171 ASN A N 1
ATOM 1310 C CA . ASN A 1 171 ? 8.225 -11.393 -3.237 1.00 63.97 171 ASN A CA 1
ATOM 1311 C C . ASN A 1 171 ? 7.358 -12.648 -3.037 1.00 63.97 171 ASN A C 1
ATOM 1313 O O . ASN A 1 171 ? 6.408 -12.865 -3.788 1.00 63.97 171 ASN A O 1
ATOM 1317 N N . GLU A 1 172 ? 7.675 -13.457 -2.027 1.00 65.19 172 GLU A N 1
ATOM 1318 C CA . GLU A 1 172 ? 6.890 -14.624 -1.614 1.00 65.19 172 GLU A CA 1
ATOM 1319 C C . GLU A 1 172 ? 5.678 -14.264 -0.740 1.00 65.19 172 GLU A C 1
ATOM 1321 O O . GLU A 1 172 ? 4.807 -15.107 -0.529 1.00 65.19 172 GLU A O 1
ATOM 1326 N N . GLY A 1 173 ? 5.584 -13.017 -0.268 1.00 48.38 173 GLY A N 1
ATOM 1327 C CA . GLY A 1 173 ? 4.573 -12.587 0.701 1.00 48.38 173 GLY A CA 1
ATOM 1328 C C . GLY A 1 173 ? 4.867 -13.037 2.138 1.00 48.38 173 GLY A C 1
ATOM 1329 O O . GLY A 1 173 ? 4.004 -12.911 3.008 1.00 48.38 173 GLY A O 1
ATOM 1330 N N . ASP A 1 174 ? 6.077 -13.537 2.408 1.00 61.78 174 ASP A N 1
ATOM 1331 C CA . ASP A 1 174 ? 6.566 -13.847 3.751 1.00 61.78 174 ASP A CA 1
ATOM 1332 C C . ASP A 1 174 ? 7.158 -12.584 4.393 1.00 61.78 174 ASP A C 1
ATOM 1334 O O . ASP A 1 174 ? 8.368 -12.344 4.457 1.00 61.78 174 ASP A O 1
ATOM 1338 N N . PHE A 1 175 ? 6.269 -11.708 4.851 1.00 57.69 175 PHE A N 1
ATOM 1339 C CA . PHE A 1 175 ? 6.661 -10.437 5.454 1.00 57.69 175 PHE A CA 1
ATOM 1340 C C . PHE A 1 175 ? 7.367 -10.603 6.811 1.00 57.69 175 PHE A C 1
ATOM 1342 O O . PHE A 1 175 ? 8.121 -9.713 7.215 1.00 57.69 175 PHE A O 1
ATOM 1349 N N . ALA A 1 176 ? 7.184 -11.742 7.490 1.00 54.00 176 ALA A N 1
ATOM 1350 C CA . ALA A 1 176 ? 7.899 -12.064 8.720 1.00 54.00 176 ALA A CA 1
ATOM 1351 C C . ALA A 1 176 ? 9.377 -12.358 8.425 1.00 54.00 176 ALA A C 1
ATOM 1353 O O . ALA A 1 176 ? 10.262 -11.744 9.032 1.00 54.00 176 ALA A O 1
ATOM 1354 N N . ALA A 1 177 ? 9.657 -13.211 7.436 1.00 65.56 177 ALA A N 1
ATOM 1355 C CA . ALA A 1 177 ? 11.016 -13.432 6.952 1.00 65.56 177 ALA A CA 1
ATOM 1356 C C . ALA A 1 177 ? 11.615 -12.151 6.341 1.00 65.56 177 ALA A C 1
ATOM 1358 O O . ALA A 1 177 ? 12.794 -11.857 6.562 1.00 65.56 177 ALA A O 1
ATOM 1359 N N . MET A 1 178 ? 10.811 -11.320 5.659 1.00 73.88 178 MET A N 1
ATOM 1360 C CA . MET A 1 178 ? 11.258 -10.014 5.156 1.00 73.88 178 MET A CA 1
ATOM 1361 C C . MET A 1 178 ? 11.771 -9.124 6.292 1.00 73.88 178 MET A C 1
ATOM 1363 O O . MET A 1 178 ? 12.896 -8.628 6.218 1.00 73.88 178 MET A O 1
ATOM 1367 N N . ALA A 1 179 ? 10.962 -8.908 7.330 1.00 57.72 179 ALA A N 1
ATOM 1368 C CA . ALA A 1 179 ? 11.312 -8.038 8.449 1.00 57.72 179 ALA A CA 1
ATOM 1369 C C . ALA A 1 179 ? 12.514 -8.576 9.242 1.00 57.72 179 ALA A C 1
ATOM 1371 O O . ALA A 1 179 ? 13.406 -7.811 9.622 1.00 57.72 179 ALA A O 1
ATOM 1372 N N . TYR A 1 180 ? 12.582 -9.899 9.425 1.00 72.62 180 TYR A N 1
ATOM 1373 C CA . TYR A 1 180 ? 13.724 -10.583 10.027 1.00 72.62 180 TYR A CA 1
ATOM 1374 C C . TYR A 1 180 ? 15.024 -10.269 9.278 1.00 72.62 180 TYR A C 1
ATOM 1376 O O . TYR A 1 180 ? 15.986 -9.757 9.859 1.00 72.62 180 TYR A O 1
ATOM 1384 N N . HIS A 1 181 ? 15.037 -10.500 7.967 1.00 82.50 181 HIS A N 1
ATOM 1385 C CA . HIS A 1 181 ? 16.209 -10.250 7.142 1.00 82.50 181 HIS A CA 1
ATOM 1386 C C . HIS A 1 181 ? 16.545 -8.752 7.015 1.00 82.50 181 HIS A C 1
ATOM 1388 O O . HIS A 1 181 ? 17.722 -8.398 6.986 1.00 82.50 181 HIS A O 1
ATOM 1394 N N . GLN A 1 182 ? 15.559 -7.848 7.028 1.00 78.62 182 GLN A N 1
ATOM 1395 C CA . GLN A 1 182 ? 15.805 -6.398 7.015 1.00 78.62 182 GLN A CA 1
ATOM 1396 C C . GLN A 1 182 ? 16.594 -5.912 8.235 1.00 78.62 182 GLN A C 1
ATOM 1398 O O . GLN A 1 182 ? 17.460 -5.047 8.099 1.00 78.62 182 GLN A O 1
ATOM 1403 N N . ALA A 1 183 ? 16.351 -6.468 9.420 1.00 66.31 183 ALA A N 1
ATOM 1404 C CA . ALA A 1 183 ? 17.142 -6.097 10.591 1.00 66.31 183 ALA A CA 1
ATOM 1405 C C . ALA A 1 183 ? 18.525 -6.718 10.615 1.00 66.31 183 ALA A C 1
ATOM 1407 O O . ALA A 1 183 ? 19.476 -6.016 10.953 1.00 66.31 183 ALA A O 1
ATOM 1408 N N . LEU A 1 184 ? 18.651 -7.991 10.226 1.00 80.81 184 LEU A N 1
ATOM 1409 C CA . LEU A 1 184 ? 19.971 -8.602 10.090 1.00 80.81 184 LEU A CA 1
ATOM 1410 C C . LEU A 1 184 ? 20.829 -7.808 9.100 1.00 80.81 184 LEU A C 1
ATOM 1412 O O . LEU A 1 184 ? 22.003 -7.558 9.363 1.00 80.81 184 LEU A O 1
ATOM 1416 N N . ALA A 1 185 ? 20.224 -7.312 8.017 1.00 79.12 185 ALA A N 1
ATOM 1417 C CA . ALA A 1 185 ? 20.877 -6.385 7.104 1.00 79.12 185 ALA A CA 1
ATOM 1418 C C . ALA A 1 185 ? 21.254 -5.046 7.764 1.00 79.12 185 ALA A C 1
ATOM 1420 O O . ALA A 1 185 ? 22.347 -4.519 7.547 1.00 79.12 185 ALA A O 1
ATOM 1421 N N . ALA A 1 186 ? 20.380 -4.489 8.601 1.00 71.31 186 ALA A N 1
ATOM 1422 C CA . ALA A 1 186 ? 20.649 -3.254 9.332 1.00 71.31 186 ALA A CA 1
ATOM 1423 C C . ALA A 1 186 ? 21.695 -3.407 10.455 1.00 71.31 186 ALA A C 1
ATOM 1425 O O . ALA A 1 186 ? 22.129 -2.395 11.005 1.00 71.31 186 ALA A O 1
ATOM 1426 N N . GLY A 1 187 ? 22.109 -4.634 10.799 1.00 67.44 187 GLY A N 1
ATOM 1427 C CA . GLY A 1 187 ? 22.881 -4.912 12.015 1.00 67.44 187 GLY A CA 1
ATOM 1428 C C . GLY A 1 187 ? 22.074 -4.656 13.293 1.00 67.44 187 GLY A C 1
ATOM 1429 O O . GLY A 1 187 ? 22.643 -4.521 14.374 1.00 67.44 187 GLY A O 1
ATOM 1430 N N . ALA A 1 188 ? 20.752 -4.548 13.161 1.00 51.09 188 ALA A N 1
ATOM 1431 C CA . ALA A 1 188 ? 19.830 -4.402 14.267 1.00 51.09 188 ALA A CA 1
ATOM 1432 C C . ALA A 1 188 ? 19.425 -5.796 14.769 1.00 51.09 188 ALA A C 1
ATOM 1434 O O . ALA A 1 188 ? 19.373 -6.746 13.981 1.00 51.09 188 ALA A O 1
ATOM 1435 N N . PRO A 1 189 ? 19.086 -5.948 16.060 1.00 47.56 189 PRO A N 1
ATOM 1436 C CA . PRO A 1 189 ? 18.329 -7.118 16.477 1.00 47.56 189 PRO A CA 1
ATOM 1437 C C . PRO A 1 189 ? 17.055 -7.211 15.613 1.00 47.56 189 PRO A C 1
ATOM 1439 O O . PRO A 1 189 ? 16.434 -6.172 15.360 1.00 47.56 189 PRO A O 1
ATOM 1442 N N . PRO A 1 190 ? 16.676 -8.410 15.124 1.00 48.62 190 PRO A N 1
ATOM 1443 C CA . PRO A 1 190 ? 15.466 -8.595 14.326 1.00 48.62 190 PRO A CA 1
ATOM 1444 C C . PRO A 1 190 ? 14.279 -7.900 14.997 1.00 48.62 190 PRO A C 1
ATOM 1446 O O . PRO A 1 190 ? 14.091 -8.108 16.200 1.00 48.62 190 PRO A O 1
ATOM 1449 N N . PRO A 1 191 ? 13.509 -7.047 14.283 1.00 43.62 191 PRO A N 1
ATOM 1450 C CA . PRO A 1 191 ? 12.391 -6.362 14.890 1.00 43.62 191 PRO A CA 1
ATOM 1451 C C . PRO A 1 191 ? 11.445 -7.432 15.416 1.00 43.62 191 PRO A C 1
ATOM 1453 O O . PRO A 1 191 ? 11.275 -8.486 14.790 1.00 43.62 191 PRO A O 1
ATOM 1456 N N . VAL A 1 192 ? 10.835 -7.167 16.569 1.00 45.09 192 VAL A N 1
ATOM 1457 C CA . VAL A 1 192 ? 9.783 -8.018 17.132 1.00 45.09 192 VAL A CA 1
ATOM 1458 C C . VAL A 1 192 ? 8.556 -7.877 16.225 1.00 45.09 192 VAL A C 1
ATOM 1460 O O . VAL A 1 192 ? 7.668 -7.070 16.449 1.00 45.09 192 VAL A O 1
ATOM 1463 N N . THR A 1 193 ? 8.614 -8.587 15.108 1.00 39.78 193 THR A N 1
ATOM 1464 C CA . THR A 1 193 ? 7.648 -8.636 13.997 1.00 39.78 193 THR A CA 1
ATOM 1465 C C . THR A 1 193 ? 7.236 -10.070 13.718 1.00 39.78 193 THR A C 1
ATOM 1467 O O . THR A 1 193 ? 6.191 -10.319 13.129 1.00 39.78 193 THR A O 1
ATOM 1470 N N . ARG A 1 194 ? 8.050 -11.019 14.185 1.00 45.81 194 ARG A N 1
ATOM 1471 C CA . ARG A 1 194 ? 7.642 -12.395 14.389 1.00 45.81 194 ARG A CA 1
ATOM 1472 C C . ARG A 1 194 ? 6.831 -12.482 15.670 1.00 45.81 194 ARG A C 1
ATOM 1474 O O . ARG A 1 194 ? 7.091 -11.751 16.633 1.00 45.81 194 ARG A O 1
ATOM 1481 N N . GLU A 1 195 ? 5.900 -13.426 15.688 1.00 45.31 195 GLU A N 1
ATOM 1482 C CA . GLU A 1 195 ? 5.367 -13.905 16.951 1.00 45.31 195 GLU A CA 1
ATOM 1483 C C . GLU A 1 195 ? 6.531 -14.183 17.915 1.00 45.31 195 GLU A C 1
ATOM 1485 O O . GLU A 1 195 ? 7.602 -14.647 17.479 1.00 45.31 195 GLU A O 1
ATOM 1490 N N . PRO A 1 196 ? 6.383 -13.816 19.204 1.00 47.50 196 PRO A N 1
ATOM 1491 C CA . PRO A 1 196 ? 7.418 -14.096 20.182 1.00 47.50 196 PRO A CA 1
ATOM 1492 C C . PRO A 1 196 ? 7.810 -15.571 20.059 1.00 47.50 196 PRO A C 1
ATOM 1494 O O . PRO A 1 196 ? 6.964 -16.420 19.792 1.00 47.50 196 PRO A O 1
ATOM 1497 N N . THR A 1 197 ? 9.109 -15.871 20.150 1.00 49.56 197 THR A N 1
ATOM 1498 C CA . THR A 1 197 ? 9.581 -17.256 19.977 1.00 49.56 197 THR A CA 1
ATOM 1499 C C . THR A 1 197 ? 8.840 -18.105 20.982 1.00 49.56 197 THR A C 1
ATOM 1501 O O . THR A 1 197 ? 8.526 -17.616 22.066 1.00 49.56 197 THR A O 1
ATOM 1504 N N . GLU A 1 198 ? 8.659 -19.388 20.694 1.00 50.09 198 GLU A N 1
ATOM 1505 C CA . GLU A 1 198 ? 8.137 -20.308 21.698 1.00 50.09 198 GLU A CA 1
ATOM 1506 C C . GLU A 1 198 ? 8.909 -20.161 23.024 1.00 50.09 198 GLU A C 1
ATOM 1508 O O . GLU A 1 198 ? 8.310 -20.110 24.083 1.00 50.09 198 GLU A O 1
ATOM 1513 N N . ALA A 1 199 ? 10.224 -19.913 22.996 1.00 55.00 199 ALA A N 1
ATOM 1514 C CA . ALA A 1 199 ? 11.005 -19.614 24.198 1.00 55.00 199 ALA A CA 1
ATOM 1515 C C . ALA A 1 199 ? 10.609 -18.301 24.915 1.00 55.00 199 ALA A C 1
ATOM 1517 O O . ALA A 1 199 ? 10.532 -18.273 26.144 1.00 55.00 199 ALA A O 1
ATOM 1518 N N . GLU A 1 200 ? 10.361 -17.208 24.188 1.00 54.97 200 GLU A N 1
ATOM 1519 C CA . GLU A 1 200 ? 9.894 -15.927 24.744 1.00 54.97 200 GLU A CA 1
ATOM 1520 C C . GLU A 1 200 ? 8.461 -16.034 25.272 1.00 54.97 200 GLU A C 1
ATOM 1522 O O . GLU A 1 200 ? 8.193 -15.588 26.389 1.00 54.97 200 GLU A O 1
ATOM 1527 N N . ILE A 1 201 ? 7.574 -16.685 24.512 1.00 56.56 201 ILE A N 1
ATOM 1528 C CA . ILE A 1 201 ? 6.212 -17.021 24.926 1.00 56.56 201 ILE A CA 1
ATOM 1529 C C . ILE A 1 201 ? 6.280 -17.862 26.193 1.00 56.56 201 ILE A C 1
ATOM 1531 O O . ILE A 1 201 ? 5.675 -17.481 27.183 1.00 56.56 201 ILE A O 1
ATOM 1535 N N . GLN A 1 202 ? 7.075 -18.931 26.234 1.00 61.53 202 GLN A N 1
ATOM 1536 C CA . GLN A 1 202 ? 7.219 -19.776 27.419 1.00 61.53 202 GLN A CA 1
ATOM 1537 C C . GLN A 1 202 ? 7.807 -19.008 28.604 1.00 61.53 202 GLN A C 1
ATOM 1539 O O . GLN A 1 202 ? 7.348 -19.186 29.729 1.00 61.53 202 GLN A O 1
ATOM 1544 N N . ARG A 1 203 ? 8.761 -18.094 28.395 1.00 69.44 203 ARG A N 1
ATOM 1545 C CA . ARG A 1 203 ? 9.297 -17.246 29.474 1.00 69.44 203 ARG A CA 1
ATOM 1546 C C . ARG A 1 203 ? 8.227 -16.310 30.034 1.00 69.44 203 ARG A C 1
ATOM 1548 O O . ARG A 1 203 ? 8.118 -16.161 31.251 1.00 69.44 203 ARG A O 1
ATOM 1555 N N . ILE A 1 204 ? 7.416 -15.711 29.166 1.00 64.31 204 ILE A N 1
ATOM 1556 C CA . ILE A 1 204 ? 6.304 -14.839 29.552 1.00 64.31 204 ILE A CA 1
ATOM 1557 C C . ILE A 1 204 ? 5.181 -15.652 30.195 1.00 64.31 204 ILE A C 1
ATOM 1559 O O . ILE A 1 204 ? 4.685 -15.247 31.235 1.00 64.31 204 ILE A O 1
ATOM 1563 N N . LEU A 1 205 ? 4.839 -16.828 29.672 1.00 64.19 205 LEU A N 1
ATOM 1564 C CA . LEU A 1 205 ? 3.874 -17.763 30.251 1.00 64.19 205 LEU A CA 1
ATOM 1565 C C . LEU A 1 205 ? 4.319 -18.238 31.632 1.00 64.19 205 LEU A C 1
ATOM 1567 O O . LEU A 1 205 ? 3.506 -18.304 32.549 1.00 64.19 205 LEU A O 1
ATOM 1571 N N . VAL A 1 206 ? 5.609 -18.516 31.824 1.00 72.94 206 VAL A N 1
ATOM 1572 C CA . VAL A 1 206 ? 6.184 -18.797 33.144 1.00 72.94 206 VAL A CA 1
ATOM 1573 C C . VAL A 1 206 ? 6.026 -17.582 34.057 1.00 72.94 206 VAL A C 1
ATOM 1575 O O . VAL A 1 206 ? 5.620 -17.746 35.204 1.00 72.94 206 VAL A O 1
ATOM 1578 N N . ASN A 1 207 ? 6.275 -16.368 33.567 1.00 69.75 207 ASN A N 1
ATOM 1579 C CA . ASN A 1 207 ? 6.089 -15.142 34.346 1.00 69.75 207 ASN A CA 1
ATOM 1580 C C . ASN A 1 207 ? 4.613 -14.858 34.682 1.00 69.75 207 ASN A C 1
ATOM 1582 O O . ASN A 1 207 ? 4.321 -14.381 35.779 1.00 69.75 207 ASN A O 1
ATOM 1586 N N . ILE A 1 208 ? 3.693 -15.180 33.770 1.00 70.31 208 ILE A N 1
ATOM 1587 C CA . ILE A 1 208 ? 2.239 -15.153 33.961 1.00 70.31 208 ILE A CA 1
ATOM 1588 C C . ILE A 1 208 ? 1.864 -16.147 35.067 1.00 70.31 208 ILE A C 1
ATOM 1590 O O . ILE A 1 208 ? 1.263 -15.753 36.063 1.00 70.31 208 ILE A O 1
ATOM 1594 N N . ARG A 1 209 ? 2.308 -17.409 34.968 1.00 71.62 209 ARG A N 1
ATOM 1595 C CA . ARG A 1 209 ? 2.064 -18.453 35.983 1.00 71.62 209 ARG A CA 1
ATOM 1596 C C . ARG A 1 209 ? 2.662 -18.107 37.351 1.00 71.62 209 ARG A C 1
ATOM 1598 O O . ARG A 1 209 ? 2.083 -18.468 38.368 1.00 71.62 209 ARG A O 1
ATOM 1605 N N . ARG A 1 210 ? 3.815 -17.428 37.382 1.00 72.31 210 ARG A N 1
ATOM 1606 C CA . ARG A 1 210 ? 4.548 -17.064 38.609 1.00 72.31 210 ARG A CA 1
ATOM 1607 C C . ARG A 1 210 ? 4.147 -15.716 39.218 1.00 72.31 210 ARG A C 1
ATOM 1609 O O . ARG A 1 210 ? 4.647 -15.398 40.291 1.00 72.31 210 ARG A O 1
ATOM 1616 N N . GLY A 1 211 ? 3.298 -14.919 38.564 1.00 67.44 211 GLY A N 1
ATOM 1617 C CA . GLY A 1 211 ? 2.867 -13.617 39.087 1.00 67.44 211 GLY A CA 1
ATOM 1618 C C . GLY A 1 211 ? 4.009 -12.603 39.237 1.00 67.44 211 GLY A C 1
ATOM 1619 O O . GLY A 1 211 ? 4.192 -12.014 40.300 1.00 67.44 211 GLY A O 1
ATOM 1620 N N . VAL A 1 212 ? 4.818 -12.414 38.189 1.00 68.69 212 VAL A N 1
ATOM 1621 C CA . VAL A 1 212 ? 5.970 -11.492 38.230 1.00 68.69 212 VAL A CA 1
ATOM 1622 C C . VAL A 1 212 ? 5.542 -10.047 38.545 1.00 68.69 212 VAL A C 1
ATOM 1624 O O . VAL A 1 212 ? 4.537 -9.581 38.007 1.00 68.69 212 VAL A O 1
ATOM 1627 N N . PRO A 1 213 ? 6.320 -9.284 39.346 1.00 76.81 213 PRO A N 1
ATOM 1628 C CA . PRO A 1 213 ? 6.030 -7.875 39.617 1.00 76.81 213 PRO A CA 1
ATOM 1629 C C . PRO A 1 213 ? 6.039 -7.004 38.344 1.00 76.81 213 PRO A C 1
ATOM 1631 O O . PRO A 1 213 ? 7.094 -6.553 37.892 1.00 76.81 213 PRO A O 1
ATOM 1634 N N . LEU A 1 214 ? 4.855 -6.701 37.799 1.00 82.19 214 LEU A N 1
ATOM 1635 C CA . LEU A 1 214 ? 4.671 -5.915 36.564 1.00 82.19 214 LEU A CA 1
ATOM 1636 C C . LEU A 1 214 ? 5.238 -4.490 36.648 1.00 82.19 214 LEU A C 1
ATOM 1638 O O . LEU A 1 214 ? 5.650 -3.921 35.639 1.00 82.19 214 LEU A O 1
ATOM 1642 N N . LYS A 1 215 ? 5.355 -3.935 37.862 1.00 75.06 215 LYS A N 1
ATOM 1643 C CA . LYS A 1 215 ? 5.983 -2.625 38.122 1.00 75.06 215 LYS A CA 1
ATOM 1644 C C . LYS A 1 215 ? 7.429 -2.534 37.613 1.00 75.06 215 LYS A C 1
ATOM 1646 O O . LYS A 1 215 ? 7.910 -1.435 37.363 1.00 75.06 215 LYS A O 1
ATOM 1651 N N . ARG A 1 216 ? 8.122 -3.672 37.464 1.00 79.50 216 ARG A N 1
ATOM 1652 C CA . ARG A 1 216 ? 9.507 -3.741 36.968 1.00 79.50 216 ARG A CA 1
ATOM 1653 C C . ARG A 1 216 ? 9.606 -3.780 35.441 1.00 79.50 216 ARG A C 1
ATOM 1655 O O . ARG A 1 216 ? 10.691 -3.576 34.909 1.00 79.50 216 ARG A O 1
ATOM 1662 N N . LEU A 1 217 ? 8.506 -4.050 34.737 1.00 76.75 217 LEU A N 1
ATOM 1663 C CA . LEU A 1 217 ? 8.486 -4.076 33.277 1.00 76.75 217 LEU A CA 1
ATOM 1664 C C . LEU A 1 217 ? 8.392 -2.645 32.728 1.00 76.75 217 LEU A C 1
ATOM 1666 O O . LEU A 1 217 ? 7.622 -1.820 33.232 1.00 76.75 217 LEU A O 1
ATOM 1670 N N . GLY A 1 218 ? 9.184 -2.349 31.694 1.00 78.12 218 GLY A N 1
ATOM 1671 C CA . GLY A 1 218 ? 9.030 -1.143 30.876 1.00 78.12 218 GLY A CA 1
ATOM 1672 C C . GLY A 1 218 ? 7.833 -1.251 29.924 1.00 78.12 218 GLY A C 1
ATOM 1673 O O . GLY A 1 218 ? 7.241 -2.321 29.796 1.00 78.12 218 GLY A O 1
ATOM 1674 N N . GLY A 1 219 ? 7.503 -0.160 29.226 1.00 74.44 219 GLY A N 1
ATOM 1675 C CA . GLY A 1 219 ? 6.363 -0.098 28.296 1.00 74.44 219 GLY A CA 1
ATOM 1676 C C . GLY A 1 219 ? 6.288 -1.263 27.294 1.00 74.44 219 GLY A C 1
ATOM 1677 O O . GLY A 1 219 ? 5.275 -1.958 27.280 1.00 74.44 219 GLY A O 1
ATOM 1678 N N . PRO A 1 220 ? 7.361 -1.560 26.535 1.00 75.75 220 PRO A N 1
ATOM 1679 C CA . PRO A 1 220 ? 7.372 -2.695 25.608 1.00 75.75 220 PRO A CA 1
ATOM 1680 C C . PRO A 1 220 ? 7.123 -4.049 26.288 1.00 75.75 220 PRO A C 1
ATOM 1682 O O . PRO A 1 220 ? 6.411 -4.895 25.756 1.00 75.75 220 PRO A O 1
ATOM 1685 N N . GLY A 1 221 ? 7.666 -4.243 27.495 1.00 76.56 221 GLY A N 1
ATOM 1686 C CA . GLY A 1 221 ? 7.477 -5.476 28.261 1.00 76.56 221 GLY A CA 1
ATOM 1687 C C . GLY A 1 221 ? 6.044 -5.644 28.769 1.00 76.56 221 GLY A C 1
ATOM 1688 O O . GLY A 1 221 ? 5.521 -6.756 28.750 1.00 76.56 221 GLY A O 1
ATOM 1689 N N . LEU A 1 222 ? 5.392 -4.552 29.184 1.00 82.19 222 LEU A N 1
ATOM 1690 C CA . LEU A 1 222 ? 3.971 -4.565 29.545 1.00 82.19 222 LEU A CA 1
ATOM 1691 C C . LEU A 1 222 ? 3.091 -4.906 28.343 1.00 82.19 222 LEU A C 1
ATOM 1693 O O . LEU A 1 222 ? 2.206 -5.748 28.467 1.00 82.19 222 LEU A O 1
ATOM 1697 N N . LEU A 1 223 ? 3.353 -4.290 27.187 1.00 81.81 223 LEU A N 1
ATOM 1698 C CA . LEU A 1 223 ? 2.599 -4.549 25.962 1.00 81.81 223 LEU A CA 1
ATOM 1699 C C . LEU A 1 223 ? 2.719 -6.014 25.532 1.00 81.81 223 LEU A C 1
ATOM 1701 O O . LEU A 1 223 ? 1.705 -6.674 25.321 1.00 81.81 223 LEU A O 1
ATOM 1705 N N . GLN A 1 224 ? 3.940 -6.553 25.488 1.00 78.31 224 GLN A N 1
ATOM 1706 C CA . GLN A 1 224 ? 4.176 -7.952 25.125 1.00 78.31 224 GLN A CA 1
ATOM 1707 C C . GLN A 1 224 ? 3.485 -8.924 26.096 1.00 78.31 224 GLN A C 1
ATOM 1709 O O . GLN A 1 224 ? 2.906 -9.932 25.680 1.00 78.31 224 GLN A O 1
ATOM 1714 N N . TYR A 1 225 ? 3.515 -8.611 27.395 1.00 80.69 225 TYR A N 1
ATOM 1715 C CA . TYR A 1 225 ? 2.822 -9.383 28.422 1.00 80.69 225 TYR A CA 1
ATOM 1716 C C . TYR A 1 225 ? 1.303 -9.363 28.214 1.00 80.69 225 TYR A C 1
ATOM 1718 O O . TYR A 1 225 ? 0.680 -10.423 28.196 1.00 80.69 225 TYR A O 1
ATOM 1726 N N . ALA A 1 226 ? 0.717 -8.182 27.995 1.00 83.94 226 ALA A N 1
ATOM 1727 C CA . ALA A 1 226 ? -0.714 -8.015 27.760 1.00 83.94 226 ALA A CA 1
ATOM 1728 C C . ALA A 1 226 ? -1.170 -8.727 26.476 1.00 83.94 226 ALA A C 1
ATOM 1730 O O . ALA A 1 226 ? -2.160 -9.454 26.495 1.00 83.94 226 ALA A O 1
ATOM 1731 N N . GLN A 1 227 ? -0.428 -8.584 25.374 1.00 81.12 227 GLN A N 1
ATOM 1732 C CA . GLN A 1 227 ? -0.711 -9.268 24.108 1.00 81.12 227 GLN A CA 1
ATOM 1733 C C . GLN A 1 227 ? -0.691 -10.791 24.273 1.00 81.12 227 GLN A C 1
ATOM 1735 O O . GLN A 1 227 ? -1.599 -11.473 23.801 1.00 81.12 227 GLN A O 1
ATOM 1740 N N . THR A 1 228 ? 0.313 -11.321 24.979 1.00 77.50 228 THR A N 1
ATOM 1741 C CA . THR A 1 228 ? 0.414 -12.760 25.260 1.00 77.50 228 THR A CA 1
ATOM 1742 C C . THR A 1 228 ? -0.755 -13.217 26.129 1.00 77.50 228 THR A C 1
ATOM 1744 O O . THR A 1 228 ? -1.437 -14.174 25.782 1.00 77.50 228 THR A O 1
ATOM 1747 N N . ALA A 1 229 ? -1.046 -12.508 27.222 1.00 79.25 229 ALA A N 1
ATOM 1748 C CA . ALA A 1 229 ? -2.175 -12.822 28.094 1.00 79.25 229 ALA A CA 1
ATOM 1749 C C . ALA A 1 229 ? -3.514 -12.822 27.337 1.00 79.25 229 ALA A C 1
ATOM 1751 O O . ALA A 1 229 ? -4.300 -13.753 27.494 1.00 79.25 229 ALA A O 1
ATOM 1752 N N . SER A 1 230 ? -3.741 -11.827 26.476 1.00 80.50 230 SER A N 1
ATOM 1753 C CA . SER A 1 230 ? -4.934 -11.710 25.629 1.00 80.50 230 SER A CA 1
ATOM 1754 C C . SER A 1 230 ? -5.099 -12.918 24.698 1.00 80.50 230 SER A C 1
ATOM 1756 O O . SER A 1 230 ? -6.179 -13.502 24.659 1.00 80.50 230 SER A O 1
ATOM 1758 N N . ARG A 1 231 ? -4.024 -13.371 24.033 1.00 76.25 231 ARG A N 1
ATOM 1759 C CA . ARG A 1 231 ? -4.046 -14.555 23.145 1.00 76.25 231 ARG A CA 1
ATOM 1760 C C . ARG A 1 231 ? -4.457 -15.847 23.856 1.00 76.25 231 ARG A C 1
ATOM 1762 O O . ARG A 1 231 ? -5.123 -16.683 23.263 1.00 76.25 231 ARG A O 1
ATOM 1769 N N . PHE A 1 232 ? -4.081 -16.011 25.124 1.00 74.88 232 PHE A N 1
ATOM 1770 C CA . PHE A 1 232 ? -4.436 -17.190 25.925 1.00 74.88 232 PHE A CA 1
ATOM 1771 C C . PHE A 1 232 ? -5.742 -17.019 26.723 1.00 74.88 232 PHE A C 1
ATOM 1773 O O . PHE A 1 232 ? -6.008 -17.810 27.627 1.00 74.88 232 PHE A O 1
ATOM 1780 N N . GLY A 1 233 ? -6.541 -15.978 26.447 1.00 74.31 233 GLY A N 1
ATOM 1781 C CA . GLY A 1 233 ? -7.785 -15.706 27.180 1.00 74.31 233 GLY A CA 1
ATOM 1782 C C . GLY A 1 233 ? -7.561 -15.398 28.665 1.00 74.31 233 GLY A C 1
ATOM 1783 O O . GLY A 1 233 ? -8.432 -15.611 29.506 1.00 74.31 233 GLY A O 1
ATOM 1784 N N . ALA A 1 234 ? -6.369 -14.929 29.031 1.00 81.00 234 ALA A N 1
ATOM 1785 C CA . ALA A 1 234 ? -5.944 -14.760 30.411 1.00 81.00 234 ALA A CA 1
ATOM 1786 C C . ALA A 1 234 ? -6.299 -13.348 30.932 1.00 81.00 234 ALA A C 1
ATOM 1788 O O . ALA A 1 234 ? -5.420 -12.575 31.318 1.00 81.00 234 ALA A O 1
ATOM 1789 N N . HIS A 1 235 ? -7.598 -13.017 30.944 1.00 82.50 235 HIS A N 1
ATOM 1790 C CA . HIS A 1 235 ? -8.142 -11.665 31.182 1.00 82.50 235 HIS A CA 1
ATOM 1791 C C . HIS A 1 235 ? -7.554 -10.940 32.406 1.00 82.50 235 HIS A C 1
ATOM 1793 O O . HIS A 1 235 ? -7.077 -9.815 32.270 1.00 82.50 235 HIS A O 1
ATOM 1799 N N . ARG A 1 236 ? -7.457 -11.601 33.572 1.00 83.25 236 ARG A N 1
ATOM 1800 C CA . ARG A 1 236 ? -6.873 -11.001 34.796 1.00 83.25 236 ARG A CA 1
ATOM 1801 C C . ARG A 1 236 ? -5.453 -10.453 34.610 1.00 83.25 236 ARG A C 1
ATOM 1803 O O . ARG A 1 236 ? -5.031 -9.546 35.317 1.00 83.25 236 ARG A O 1
ATOM 1810 N N . PHE A 1 237 ? -4.683 -11.035 33.692 1.00 84.19 237 PHE A N 1
ATOM 1811 C CA . PHE A 1 237 ? -3.302 -10.631 33.435 1.00 84.19 237 PHE A CA 1
ATOM 1812 C C . PHE A 1 237 ? -3.225 -9.469 32.445 1.00 84.19 237 PHE A C 1
ATOM 1814 O O . PHE A 1 237 ? -2.334 -8.630 32.574 1.00 84.19 237 PHE A O 1
ATOM 1821 N N . VAL A 1 238 ? -4.174 -9.383 31.507 1.00 87.38 238 VAL A N 1
ATOM 1822 C CA . VAL A 1 238 ? -4.371 -8.184 30.679 1.00 87.38 238 VAL A CA 1
ATOM 1823 C C . VAL A 1 238 ? -4.726 -7.010 31.587 1.00 87.38 238 VAL A C 1
ATOM 1825 O O . VAL A 1 238 ? -4.047 -5.987 31.561 1.00 87.38 238 VAL A O 1
ATOM 1828 N N . GLU A 1 239 ? -5.708 -7.197 32.469 1.00 89.75 239 GLU A N 1
ATOM 1829 C CA . GLU A 1 239 ? -6.125 -6.189 33.443 1.00 89.75 239 GLU A CA 1
ATOM 1830 C C . GLU A 1 239 ? -4.956 -5.705 34.315 1.00 89.75 239 GLU A C 1
ATOM 1832 O O . GLU A 1 239 ? -4.715 -4.500 34.415 1.00 89.75 239 GLU A O 1
ATOM 1837 N N . ALA A 1 240 ? -4.173 -6.634 34.874 1.00 87.44 240 ALA A N 1
ATOM 1838 C CA . ALA A 1 240 ? -3.013 -6.301 35.694 1.00 87.44 240 ALA A CA 1
ATOM 1839 C C . ALA A 1 240 ? -1.941 -5.506 34.921 1.00 87.44 240 ALA A C 1
ATOM 1841 O O . ALA A 1 240 ? -1.278 -4.640 35.497 1.00 87.44 240 ALA A O 1
ATOM 1842 N N . ALA A 1 241 ? -1.755 -5.779 33.624 1.00 88.38 241 ALA A N 1
ATOM 1843 C CA . ALA A 1 241 ? -0.831 -5.026 32.777 1.00 88.38 241 ALA A CA 1
ATOM 1844 C C . ALA A 1 241 ? -1.321 -3.595 32.518 1.00 88.38 241 ALA A C 1
ATOM 1846 O O . ALA A 1 241 ? -0.518 -2.662 32.581 1.00 88.38 241 ALA A O 1
ATOM 1847 N N . LEU A 1 242 ? -2.626 -3.415 32.291 1.00 90.81 242 LEU A N 1
ATOM 1848 C CA . LEU A 1 242 ? -3.247 -2.096 32.159 1.00 90.81 242 LEU A CA 1
ATOM 1849 C C . LEU A 1 242 ? -3.129 -1.301 33.469 1.00 90.81 242 LEU A C 1
ATOM 1851 O O . LEU A 1 242 ? -2.682 -0.156 33.445 1.00 90.81 242 LEU A O 1
ATOM 1855 N N . ASP A 1 243 ? -3.418 -1.916 34.620 1.00 90.94 243 ASP A N 1
ATOM 1856 C CA . ASP A 1 243 ? -3.235 -1.286 35.938 1.00 90.94 243 ASP A CA 1
ATOM 1857 C C . ASP A 1 243 ? -1.784 -0.884 36.190 1.00 90.94 243 ASP A C 1
ATOM 1859 O O . ASP A 1 243 ? -1.503 0.193 36.717 1.00 90.94 243 ASP A O 1
ATOM 1863 N N . ALA A 1 244 ? -0.841 -1.729 35.775 1.00 89.44 244 ALA A N 1
ATOM 1864 C CA . ALA A 1 244 ? 0.577 -1.431 35.874 1.00 89.44 244 ALA A CA 1
ATOM 1865 C C . ALA A 1 244 ? 1.032 -0.322 34.915 1.00 89.44 244 ALA A C 1
ATOM 1867 O O . ALA A 1 244 ? 2.132 0.190 35.118 1.00 89.44 244 ALA A O 1
ATOM 1868 N N . ALA A 1 245 ? 0.249 0.029 33.891 1.00 89.69 245 ALA A N 1
ATOM 1869 C CA . ALA A 1 245 ? 0.515 1.131 32.966 1.00 89.69 245 ALA A CA 1
ATOM 1870 C C . ALA A 1 245 ? -0.109 2.459 33.430 1.00 89.69 245 ALA A C 1
ATOM 1872 O O . ALA A 1 245 ? 0.431 3.528 33.136 1.00 89.69 245 ALA A O 1
ATOM 1873 N N . MET A 1 246 ? -1.213 2.405 34.181 1.00 90.00 246 MET A N 1
ATOM 1874 C CA . MET A 1 246 ? -1.938 3.578 34.669 1.00 90.00 246 MET A CA 1
ATOM 1875 C C . MET A 1 246 ? -1.029 4.576 35.402 1.00 90.00 246 MET A C 1
ATOM 1877 O O . MET A 1 246 ? -0.347 4.237 36.368 1.00 90.00 246 MET A O 1
ATOM 1881 N N . GLY A 1 247 ? -1.048 5.839 34.962 1.00 78.06 247 GLY A N 1
ATOM 1882 C CA . GLY A 1 247 ? -0.312 6.934 35.609 1.00 78.06 247 GLY A CA 1
ATOM 1883 C C . GLY A 1 247 ? 1.212 6.887 35.441 1.00 78.06 247 GLY A C 1
ATOM 1884 O O . GLY A 1 247 ? 1.908 7.678 36.074 1.00 78.06 247 GLY A O 1
ATOM 1885 N N . ARG A 1 248 ? 1.750 5.989 34.602 1.00 85.56 248 ARG A N 1
ATOM 1886 C CA . ARG A 1 248 ? 3.185 5.944 34.286 1.00 85.56 248 ARG A CA 1
ATOM 1887 C C . ARG A 1 248 ? 3.520 6.788 33.054 1.00 85.56 248 ARG A C 1
ATOM 1889 O O . ARG A 1 248 ? 2.731 6.824 32.112 1.00 85.56 248 ARG A O 1
ATOM 1896 N N . PRO A 1 249 ? 4.719 7.397 33.006 1.00 86.75 249 PRO A N 1
ATOM 1897 C CA . PRO A 1 249 ? 5.212 8.079 31.815 1.00 86.75 249 PRO A CA 1
ATOM 1898 C C . PRO A 1 249 ? 5.669 7.040 30.779 1.00 86.75 249 PRO A C 1
ATOM 1900 O O . PRO A 1 249 ? 6.840 6.667 30.722 1.00 86.75 249 PRO A O 1
ATOM 1903 N N . LEU A 1 250 ? 4.724 6.515 30.000 1.00 86.81 250 LEU A N 1
ATOM 1904 C CA . LEU A 1 250 ? 4.986 5.610 28.880 1.00 86.81 250 LEU A CA 1
ATOM 1905 C C . LEU A 1 250 ? 4.895 6.369 27.545 1.00 86.81 250 LEU A C 1
ATOM 1907 O O . LEU A 1 250 ? 4.197 7.383 27.477 1.00 86.81 250 LEU A O 1
ATOM 1911 N N . PRO A 1 251 ? 5.566 5.891 26.479 1.00 88.31 251 PRO A N 1
ATOM 1912 C CA . PRO A 1 251 ? 5.379 6.444 25.142 1.00 88.31 251 PRO A CA 1
ATOM 1913 C C . PRO A 1 251 ? 3.892 6.427 24.735 1.00 88.31 251 PRO A C 1
ATOM 1915 O O . PRO A 1 251 ? 3.228 5.414 24.980 1.00 88.31 251 PRO A O 1
ATOM 1918 N N . PRO A 1 252 ? 3.362 7.505 24.127 1.00 89.38 252 PRO A N 1
ATOM 1919 C CA . PRO A 1 252 ? 1.958 7.605 23.722 1.00 89.38 252 PRO A CA 1
ATOM 1920 C C . PRO A 1 252 ? 1.448 6.414 22.900 1.00 89.38 252 PRO A C 1
ATOM 1922 O O . PRO A 1 252 ? 0.350 5.917 23.140 1.00 89.38 252 PRO A O 1
ATOM 1925 N N . GLU A 1 253 ? 2.266 5.927 21.973 1.00 87.00 253 GLU A N 1
ATOM 1926 C CA . GLU A 1 253 ? 1.962 4.802 21.089 1.00 87.00 253 GLU A CA 1
ATOM 1927 C C . GLU A 1 253 ? 1.797 3.507 21.893 1.00 87.00 253 GLU A C 1
ATOM 1929 O O . GLU A 1 253 ? 0.837 2.775 21.702 1.00 87.00 253 GLU A O 1
ATOM 1934 N N . VAL A 1 254 ? 2.661 3.280 22.889 1.00 86.56 254 VAL A N 1
ATOM 1935 C CA . VAL A 1 254 ? 2.576 2.103 23.768 1.00 86.56 254 VAL A CA 1
ATOM 1936 C C . VAL A 1 254 ? 1.301 2.128 24.613 1.00 86.56 254 VAL A C 1
ATOM 1938 O O . VAL A 1 254 ? 0.714 1.077 24.862 1.00 86.56 254 VAL A O 1
ATOM 1941 N N . ILE A 1 255 ? 0.866 3.307 25.070 1.00 92.44 255 ILE A N 1
ATOM 1942 C CA . ILE A 1 255 ? -0.393 3.454 25.819 1.00 92.44 255 ILE A CA 1
ATOM 1943 C C . ILE A 1 255 ? -1.583 3.129 24.911 1.00 92.44 255 ILE A C 1
ATOM 1945 O O . ILE A 1 255 ? -2.483 2.399 25.328 1.00 92.44 255 ILE A O 1
ATOM 1949 N N . PHE A 1 256 ? -1.575 3.650 23.683 1.00 94.19 256 PHE A N 1
ATOM 1950 C CA . PHE A 1 256 ? -2.605 3.363 22.692 1.00 94.19 256 PHE A CA 1
ATOM 1951 C C . PHE A 1 256 ? -2.667 1.862 22.374 1.00 94.19 256 PHE A C 1
ATOM 1953 O O . PHE A 1 256 ? -3.732 1.259 22.492 1.00 94.19 256 PHE A O 1
ATOM 1960 N N . ASP A 1 257 ? -1.526 1.230 22.096 1.00 90.50 257 ASP A N 1
ATOM 1961 C CA . ASP A 1 257 ? -1.444 -0.202 21.796 1.00 90.50 257 ASP A CA 1
ATOM 1962 C C . ASP A 1 257 ? -1.913 -1.067 22.974 1.00 90.50 257 ASP A C 1
ATOM 1964 O O . ASP A 1 257 ? -2.658 -2.028 22.783 1.00 90.50 257 ASP A O 1
ATOM 1968 N N . LEU A 1 258 ? -1.533 -0.716 24.210 1.00 90.38 258 LEU A N 1
ATOM 1969 C CA . LEU A 1 258 ? -2.018 -1.386 25.423 1.00 90.38 258 LEU A CA 1
ATOM 1970 C C . LEU A 1 258 ? -3.539 -1.279 25.561 1.00 90.38 258 LEU A C 1
ATOM 1972 O O . LEU A 1 258 ? -4.188 -2.263 25.915 1.00 90.38 258 LEU A O 1
ATOM 1976 N N . ALA A 1 259 ? -4.112 -0.111 25.265 1.00 94.50 259 ALA A N 1
ATOM 1977 C CA . ALA A 1 259 ? -5.557 0.075 25.265 1.00 94.50 259 ALA A CA 1
ATOM 1978 C C . ALA A 1 259 ? -6.229 -0.801 24.192 1.00 94.50 259 ALA A C 1
ATOM 1980 O O . ALA A 1 259 ? -7.253 -1.423 24.468 1.00 94.50 259 ALA A O 1
ATOM 1981 N N . MET A 1 260 ? -5.622 -0.933 23.006 1.00 93.56 260 MET A N 1
ATOM 1982 C CA . MET A 1 260 ? -6.139 -1.789 21.931 1.00 93.56 260 MET A CA 1
ATOM 1983 C C . MET A 1 260 ? -6.087 -3.278 22.286 1.00 93.56 260 MET A C 1
ATOM 1985 O O . MET A 1 260 ? -6.900 -4.053 21.785 1.00 93.56 260 MET A O 1
ATOM 1989 N N . VAL A 1 261 ? -5.191 -3.705 23.187 1.00 88.81 261 VAL A N 1
ATOM 1990 C CA . VAL A 1 261 ? -5.177 -5.096 23.675 1.00 88.81 261 VAL A CA 1
ATOM 1991 C C . VAL A 1 261 ? -6.475 -5.475 24.393 1.00 88.81 261 VAL A C 1
ATOM 1993 O O . VAL A 1 261 ? -6.896 -6.628 24.308 1.00 88.81 261 VAL A O 1
ATOM 1996 N N . ALA A 1 262 ? -7.097 -4.514 25.077 1.00 90.06 262 ALA A N 1
ATOM 1997 C CA . ALA A 1 262 ? -8.292 -4.710 25.893 1.00 90.06 262 ALA A CA 1
ATOM 1998 C C . ALA A 1 262 ? -9.567 -4.099 25.281 1.00 90.06 262 ALA A C 1
ATOM 2000 O O . ALA A 1 262 ? -10.630 -4.146 25.902 1.00 90.06 262 ALA A O 1
ATOM 2001 N N . ALA A 1 263 ? -9.486 -3.509 24.088 1.00 90.38 263 ALA A N 1
ATOM 2002 C CA . ALA A 1 263 ? -10.634 -2.898 23.432 1.00 90.38 263 ALA A CA 1
ATOM 2003 C C . ALA A 1 263 ? -11.715 -3.948 23.124 1.00 90.38 263 ALA A C 1
ATOM 2005 O O . ALA A 1 263 ? -11.421 -4.994 22.554 1.00 90.38 263 ALA A O 1
ATOM 2006 N N . GLY A 1 264 ? -12.967 -3.661 23.489 1.00 83.81 264 GLY A N 1
ATOM 2007 C CA . GLY A 1 264 ? -14.083 -4.594 23.292 1.00 83.81 264 GLY A CA 1
ATOM 2008 C C . GLY A 1 264 ? -14.178 -5.719 24.323 1.00 83.81 264 GLY A C 1
ATOM 2009 O O . GLY A 1 264 ? -15.012 -6.603 24.163 1.00 83.81 264 GLY A O 1
ATOM 2010 N N . SER A 1 265 ? -13.359 -5.674 25.376 1.00 87.06 265 SER A N 1
ATOM 2011 C CA . SER A 1 265 ? -13.504 -6.528 26.558 1.00 87.06 265 SER A CA 1
ATOM 2012 C C . SER A 1 265 ? -14.293 -5.825 27.669 1.00 87.06 265 SER A C 1
ATOM 2014 O O . SER A 1 265 ? -14.623 -4.647 27.572 1.00 87.06 265 SER A O 1
ATOM 2016 N N . ASP A 1 266 ? -14.513 -6.518 28.782 1.00 89.06 266 ASP A N 1
ATOM 2017 C CA . ASP A 1 266 ? -15.071 -5.976 30.027 1.00 89.06 266 ASP A CA 1
ATOM 2018 C C . ASP A 1 266 ? -14.183 -4.908 30.709 1.00 89.06 266 ASP A C 1
ATOM 2020 O O . ASP A 1 266 ? -14.559 -4.327 31.727 1.00 89.06 266 ASP A O 1
ATOM 2024 N N . LEU A 1 267 ? -13.016 -4.597 30.134 1.00 92.69 267 LEU A N 1
ATOM 2025 C CA . LEU A 1 267 ? -12.061 -3.605 30.631 1.00 92.69 267 LEU A CA 1
ATOM 2026 C C . LEU A 1 267 ? -12.226 -2.208 30.002 1.00 92.69 267 LEU A C 1
ATOM 2028 O O . LEU A 1 267 ? -11.320 -1.378 30.127 1.00 92.69 267 LEU A O 1
ATOM 2032 N N . ASP A 1 268 ? -13.355 -1.906 29.351 1.00 94.06 268 ASP A N 1
ATOM 2033 C CA . ASP A 1 268 ? -13.586 -0.626 28.657 1.00 94.06 268 ASP A CA 1
ATOM 2034 C C . ASP A 1 268 ? -13.375 0.612 29.554 1.00 94.06 268 ASP A C 1
ATOM 2036 O O . ASP A 1 268 ? -12.804 1.608 29.108 1.00 94.06 268 ASP A O 1
ATOM 2040 N N . ALA A 1 269 ? -13.698 0.539 30.850 1.00 96.00 269 ALA A N 1
ATOM 2041 C CA . ALA A 1 269 ? -13.420 1.628 31.794 1.00 96.00 269 ALA A CA 1
ATOM 2042 C C . ALA A 1 269 ? -11.913 1.931 31.934 1.00 96.00 269 ALA A C 1
ATOM 2044 O O . ALA A 1 269 ? -11.511 3.083 32.119 1.00 96.00 269 ALA A O 1
ATOM 2045 N N . LYS A 1 270 ? -11.051 0.910 31.827 1.00 95.62 270 LYS A N 1
ATOM 2046 C CA . LYS A 1 270 ? -9.587 1.078 31.847 1.00 95.62 270 LYS A CA 1
ATOM 2047 C C . LYS A 1 270 ? -9.073 1.584 30.503 1.00 95.62 270 LYS A C 1
ATOM 2049 O O . LYS A 1 270 ? -8.185 2.436 30.487 1.00 95.62 270 LYS A O 1
ATOM 2054 N N . VAL A 1 271 ? -9.657 1.111 29.400 1.00 95.50 271 VAL A N 1
ATOM 2055 C CA . VAL A 1 271 ? -9.382 1.608 28.042 1.00 95.50 271 VAL A CA 1
ATOM 2056 C C . VAL A 1 271 ? -9.673 3.110 27.956 1.00 95.50 271 VAL A C 1
ATOM 2058 O O . VAL A 1 271 ? -8.788 3.877 27.582 1.00 95.50 271 VAL A O 1
ATOM 2061 N N . GLU A 1 272 ? -10.860 3.555 28.385 1.00 96.62 272 GLU A N 1
ATOM 2062 C CA . GLU A 1 272 ? -11.240 4.976 28.423 1.00 96.62 272 GLU A CA 1
ATOM 2063 C C . GLU A 1 272 ? -10.223 5.799 29.222 1.00 96.62 272 GLU A C 1
ATOM 2065 O O . GLU A 1 272 ? -9.734 6.826 28.742 1.00 96.62 272 GLU A O 1
ATOM 2070 N N . LYS A 1 273 ? -9.846 5.315 30.412 1.00 96.38 273 LYS A N 1
ATOM 2071 C CA . LYS A 1 273 ? -8.939 6.020 31.321 1.00 96.38 273 LYS A CA 1
ATOM 2072 C C . LYS A 1 273 ? -7.519 6.150 30.761 1.00 96.38 273 LYS A C 1
ATOM 2074 O O . LYS A 1 273 ? -6.890 7.191 30.959 1.00 96.38 273 LYS A O 1
ATOM 2079 N N . LEU A 1 274 ? -7.019 5.125 30.064 1.00 95.44 274 LEU A N 1
ATOM 2080 C CA . LEU A 1 274 ? -5.720 5.155 29.380 1.00 95.44 274 LEU A CA 1
ATOM 2081 C C . LEU A 1 274 ? -5.727 6.100 28.174 1.00 95.44 274 LEU A C 1
ATOM 2083 O O . LEU A 1 274 ? -4.756 6.827 27.964 1.00 95.44 274 LEU A O 1
ATOM 2087 N N . LEU A 1 275 ? -6.817 6.117 27.402 1.00 96.81 275 LEU A N 1
ATOM 2088 C CA . LEU A 1 275 ? -6.932 6.932 26.189 1.00 96.81 275 LEU A CA 1
ATOM 2089 C C . LEU A 1 275 ? -7.249 8.404 26.468 1.00 96.81 275 LEU A C 1
ATOM 2091 O O . LEU A 1 275 ? -6.921 9.264 25.653 1.00 96.81 275 LEU A O 1
ATOM 2095 N N . ARG A 1 276 ? -7.839 8.733 27.620 1.00 95.56 276 ARG A N 1
ATOM 2096 C CA . ARG A 1 276 ? -8.185 10.109 28.007 1.00 95.56 276 ARG A CA 1
ATOM 2097 C C . ARG A 1 276 ? -7.046 11.135 27.834 1.00 95.56 276 ARG A C 1
ATOM 2099 O O . ARG A 1 276 ? -7.296 12.155 27.197 1.00 95.56 276 ARG A O 1
ATOM 2106 N N . PRO A 1 277 ? -5.811 10.923 28.337 1.00 94.19 277 PRO A N 1
ATOM 2107 C CA . PRO A 1 277 ? -4.716 11.873 28.116 1.00 94.19 277 PRO A CA 1
ATOM 2108 C C . PRO A 1 277 ? -4.264 11.956 26.648 1.00 94.19 277 PRO A C 1
ATOM 2110 O O . PRO A 1 277 ? -3.825 13.014 26.201 1.00 94.19 277 PRO A O 1
ATOM 2113 N N . LEU A 1 278 ? -4.380 10.865 25.885 1.00 95.19 278 LEU A N 1
ATOM 2114 C CA . LEU A 1 278 ? -4.030 10.824 24.461 1.00 95.19 278 LEU A CA 1
ATOM 2115 C C . LEU A 1 278 ? -5.041 11.589 23.600 1.00 95.19 278 LEU A C 1
ATOM 2117 O O . LEU A 1 278 ? -4.648 12.244 22.638 1.00 95.19 278 LEU A O 1
ATOM 2121 N N . ALA A 1 279 ? -6.323 11.541 23.968 1.00 94.94 279 ALA A N 1
ATOM 2122 C CA . ALA A 1 279 ? -7.424 12.171 23.243 1.00 94.94 279 ALA A CA 1
ATOM 2123 C C . ALA A 1 279 ? -7.265 13.696 23.081 1.00 94.94 279 ALA A C 1
ATOM 2125 O O . ALA A 1 279 ? -7.756 14.265 22.108 1.00 94.94 279 ALA A O 1
ATOM 2126 N N . ALA A 1 280 ? -6.533 14.352 23.990 1.00 92.88 280 ALA A N 1
ATOM 2127 C CA . ALA A 1 280 ? -6.254 15.788 23.938 1.00 92.88 280 ALA A CA 1
ATOM 2128 C C . ALA A 1 280 ? -5.260 16.196 22.830 1.00 92.88 280 ALA A C 1
ATOM 2130 O O . ALA A 1 280 ? -5.097 17.385 22.545 1.00 92.88 280 ALA A O 1
ATOM 2131 N N . ARG A 1 281 ? -4.562 15.238 22.208 1.00 93.88 281 ARG A N 1
ATOM 2132 C CA . ARG A 1 281 ? -3.611 15.519 21.127 1.00 93.88 281 ARG A CA 1
ATOM 2133 C C . ARG A 1 281 ? -4.347 15.901 19.837 1.00 93.88 281 ARG A C 1
ATOM 2135 O O . ARG A 1 281 ? -5.391 15.339 19.502 1.00 93.88 281 ARG A O 1
ATOM 2142 N N . ARG A 1 282 ? -3.754 16.824 19.072 1.00 89.75 282 ARG A N 1
ATOM 2143 C CA . ARG A 1 282 ? -4.253 17.294 17.761 1.00 89.75 282 ARG A CA 1
ATOM 2144 C C . ARG A 1 282 ? -3.557 16.622 16.570 1.00 89.75 282 ARG A C 1
ATOM 2146 O O . ARG A 1 282 ? -3.370 17.228 15.521 1.00 89.75 282 ARG A O 1
ATOM 2153 N N . ASP A 1 283 ? -3.105 15.387 16.756 1.00 91.44 283 ASP A N 1
ATOM 2154 C CA . ASP A 1 283 ? -2.447 14.584 15.729 1.00 91.44 283 ASP A CA 1
ATOM 2155 C C . ASP A 1 283 ? -3.237 13.301 15.421 1.00 91.44 283 ASP A C 1
ATOM 2157 O O . ASP A 1 283 ? -4.300 13.042 15.986 1.00 91.44 283 ASP A O 1
ATOM 2161 N N . ALA A 1 284 ? -2.725 12.487 14.493 1.00 88.88 284 ALA A N 1
ATOM 2162 C CA . ALA A 1 284 ? -3.395 11.256 14.071 1.00 88.88 284 ALA A CA 1
ATOM 2163 C C . ALA A 1 284 ? -3.595 10.249 15.217 1.00 88.88 284 ALA A C 1
ATOM 2165 O O . ALA A 1 284 ? -4.592 9.527 15.214 1.00 88.88 284 ALA A O 1
ATOM 2166 N N . LEU A 1 285 ? -2.675 10.215 16.188 1.00 92.56 285 LEU A N 1
ATOM 2167 C CA . LEU A 1 285 ? -2.788 9.366 17.372 1.00 92.56 285 LEU A CA 1
ATOM 2168 C C . LEU A 1 285 ? -3.895 9.873 18.305 1.00 92.56 285 LEU A C 1
ATOM 2170 O O . LEU A 1 285 ? -4.693 9.079 18.794 1.00 92.56 285 LEU A O 1
ATOM 2174 N N . GLY A 1 286 ? -3.991 11.191 18.508 1.00 95.50 286 GLY A N 1
ATOM 2175 C CA . GLY A 1 286 ? -5.071 11.811 19.278 1.00 95.50 286 GLY A CA 1
ATOM 2176 C C . GLY A 1 286 ? -6.458 11.552 18.697 1.00 95.50 286 GLY A C 1
ATOM 2177 O O . GLY A 1 286 ? -7.382 11.239 19.448 1.00 95.50 286 GLY A O 1
ATOM 2178 N N . ARG A 1 287 ? -6.597 11.599 17.364 1.00 95.31 287 ARG A N 1
ATOM 2179 C CA . ARG A 1 287 ? -7.845 11.220 16.676 1.00 95.31 287 ARG A CA 1
ATOM 2180 C C . ARG A 1 287 ? -8.229 9.767 16.930 1.00 95.31 287 ARG A C 1
ATOM 2182 O O . ARG A 1 287 ? -9.368 9.503 17.309 1.00 95.31 287 ARG A O 1
ATOM 2189 N N . GLY A 1 288 ? -7.278 8.844 16.789 1.00 95.69 288 GLY A N 1
ATOM 2190 C CA . GLY A 1 288 ? -7.517 7.432 17.096 1.00 95.69 288 GLY A CA 1
ATOM 2191 C C . GLY A 1 288 ? -7.897 7.219 18.556 1.00 95.69 288 GLY A C 1
ATOM 2192 O O . GLY A 1 288 ? -8.847 6.499 18.856 1.00 95.69 288 GLY A O 1
ATOM 2193 N N . ALA A 1 289 ? -7.216 7.907 19.476 1.00 97.31 289 ALA A N 1
ATOM 2194 C CA . ALA A 1 289 ? -7.532 7.848 20.896 1.00 97.31 289 ALA A CA 1
ATOM 2195 C C . ALA A 1 289 ? -8.945 8.366 21.196 1.00 97.31 289 ALA A C 1
ATOM 2197 O O . ALA A 1 289 ? -9.648 7.733 21.977 1.00 97.31 289 ALA A O 1
ATOM 2198 N N . ARG A 1 290 ? -9.396 9.461 20.565 1.00 97.75 290 ARG A N 1
ATOM 2199 C CA . ARG A 1 290 ? -10.782 9.947 20.691 1.00 97.75 290 ARG A CA 1
ATOM 2200 C C . ARG A 1 290 ? -11.796 8.935 20.174 1.00 97.75 290 ARG A C 1
ATOM 2202 O O . ARG A 1 290 ? -12.733 8.624 20.904 1.00 97.75 290 ARG A O 1
ATOM 2209 N N . TYR A 1 291 ? -11.576 8.378 18.982 1.00 97.31 291 TYR A N 1
ATOM 2210 C CA . TYR A 1 291 ? -12.462 7.362 18.411 1.00 97.31 291 TYR A CA 1
ATOM 2211 C C . TYR A 1 291 ? -12.580 6.126 19.318 1.00 97.31 291 TYR A C 1
ATOM 2213 O O . TYR A 1 291 ? -13.679 5.743 19.716 1.00 97.31 291 TYR A O 1
ATOM 2221 N N . HIS A 1 292 ? -11.462 5.523 19.728 1.00 97.50 292 HIS A N 1
ATOM 2222 C CA . HIS A 1 292 ? -11.516 4.316 20.558 1.00 97.50 292 HIS A CA 1
ATOM 2223 C C . HIS A 1 292 ? -11.965 4.588 22.000 1.00 97.50 292 HIS A C 1
ATOM 2225 O O . HIS A 1 292 ? -12.567 3.716 22.629 1.00 97.50 292 HIS A O 1
ATOM 2231 N N . ARG A 1 293 ? -11.741 5.800 22.521 1.00 97.56 293 ARG A N 1
ATOM 2232 C CA . ARG A 1 293 ? -12.326 6.249 23.791 1.00 97.56 293 ARG A CA 1
ATOM 2233 C C . ARG A 1 293 ? -13.847 6.357 23.689 1.00 97.56 293 ARG A C 1
ATOM 2235 O O . ARG A 1 293 ? -14.536 5.913 24.601 1.00 97.56 293 ARG A O 1
ATOM 2242 N N . ALA A 1 294 ? -14.365 6.889 22.582 1.00 97.75 294 ALA A N 1
ATOM 2243 C CA . ALA A 1 294 ? -15.798 6.919 22.303 1.00 97.75 294 ALA A CA 1
ATOM 2244 C C . ALA A 1 294 ? -16.386 5.501 22.232 1.00 97.75 294 ALA A C 1
ATOM 2246 O O . ALA A 1 294 ? -17.406 5.240 22.861 1.00 97.75 294 ALA A O 1
ATOM 2247 N N . ARG A 1 295 ? -15.690 4.555 21.582 1.00 96.56 295 ARG A N 1
ATOM 2248 C CA . ARG A 1 295 ? -16.093 3.134 21.542 1.00 96.56 295 ARG A CA 1
ATOM 2249 C C . ARG A 1 295 ? -16.170 2.491 22.927 1.00 96.56 295 ARG A C 1
ATOM 2251 O O . ARG A 1 295 ? -17.085 1.711 23.176 1.00 96.56 295 ARG A O 1
ATOM 2258 N N . ALA A 1 296 ? -15.225 2.800 23.814 1.00 96.44 296 ALA A N 1
ATOM 2259 C CA . ALA A 1 296 ? -15.246 2.309 25.192 1.00 96.44 296 ALA A CA 1
ATOM 2260 C C . ALA A 1 296 ? -16.428 2.892 25.987 1.00 96.44 296 ALA A C 1
ATOM 2262 O O . ALA A 1 296 ? -17.167 2.146 26.623 1.00 96.44 296 ALA A O 1
ATOM 2263 N N . LEU A 1 297 ? -16.658 4.207 25.890 1.00 97.12 297 LEU A N 1
ATOM 2264 C CA . LEU A 1 297 ? -17.802 4.883 26.519 1.00 97.12 297 LEU A CA 1
ATOM 2265 C C . LEU A 1 297 ? -19.142 4.337 26.018 1.00 97.12 297 LEU A C 1
ATOM 2267 O O . LEU A 1 297 ? -20.051 4.094 26.805 1.00 97.12 297 LEU A O 1
ATOM 2271 N N . GLU A 1 298 ? -19.247 4.089 24.716 1.00 95.25 298 GLU A N 1
ATOM 2272 C CA . GLU A 1 298 ? -20.441 3.525 24.099 1.00 95.25 298 GLU A CA 1
ATOM 2273 C C . GLU A 1 298 ? -20.789 2.147 24.677 1.00 95.25 298 GLU A C 1
ATOM 2275 O O . GLU A 1 298 ? -21.936 1.911 25.050 1.00 95.25 298 GLU A O 1
ATOM 2280 N N . ARG A 1 299 ? -19.801 1.253 24.819 1.00 93.25 299 ARG A N 1
ATOM 2281 C CA . ARG A 1 299 ? -20.002 -0.074 25.428 1.00 93.25 299 ARG A CA 1
ATOM 2282 C C . ARG A 1 299 ? -20.308 -0.014 26.926 1.00 93.25 299 ARG A C 1
ATOM 2284 O O . ARG A 1 299 ? -20.971 -0.908 27.442 1.00 93.25 299 ARG A O 1
ATOM 2291 N N . MET A 1 300 ? -19.884 1.050 27.604 1.00 95.12 300 MET A N 1
ATOM 2292 C CA . MET A 1 300 ? -20.254 1.339 28.993 1.00 95.12 300 MET A CA 1
ATOM 2293 C C . MET A 1 300 ? -21.661 1.947 29.146 1.00 95.12 300 MET A C 1
ATOM 2295 O O . MET A 1 300 ? -22.118 2.116 30.273 1.00 95.12 300 MET A O 1
ATOM 2299 N N . GLY A 1 301 ? -22.348 2.287 28.048 1.00 94.69 301 GLY A N 1
ATOM 2300 C CA . GLY A 1 301 ? -23.664 2.936 28.074 1.00 94.69 301 GLY A CA 1
ATOM 2301 C C . GLY A 1 301 ? -23.629 4.466 28.195 1.00 94.69 301 GLY A C 1
ATOM 2302 O O . GLY A 1 301 ? -24.679 5.094 28.293 1.00 94.69 301 GLY A O 1
ATOM 2303 N N . GLU A 1 302 ? -22.450 5.088 28.132 1.00 96.19 302 GLU A N 1
ATOM 2304 C CA . GLU A 1 302 ? -22.254 6.545 28.194 1.00 96.19 302 GLU A CA 1
ATOM 2305 C C . GLU A 1 302 ? -22.450 7.181 26.803 1.00 96.19 302 GLU A C 1
ATOM 2307 O O . GLU A 1 302 ? -21.532 7.756 26.208 1.00 96.19 302 GLU A O 1
ATOM 2312 N N . LEU A 1 303 ? -23.656 7.026 26.243 1.00 94.94 303 LEU A N 1
ATOM 2313 C CA . LEU A 1 303 ? -23.939 7.276 24.822 1.00 94.94 303 LEU A CA 1
ATOM 2314 C C . LEU A 1 303 ? -23.730 8.737 24.396 1.00 94.94 303 LEU A C 1
ATOM 2316 O O . LEU A 1 303 ? -23.176 8.985 23.326 1.00 94.94 303 LEU A O 1
ATOM 2320 N N . GLU A 1 304 ? -24.116 9.708 25.228 1.00 93.50 304 GLU A N 1
ATOM 2321 C CA . GLU A 1 304 ? -23.931 11.135 24.919 1.00 93.50 304 GLU A CA 1
ATOM 2322 C C . GLU A 1 304 ? -22.449 11.529 24.893 1.00 93.50 304 GLU A C 1
ATOM 2324 O O . GLU A 1 304 ? -21.998 12.238 23.992 1.00 93.50 304 GLU A O 1
ATOM 2329 N N . ALA A 1 305 ? -21.660 11.011 25.839 1.00 95.38 305 ALA A N 1
ATOM 2330 C CA . ALA A 1 305 ? -20.221 11.250 25.880 1.00 95.38 305 ALA A CA 1
ATOM 2331 C C . ALA A 1 305 ? -19.505 10.588 24.692 1.00 95.38 305 ALA A C 1
ATOM 2333 O O . ALA A 1 305 ? -18.603 11.186 24.099 1.00 95.38 305 ALA A O 1
ATOM 2334 N N . ALA A 1 306 ? -19.925 9.377 24.310 1.00 97.12 306 ALA A N 1
ATOM 2335 C CA . ALA A 1 306 ? -19.431 8.710 23.111 1.00 97.12 306 ALA A CA 1
ATOM 2336 C C . ALA A 1 306 ? -19.762 9.516 21.844 1.00 97.12 306 ALA A C 1
ATOM 2338 O O . ALA A 1 306 ? -18.875 9.799 21.037 1.00 97.12 306 ALA A O 1
ATOM 2339 N N . ARG A 1 307 ? -21.018 9.955 21.699 1.00 96.25 307 ARG A N 1
ATOM 2340 C CA . ARG A 1 307 ? -21.491 10.750 20.558 1.00 96.25 307 ARG A CA 1
ATOM 2341 C C . ARG A 1 307 ? -20.732 12.067 20.406 1.00 96.25 307 ARG A C 1
ATOM 2343 O O . ARG A 1 307 ? -20.369 12.411 19.285 1.00 96.25 307 ARG A O 1
ATOM 2350 N N . ALA A 1 308 ? -20.458 12.773 21.503 1.00 96.06 308 ALA A N 1
ATOM 2351 C CA . ALA A 1 308 ? -19.669 14.006 21.477 1.00 96.06 308 ALA A CA 1
ATOM 2352 C C . ALA A 1 308 ? -18.261 13.775 20.900 1.00 96.06 308 ALA A C 1
ATOM 2354 O O . ALA A 1 308 ? -17.830 14.498 20.005 1.00 96.06 308 ALA A O 1
ATOM 2355 N N . LEU A 1 309 ? -17.577 12.714 21.334 1.00 97.06 309 LEU A N 1
ATOM 2356 C CA . LEU A 1 309 ? -16.249 12.374 20.819 1.00 97.06 309 LEU A CA 1
ATOM 2357 C C . LEU A 1 309 ? -16.271 11.926 19.353 1.00 97.06 309 LEU A C 1
ATOM 2359 O O . LEU A 1 309 ? -15.347 12.253 18.609 1.00 97.06 309 LEU A O 1
ATOM 2363 N N . TYR A 1 310 ? -17.303 11.197 18.916 1.00 96.50 310 TYR A N 1
ATOM 2364 C CA . TYR A 1 310 ? -17.453 10.874 17.495 1.00 96.50 310 TYR A CA 1
ATOM 2365 C C . TYR A 1 310 ? -17.605 12.135 16.646 1.00 96.50 310 TYR A C 1
ATOM 2367 O O . TYR A 1 310 ? -16.947 12.242 15.612 1.00 96.50 310 TYR A O 1
ATOM 2375 N N . LEU A 1 311 ? -18.407 13.105 17.099 1.00 95.38 311 LEU A N 1
ATOM 2376 C CA . LEU A 1 311 ? -18.575 14.383 16.407 1.00 95.38 311 LEU A CA 1
ATOM 2377 C C . LEU A 1 311 ? -17.242 15.133 16.292 1.00 95.38 311 LEU A C 1
ATOM 2379 O O . LEU A 1 311 ? -16.861 15.502 15.183 1.00 95.38 311 LEU A O 1
ATOM 2383 N N . GLU A 1 312 ? -16.473 15.233 17.380 1.00 95.00 312 GLU A N 1
ATOM 2384 C CA . GLU A 1 312 ? -15.136 15.849 17.357 1.00 95.00 312 GLU A CA 1
ATOM 2385 C C . GLU A 1 312 ? -14.198 15.194 16.327 1.00 95.00 312 GLU A C 1
ATOM 2387 O O . GLU A 1 312 ? -13.445 15.879 15.631 1.00 95.00 312 GLU A O 1
ATOM 2392 N N . VAL A 1 313 ? -14.221 13.859 16.218 1.00 94.69 313 VAL A N 1
ATOM 2393 C CA . VAL A 1 313 ? -13.416 13.126 15.226 1.00 94.69 313 VAL A CA 1
ATOM 2394 C C . VAL A 1 313 ? -13.860 13.468 13.802 1.00 94.69 313 VAL A C 1
ATOM 2396 O O . VAL A 1 313 ? -13.007 13.684 12.938 1.00 94.69 313 VAL A O 1
ATOM 2399 N N . THR A 1 314 ? -15.172 13.541 13.555 1.00 91.56 314 THR A N 1
ATOM 2400 C CA . THR A 1 314 ? -15.711 13.870 12.228 1.00 91.56 314 THR A CA 1
ATOM 2401 C C . THR A 1 314 ? -15.477 15.323 11.822 1.00 91.56 314 THR A C 1
ATOM 2403 O O . THR A 1 314 ? -15.216 15.576 10.650 1.00 91.56 314 THR A O 1
ATOM 2406 N N . GLU A 1 315 ? -15.520 16.264 12.767 1.00 90.94 315 GLU A N 1
ATOM 2407 C CA . GLU A 1 315 ? -15.324 17.696 12.514 1.00 90.94 315 GLU A CA 1
ATOM 2408 C C . GLU A 1 315 ? -13.861 18.043 12.226 1.00 90.94 315 GLU A C 1
ATOM 2410 O O . GLU A 1 315 ? -13.580 18.877 11.368 1.00 90.94 315 GLU A O 1
ATOM 2415 N N . GLU A 1 316 ? -12.909 17.395 12.907 1.00 87.12 316 GLU A N 1
ATOM 2416 C CA . GLU A 1 316 ? -11.487 17.692 12.712 1.00 87.12 316 GLU A CA 1
ATOM 2417 C C . GLU A 1 316 ? -10.999 17.307 11.314 1.00 87.12 316 GLU A C 1
ATOM 2419 O O . GLU A 1 316 ? -10.210 18.034 10.703 1.00 87.12 316 GLU A O 1
ATOM 2424 N N . ARG A 1 317 ? -11.406 16.131 10.822 1.00 82.94 317 ARG A N 1
ATOM 2425 C CA . ARG A 1 317 ? -10.978 15.650 9.508 1.00 82.94 317 ARG A CA 1
ATOM 2426 C C . ARG A 1 317 ? -12.015 14.702 8.884 1.00 82.94 317 ARG A C 1
ATOM 2428 O O . ARG A 1 317 ? -11.872 13.488 9.021 1.00 82.94 317 ARG A O 1
ATOM 2435 N N . PRO A 1 318 ? -13.014 15.233 8.154 1.00 81.06 318 PRO A N 1
ATOM 2436 C CA . PRO A 1 318 ? -14.132 14.448 7.620 1.00 81.06 318 PRO A CA 1
ATOM 2437 C C . PRO A 1 318 ? -13.723 13.275 6.715 1.00 81.06 318 PRO A C 1
ATOM 2439 O O . PRO A 1 318 ? -14.391 12.246 6.706 1.00 81.06 318 PRO A O 1
ATOM 2442 N N . ASP A 1 319 ? -12.605 13.390 5.999 1.00 74.06 319 ASP A N 1
ATOM 2443 C CA . ASP A 1 319 ? -12.132 12.369 5.049 1.00 74.06 319 ASP A CA 1
ATOM 2444 C C . ASP A 1 319 ? -11.124 11.371 5.668 1.00 74.06 319 ASP A C 1
ATOM 2446 O O . ASP A 1 319 ? -10.439 10.637 4.952 1.00 74.06 319 ASP A O 1
ATOM 2450 N N . ASP A 1 320 ? -10.953 11.373 6.996 1.00 83.62 320 ASP A N 1
ATOM 2451 C CA . ASP A 1 320 ? -10.021 10.484 7.705 1.00 83.62 320 ASP A CA 1
ATOM 2452 C C . ASP A 1 320 ? -10.649 9.114 8.009 1.00 83.62 320 ASP A C 1
ATOM 2454 O O . ASP A 1 320 ? -11.853 8.979 8.219 1.00 83.62 320 ASP A O 1
ATOM 2458 N N . TYR A 1 321 ? -9.796 8.092 8.108 1.00 89.75 321 TYR A N 1
ATOM 2459 C CA . TYR A 1 321 ? -10.168 6.735 8.513 1.00 89.75 321 TYR A CA 1
ATOM 2460 C C . TYR A 1 321 ? -11.040 6.689 9.779 1.00 89.75 321 TYR A C 1
ATOM 2462 O O . TYR A 1 321 ? -12.023 5.957 9.809 1.00 89.75 321 TYR A O 1
ATOM 2470 N N . TYR A 1 322 ? -10.723 7.468 10.820 1.00 92.44 322 TYR A N 1
ATOM 2471 C CA . TYR A 1 322 ? -11.536 7.453 12.045 1.00 92.44 322 TYR A CA 1
ATOM 2472 C C . TYR A 1 322 ? -12.869 8.183 11.889 1.00 92.44 322 TYR A C 1
ATOM 2474 O O . TYR A 1 322 ? -13.828 7.838 12.574 1.00 92.44 322 TYR A O 1
ATOM 2482 N N . ALA A 1 323 ? -12.948 9.170 10.993 1.00 89.44 323 ALA A N 1
ATOM 2483 C CA . ALA A 1 323 ? -14.192 9.884 10.723 1.00 89.44 323 ALA A CA 1
ATOM 2484 C C . ALA A 1 323 ? -15.215 8.979 10.026 1.00 89.44 323 ALA A C 1
ATOM 2486 O O . ALA A 1 323 ? -16.395 9.043 10.362 1.00 89.44 323 ALA A O 1
ATOM 2487 N N . LEU A 1 324 ? -14.756 8.091 9.137 1.00 88.75 324 LEU A N 1
ATOM 2488 C CA . LEU A 1 324 ? -15.582 7.038 8.537 1.00 88.75 324 LEU A CA 1
ATOM 2489 C C . LEU A 1 324 ? -16.248 6.171 9.616 1.00 88.75 324 LEU A C 1
ATOM 2491 O O . LEU A 1 324 ? -17.471 6.070 9.674 1.00 88.75 324 LEU A O 1
ATOM 2495 N N . TRP A 1 325 ? -15.455 5.607 10.529 1.00 90.88 325 TRP A N 1
ATOM 2496 C CA . TRP A 1 325 ? -15.999 4.794 11.617 1.00 90.88 325 TRP A CA 1
ATOM 2497 C C . TRP A 1 325 ? -16.907 5.593 12.561 1.00 90.88 325 TRP A C 1
ATOM 2499 O O . TRP A 1 325 ? -17.961 5.109 12.969 1.00 90.88 325 TRP A O 1
ATOM 2509 N N . ALA A 1 326 ? -16.524 6.826 12.901 1.00 93.06 326 ALA A N 1
ATOM 2510 C CA . ALA A 1 326 ? -17.294 7.689 13.790 1.00 93.06 326 ALA A CA 1
ATOM 2511 C C . ALA A 1 326 ? -18.674 8.046 13.213 1.00 93.06 326 ALA A C 1
ATOM 2513 O O . ALA A 1 326 ? -19.657 8.012 13.953 1.00 93.06 326 ALA A O 1
ATOM 2514 N N . ARG A 1 327 ? -18.774 8.328 11.905 1.00 89.38 327 ARG A N 1
ATOM 2515 C CA . ARG A 1 327 ? -20.061 8.569 11.229 1.00 89.38 327 ARG A CA 1
ATOM 2516 C C . ARG A 1 327 ? -21.001 7.375 11.360 1.00 89.38 327 ARG A C 1
ATOM 2518 O O . ARG A 1 327 ? -22.134 7.564 11.791 1.00 89.38 327 ARG A O 1
ATOM 2525 N N . GLN A 1 328 ? -20.507 6.160 11.098 1.00 87.81 328 GLN A N 1
ATOM 2526 C CA . GLN A 1 328 ? -21.303 4.934 11.254 1.00 87.81 328 GLN A CA 1
ATOM 2527 C C . GLN A 1 328 ? -21.863 4.826 12.671 1.00 87.81 328 GLN A C 1
ATOM 2529 O O . GLN A 1 328 ? -23.055 4.598 12.852 1.00 87.81 328 GLN A O 1
ATOM 2534 N N . ARG A 1 329 ? -21.025 5.068 13.688 1.00 91.81 329 ARG A N 1
ATOM 2535 C CA . ARG A 1 329 ? -21.474 5.006 15.084 1.00 91.81 329 ARG A CA 1
ATOM 2536 C C . ARG A 1 329 ? -22.487 6.090 15.433 1.00 91.81 329 ARG A C 1
ATOM 2538 O O . ARG A 1 329 ? -23.416 5.813 16.184 1.00 91.81 329 ARG A O 1
ATOM 2545 N N . ILE A 1 330 ? -22.349 7.303 14.898 1.00 91.38 330 ILE A N 1
ATOM 2546 C CA . ILE A 1 330 ? -23.335 8.373 15.109 1.00 91.38 330 ILE A CA 1
ATOM 2547 C C . ILE A 1 330 ? -24.707 7.960 14.561 1.00 91.38 330 ILE A C 1
ATOM 2549 O O . ILE A 1 330 ? -25.711 8.183 15.241 1.00 91.38 330 ILE A O 1
ATOM 2553 N N . ASP A 1 331 ? -24.755 7.360 13.373 1.00 86.12 331 ASP A N 1
ATOM 2554 C CA . ASP A 1 331 ? -26.006 6.916 12.749 1.00 86.12 331 ASP A CA 1
ATOM 2555 C C . ASP A 1 331 ? -26.625 5.724 13.492 1.00 86.12 331 ASP A C 1
ATOM 2557 O O . ASP A 1 331 ? -27.839 5.700 13.722 1.00 86.12 331 ASP A O 1
ATOM 2561 N N . ASP A 1 332 ? -25.794 4.784 13.951 1.00 85.44 332 ASP A N 1
ATOM 2562 C CA . ASP A 1 332 ? -26.229 3.652 14.773 1.00 85.44 332 ASP A CA 1
ATOM 2563 C C . ASP A 1 332 ? -26.853 4.132 16.099 1.00 85.44 332 ASP A C 1
ATOM 2565 O O . ASP A 1 332 ? -27.917 3.654 16.499 1.00 85.44 332 ASP A O 1
ATOM 2569 N N . LEU A 1 333 ? -26.237 5.123 16.760 1.00 85.88 333 LEU A N 1
ATOM 2570 C CA . LEU A 1 333 ? -26.727 5.703 18.019 1.00 85.88 333 LEU A CA 1
ATOM 2571 C C . LEU A 1 333 ? -28.025 6.506 17.860 1.00 85.88 333 LEU A C 1
ATOM 2573 O O . LEU A 1 333 ? -28.799 6.612 18.809 1.00 85.88 333 LEU A O 1
ATOM 2577 N N . ARG A 1 334 ? -28.284 7.075 16.678 1.00 80.25 334 ARG A N 1
ATOM 2578 C CA . ARG A 1 334 ? -29.528 7.809 16.383 1.00 80.25 334 ARG A CA 1
ATOM 2579 C C . ARG A 1 334 ? -30.725 6.888 16.138 1.00 80.25 334 ARG A C 1
ATOM 2581 O O . ARG A 1 334 ? -31.840 7.386 16.010 1.00 80.25 334 ARG A O 1
ATOM 2588 N N . GLY A 1 335 ? -30.515 5.573 16.039 1.00 65.06 335 GLY A N 1
ATOM 2589 C CA . GLY A 1 335 ? -31.567 4.625 15.664 1.00 65.06 335 GLY A CA 1
ATOM 2590 C C . GLY A 1 335 ? -32.044 4.786 14.215 1.00 65.06 335 GLY A C 1
ATOM 2591 O O . GLY A 1 335 ? -33.076 4.237 13.847 1.00 65.06 335 GLY A O 1
ATOM 2592 N N . THR A 1 336 ? -31.304 5.527 13.382 1.00 50.69 336 THR A N 1
ATOM 2593 C CA . THR A 1 336 ? -31.614 5.762 11.961 1.00 50.69 336 THR A CA 1
ATOM 2594 C C . THR A 1 336 ? -31.120 4.643 11.045 1.00 50.69 336 THR A C 1
ATOM 2596 O O . THR A 1 336 ? -31.291 4.723 9.829 1.00 50.69 336 THR A O 1
ATOM 2599 N N . ALA A 1 337 ? -30.532 3.581 11.601 1.00 44.53 337 ALA A N 1
ATOM 2600 C CA . ALA A 1 337 ? -30.235 2.364 10.862 1.00 44.53 337 ALA A CA 1
ATOM 2601 C C . ALA A 1 337 ? -31.553 1.667 10.482 1.00 44.53 337 ALA A C 1
ATOM 2603 O O . ALA A 1 337 ? -32.095 0.873 11.250 1.00 44.53 337 ALA A O 1
ATOM 2604 N N . SER A 1 338 ? -32.076 1.988 9.295 1.00 38.94 338 SER A N 1
ATOM 2605 C CA . SER A 1 338 ? -33.133 1.214 8.639 1.00 38.94 338 SER A CA 1
ATOM 2606 C C . SER A 1 338 ? -32.812 -0.283 8.733 1.00 38.94 338 SER A C 1
ATOM 2608 O O . SER A 1 338 ? -31.660 -0.682 8.549 1.00 38.94 338 SER A O 1
ATOM 2610 N N . GLU A 1 339 ? -33.819 -1.128 8.968 1.00 36.81 339 GLU A N 1
ATOM 2611 C CA . GLU A 1 339 ? -33.700 -2.596 8.903 1.00 36.81 339 GLU A CA 1
ATOM 2612 C C . GLU A 1 339 ? -33.047 -3.088 7.594 1.00 36.81 339 GLU A C 1
ATOM 2614 O O . GLU A 1 339 ? -32.451 -4.164 7.572 1.00 36.81 339 GLU A O 1
ATOM 2619 N N . SER A 1 340 ? -33.044 -2.270 6.534 1.00 35.91 340 SER A N 1
ATOM 2620 C CA . SER A 1 340 ? -32.313 -2.526 5.286 1.00 35.91 340 SER A CA 1
ATOM 2621 C C . SER A 1 340 ? -30.777 -2.462 5.395 1.00 35.91 340 SER A C 1
ATOM 2623 O O . SER A 1 340 ? -30.098 -3.011 4.531 1.00 35.91 340 SER A O 1
ATOM 2625 N N . VAL A 1 341 ? -30.206 -1.844 6.437 1.00 39.28 341 VAL A N 1
ATOM 2626 C CA . VAL A 1 341 ? -28.746 -1.710 6.646 1.00 39.28 341 VAL A CA 1
ATOM 2627 C C . VAL A 1 341 ? -28.159 -2.928 7.367 1.00 39.28 341 VAL A C 1
ATOM 2629 O O . VAL A 1 341 ? -27.030 -3.322 7.089 1.00 39.28 341 VAL A O 1
ATOM 2632 N N . ARG A 1 342 ? -28.934 -3.600 8.234 1.00 34.62 342 ARG A N 1
ATOM 2633 C CA . ARG A 1 342 ? -28.476 -4.814 8.945 1.00 34.62 342 ARG A CA 1
ATOM 2634 C C . ARG A 1 342 ? -28.267 -6.015 8.018 1.00 34.62 342 ARG A C 1
ATOM 2636 O O . ARG A 1 342 ? -27.479 -6.894 8.340 1.00 34.62 342 ARG A O 1
ATOM 2643 N N . VAL A 1 343 ? -28.933 -6.032 6.862 1.00 32.94 343 VAL A N 1
ATOM 2644 C CA . VAL A 1 343 ? -28.760 -7.064 5.823 1.00 32.94 343 VAL A CA 1
ATOM 2645 C C . VAL A 1 343 ? -27.516 -6.794 4.952 1.00 32.94 343 VAL A C 1
ATOM 2647 O O . VAL A 1 343 ? -26.993 -7.705 4.319 1.00 32.94 343 VAL A O 1
ATOM 2650 N N . ALA A 1 344 ? -26.979 -5.568 4.971 1.00 32.94 344 ALA A N 1
ATOM 2651 C CA . ALA A 1 344 ? -25.866 -5.120 4.131 1.00 32.94 344 ALA A CA 1
ATOM 2652 C C . ALA A 1 344 ? -24.484 -5.187 4.819 1.00 32.94 344 ALA A C 1
ATOM 2654 O O . ALA A 1 344 ? -23.553 -4.510 4.387 1.00 32.94 344 ALA A O 1
ATOM 2655 N N . SER A 1 345 ? -24.309 -6.016 5.864 1.00 32.72 345 SER A N 1
ATOM 2656 C CA . SER A 1 345 ? -22.967 -6.322 6.411 1.00 32.72 345 SER A CA 1
ATOM 2657 C C . SER A 1 345 ? -22.080 -7.076 5.409 1.00 32.72 345 SER A C 1
ATOM 2659 O O . SER A 1 345 ? -20.881 -7.232 5.622 1.00 32.72 345 SER A O 1
ATOM 2661 N N . SER A 1 346 ? -22.676 -7.528 4.307 1.00 38.12 346 SER A N 1
ATOM 2662 C CA . SER A 1 346 ? -21.996 -7.991 3.114 1.00 38.12 346 SER A CA 1
ATOM 2663 C C . SER A 1 346 ? -22.185 -6.936 2.027 1.00 38.12 346 SER A C 1
ATOM 2665 O O . SER A 1 346 ? -23.314 -6.579 1.686 1.00 38.12 346 SER A O 1
ATOM 2667 N N . ALA A 1 347 ? -21.090 -6.426 1.452 1.00 38.28 347 ALA A N 1
ATOM 2668 C CA . ALA A 1 347 ? -21.194 -5.864 0.110 1.00 38.28 347 ALA A CA 1
ATOM 2669 C C . ALA A 1 347 ? -21.854 -6.954 -0.755 1.00 38.28 347 ALA A C 1
ATOM 2671 O O . ALA A 1 347 ? -21.379 -8.092 -0.695 1.00 38.28 347 ALA A O 1
ATOM 2672 N N . PRO A 1 348 ? -22.961 -6.683 -1.471 1.00 32.84 348 PRO A N 1
ATOM 2673 C CA . PRO A 1 348 ? -23.641 -7.717 -2.231 1.00 32.84 348 PRO A CA 1
ATOM 2674 C C . PRO A 1 348 ? -22.665 -8.256 -3.273 1.00 32.84 348 PRO A C 1
ATOM 2676 O O . PRO A 1 348 ? -22.402 -7.609 -4.283 1.00 32.84 348 PRO A O 1
ATOM 2679 N N . ILE A 1 349 ? -22.112 -9.442 -3.012 1.00 39.25 349 ILE A N 1
ATOM 2680 C CA . ILE A 1 349 ? -21.458 -10.240 -4.037 1.00 39.25 349 ILE A CA 1
ATOM 2681 C C . ILE A 1 349 ? -22.602 -10.661 -4.942 1.00 39.25 349 ILE A C 1
ATOM 2683 O O . ILE A 1 349 ? -23.369 -11.573 -4.621 1.00 39.25 349 ILE A O 1
ATOM 2687 N N . LEU A 1 350 ? -22.772 -9.948 -6.050 1.00 36.56 350 LEU A N 1
ATOM 2688 C CA . LEU A 1 350 ? -23.646 -10.442 -7.096 1.00 36.56 350 LEU A CA 1
ATOM 2689 C C . LEU A 1 350 ? -23.116 -11.799 -7.542 1.00 36.56 350 LEU A C 1
ATOM 2691 O O . LEU A 1 350 ? -21.898 -11.973 -7.646 1.00 36.56 350 LEU A O 1
ATOM 2695 N N . PRO A 1 351 ? -24.003 -12.778 -7.774 1.00 30.45 351 PRO A N 1
ATOM 2696 C CA . PRO A 1 351 ? -23.566 -14.090 -8.202 1.00 30.45 351 PRO A CA 1
ATOM 2697 C C . PRO A 1 351 ? -22.699 -13.923 -9.457 1.00 30.45 351 PRO A C 1
ATOM 2699 O O . PRO A 1 351 ? -23.132 -13.240 -10.393 1.00 30.45 351 PRO A O 1
ATOM 2702 N N . PRO A 1 352 ? -21.486 -14.509 -9.497 1.00 36.28 352 PRO A N 1
ATOM 2703 C CA . PRO A 1 352 ? -20.660 -14.451 -10.689 1.00 36.28 352 PRO A CA 1
ATOM 2704 C C . PRO A 1 352 ? -21.487 -14.996 -11.851 1.00 36.28 352 PRO A C 1
ATOM 2706 O O . PRO A 1 352 ? -22.018 -16.109 -11.780 1.00 36.28 352 PRO A O 1
ATOM 2709 N N . ARG A 1 353 ? -21.644 -14.202 -12.916 1.00 35.56 353 ARG A N 1
ATOM 2710 C CA . ARG A 1 353 ? -22.269 -14.704 -14.141 1.00 35.56 353 ARG A CA 1
ATOM 2711 C C . ARG A 1 353 ? -21.455 -15.913 -14.600 1.00 35.56 353 ARG A C 1
ATOM 2713 O O . ARG A 1 353 ? -20.233 -15.832 -14.717 1.00 35.56 353 ARG A O 1
ATOM 2720 N N . ALA A 1 354 ? -22.138 -17.035 -14.837 1.00 30.61 354 ALA A N 1
ATOM 2721 C CA . ALA A 1 354 ? -21.527 -18.225 -15.419 1.00 30.61 354 ALA A CA 1
ATOM 2722 C C . ALA A 1 354 ? -20.733 -17.830 -16.679 1.00 30.61 354 ALA A C 1
ATOM 2724 O O . ALA A 1 354 ? -21.176 -16.920 -17.389 1.00 30.61 354 ALA A O 1
ATOM 2725 N N . PRO A 1 355 ? -19.590 -18.479 -16.974 1.00 29.75 355 PRO A N 1
ATOM 2726 C CA . PRO A 1 355 ? -18.781 -18.137 -18.135 1.00 29.75 355 PRO A CA 1
ATOM 2727 C C . PRO A 1 355 ? -19.639 -18.286 -19.390 1.00 29.75 355 PRO A C 1
ATOM 2729 O O . PRO A 1 355 ? -19.954 -19.394 -19.830 1.00 29.75 355 PRO A O 1
ATOM 2732 N N . ALA A 1 356 ? -20.072 -17.156 -19.943 1.00 28.56 356 ALA A N 1
ATOM 2733 C CA . ALA A 1 356 ? -20.827 -17.150 -21.174 1.00 28.56 356 ALA A CA 1
ATOM 2734 C C . ALA A 1 356 ? -19.880 -17.620 -22.282 1.00 28.56 356 ALA A C 1
ATOM 2736 O O . ALA A 1 356 ? -18.900 -16.949 -22.613 1.00 28.56 356 ALA A O 1
ATOM 2737 N N . LYS A 1 357 ? -20.181 -18.782 -22.874 1.00 28.17 357 LYS A N 1
ATOM 2738 C CA . LYS A 1 357 ? -19.764 -19.066 -24.250 1.00 28.17 357 LYS A CA 1
ATOM 2739 C C . LYS A 1 357 ? -20.173 -17.836 -25.074 1.00 28.17 357 LYS A C 1
ATOM 2741 O O . LYS A 1 357 ? -21.324 -17.418 -24.954 1.00 28.17 357 LYS A O 1
ATOM 2746 N N . LYS A 1 358 ? -19.242 -17.235 -25.836 1.00 34.56 358 LYS A N 1
ATOM 2747 C CA . LYS A 1 358 ? -19.510 -16.106 -26.767 1.00 34.56 358 LYS A CA 1
ATOM 2748 C C . LYS A 1 358 ? -20.893 -16.300 -27.433 1.00 34.56 358 LYS A C 1
ATOM 2750 O O . LYS A 1 358 ? -21.136 -17.458 -27.784 1.00 34.56 358 LYS A O 1
ATOM 2755 N N . PRO A 1 359 ? -21.744 -15.286 -27.739 1.00 45.69 359 PRO A N 1
ATOM 2756 C CA . PRO A 1 359 ? -21.508 -13.838 -27.909 1.00 45.69 359 PRO A CA 1
ATOM 2757 C C . PRO A 1 359 ? -22.721 -12.927 -27.496 1.00 45.69 359 PRO A C 1
ATOM 2759 O O . PRO A 1 359 ? -23.651 -13.371 -26.833 1.00 45.69 359 PRO A O 1
ATOM 2762 N N . ASN A 1 360 ? -22.722 -11.678 -27.991 1.00 24.12 360 ASN A N 1
ATOM 2763 C CA . ASN A 1 360 ? -23.801 -10.674 -28.087 1.00 24.12 360 ASN A CA 1
ATOM 2764 C C . ASN A 1 360 ? -24.167 -9.817 -26.859 1.00 24.12 360 ASN A C 1
ATOM 2766 O O . ASN A 1 360 ? -24.838 -10.226 -25.917 1.00 24.12 360 ASN A O 1
ATOM 2770 N N . LEU A 1 361 ? -23.746 -8.553 -26.990 1.00 36.06 361 LEU A N 1
ATOM 2771 C CA . LEU A 1 361 ? -24.078 -7.374 -26.202 1.00 36.06 361 LEU A CA 1
ATOM 2772 C C . LEU A 1 361 ? -25.588 -7.115 -26.210 1.00 36.06 361 LEU A C 1
ATOM 2774 O O . LEU A 1 361 ? -26.138 -6.635 -27.201 1.00 36.06 361 LEU A O 1
ATOM 2778 N N . THR A 1 362 ? -26.255 -7.374 -25.091 1.00 24.02 362 THR A N 1
ATOM 2779 C CA . THR A 1 362 ? -27.420 -6.589 -24.656 1.00 24.02 362 THR A CA 1
ATOM 2780 C C . THR A 1 362 ? -27.627 -6.811 -23.157 1.00 24.02 362 THR A C 1
ATOM 2782 O O . THR A 1 362 ? -27.849 -7.934 -22.708 1.00 24.02 362 THR A O 1
ATOM 2785 N N . TYR A 1 363 ? -27.485 -5.740 -22.372 1.00 29.84 363 TYR A N 1
ATOM 2786 C CA . TYR A 1 363 ? -27.495 -5.760 -20.906 1.00 29.84 363 TYR A CA 1
ATOM 2787 C C . TYR A 1 363 ? -28.825 -5.225 -20.348 1.00 29.84 363 TYR A C 1
ATOM 2789 O O . TYR A 1 363 ? -29.231 -4.126 -20.722 1.00 29.84 363 TYR A O 1
ATOM 2797 N N . PRO A 1 364 ? -29.465 -5.942 -19.407 1.00 25.47 364 PRO A N 1
ATOM 2798 C CA . PRO A 1 364 ? -30.375 -5.364 -18.414 1.00 25.47 364 PRO A CA 1
ATOM 2799 C C . PRO A 1 364 ? -29.780 -5.526 -16.984 1.00 25.47 364 PRO A C 1
ATOM 2801 O O . PRO A 1 364 ? -28.862 -6.330 -16.797 1.00 25.47 364 PRO A O 1
ATOM 2804 N N . PRO A 1 365 ? -30.233 -4.776 -15.959 1.00 31.17 365 PRO A N 1
ATOM 2805 C CA . PRO A 1 365 ? -29.619 -3.501 -15.602 1.00 31.17 365 PRO A CA 1
ATOM 2806 C C . PRO A 1 365 ? -29.076 -3.465 -14.159 1.00 31.17 365 PRO A C 1
ATOM 2808 O O . PRO A 1 365 ? -29.776 -3.789 -13.208 1.00 31.17 365 PRO A O 1
ATOM 2811 N N . PHE A 1 366 ? -27.884 -2.889 -13.999 1.00 28.39 366 PHE A N 1
ATOM 2812 C CA . PHE A 1 366 ? -27.546 -2.020 -12.857 1.00 28.39 366 PHE A CA 1
ATOM 2813 C C . PHE A 1 366 ? -28.070 -0.577 -13.047 1.00 28.39 366 PHE A C 1
ATOM 2815 O O . PHE A 1 366 ? -27.792 0.319 -12.255 1.00 28.39 366 PHE A O 1
ATOM 2822 N N . ALA A 1 367 ? -28.835 -0.346 -14.115 1.00 33.06 367 ALA A N 1
ATOM 2823 C CA . ALA A 1 367 ? -29.220 0.963 -14.629 1.00 33.06 367 ALA A CA 1
ATOM 2824 C C . ALA A 1 367 ? -30.241 1.761 -13.792 1.00 33.06 367 ALA A C 1
ATOM 2826 O O . ALA A 1 367 ? -30.584 2.860 -14.207 1.00 33.06 367 ALA A O 1
ATOM 2827 N N . GLU A 1 368 ? -30.713 1.296 -12.632 1.00 32.22 368 GLU A N 1
ATOM 2828 C CA . GLU A 1 368 ? -31.595 2.126 -11.781 1.00 32.22 368 GLU A CA 1
ATOM 2829 C C . GLU A 1 368 ? -30.870 2.902 -10.678 1.00 32.22 368 GLU A C 1
ATOM 2831 O O . GLU A 1 368 ? -31.418 3.866 -10.151 1.00 32.22 368 GLU A O 1
ATOM 2836 N N . VAL A 1 369 ? -29.596 2.592 -10.419 1.00 34.84 369 VAL A N 1
ATOM 2837 C CA . VAL A 1 369 ? -28.665 3.565 -9.825 1.00 34.84 369 VAL A CA 1
ATOM 2838 C C . VAL A 1 369 ? -27.630 3.919 -10.884 1.00 34.84 369 VAL A C 1
ATOM 2840 O O . VAL A 1 369 ? -26.422 3.923 -10.659 1.00 34.84 369 VAL A O 1
ATOM 2843 N N . ALA A 1 370 ? -28.123 4.208 -12.092 1.00 33.03 370 ALA A N 1
ATOM 2844 C CA . ALA A 1 370 ? -27.410 5.118 -12.957 1.00 33.03 370 ALA A CA 1
ATOM 2845 C C . ALA A 1 370 ? -27.168 6.381 -12.128 1.00 33.03 370 ALA A C 1
ATOM 2847 O O . ALA A 1 370 ? -28.102 7.066 -11.706 1.00 33.03 370 ALA A O 1
ATOM 2848 N N . LEU A 1 371 ? -25.893 6.651 -11.862 1.00 38.50 371 LEU A N 1
ATOM 2849 C CA . LEU A 1 371 ? -25.391 8.001 -11.708 1.00 38.50 371 LEU A CA 1
ATOM 2850 C C . LEU A 1 371 ? -26.059 8.832 -12.813 1.00 38.50 371 LEU A C 1
ATOM 2852 O O . LEU A 1 371 ? -25.614 8.817 -13.956 1.00 38.50 371 LEU A O 1
ATOM 2856 N N . ASN A 1 372 ? -27.160 9.515 -12.485 1.00 31.08 372 ASN A N 1
ATOM 2857 C CA . ASN A 1 372 ? -27.752 10.580 -13.291 1.00 31.08 372 ASN A CA 1
ATOM 2858 C C . ASN A 1 372 ? -26.792 11.769 -13.246 1.00 31.08 372 ASN A C 1
ATOM 2860 O O . ASN A 1 372 ? -27.071 12.826 -12.683 1.00 31.08 372 ASN A O 1
ATOM 2864 N N . ARG A 1 373 ? -25.601 11.556 -13.783 1.00 40.31 373 ARG A N 1
ATOM 2865 C CA . ARG A 1 373 ? -24.611 12.568 -14.046 1.00 40.31 373 ARG A CA 1
ATOM 2866 C C . ARG A 1 373 ? -24.133 12.285 -15.445 1.00 40.31 373 ARG A C 1
ATOM 2868 O O . ARG A 1 373 ? -23.611 11.209 -15.729 1.00 40.31 373 ARG A O 1
ATOM 2875 N N . GLU A 1 374 ? -24.355 13.274 -16.303 1.00 30.45 374 GLU A N 1
ATOM 2876 C CA . GLU A 1 374 ? -23.515 13.498 -17.466 1.00 30.45 374 GLU A CA 1
ATOM 2877 C C . GLU A 1 374 ? -22.094 13.106 -17.080 1.00 30.45 374 GLU A C 1
ATOM 2879 O O . GLU A 1 374 ? -21.592 13.546 -16.038 1.00 30.45 374 GLU A O 1
ATOM 2884 N N . VAL A 1 375 ? -21.502 12.211 -17.872 1.00 33.47 375 VAL A N 1
ATOM 2885 C CA . VAL A 1 375 ? -20.069 11.942 -17.854 1.00 33.47 375 VAL A CA 1
ATOM 2886 C C . VAL A 1 375 ? -19.417 13.301 -17.661 1.00 33.47 375 VAL A C 1
ATOM 2888 O O . VAL A 1 375 ? -19.538 14.153 -18.540 1.00 33.47 375 VAL A O 1
ATOM 2891 N N . SER A 1 376 ? -18.840 13.554 -16.481 1.00 33.72 376 SER A N 1
ATOM 2892 C CA . SER A 1 376 ? -18.081 14.776 -16.257 1.00 33.72 376 SER A CA 1
ATOM 2893 C C . SER A 1 376 ? -16.840 14.585 -17.097 1.00 33.72 376 SER A C 1
ATOM 2895 O O . SER A 1 376 ? -15.822 14.061 -16.649 1.00 33.72 376 SER A O 1
ATOM 2897 N N . ALA A 1 377 ? -17.001 14.915 -18.372 1.00 31.05 377 ALA A N 1
ATOM 2898 C CA . ALA A 1 377 ? -15.943 15.063 -19.314 1.00 31.05 377 ALA A CA 1
ATOM 2899 C C . ALA A 1 377 ? -14.903 15.916 -18.604 1.00 31.05 377 ALA A C 1
ATOM 2901 O O . ALA A 1 377 ? -15.204 17.002 -18.095 1.00 31.05 377 ALA A O 1
ATOM 2902 N N . SER A 1 378 ? -13.686 15.384 -18.507 1.00 37.47 378 SER A N 1
ATOM 2903 C CA . SER A 1 378 ? -12.538 16.229 -18.226 1.00 37.47 378 SER A CA 1
ATOM 2904 C C . SER A 1 378 ? -12.669 17.461 -19.137 1.00 37.47 378 SER A C 1
ATOM 2906 O O . SER A 1 378 ? -13.021 17.274 -20.307 1.00 37.47 378 SER A O 1
ATOM 2908 N N . PRO A 1 379 ? -12.406 18.695 -18.669 1.00 36.25 379 PRO A N 1
ATOM 2909 C CA . PRO A 1 379 ? -12.502 19.910 -19.491 1.00 36.25 379 PRO A CA 1
ATOM 2910 C C . PRO A 1 379 ? -11.665 19.872 -20.791 1.00 36.25 379 PRO A C 1
ATOM 2912 O O . PRO A 1 379 ? -11.681 20.810 -21.577 1.00 36.25 379 PRO A O 1
ATOM 2915 N N . ALA A 1 380 ? -10.921 18.788 -21.020 1.00 43.22 380 ALA A N 1
ATOM 2916 C CA . ALA A 1 380 ? -10.199 18.442 -22.230 1.00 43.22 380 ALA A CA 1
ATOM 2917 C C . ALA A 1 380 ? -11.021 17.762 -23.348 1.00 43.22 380 ALA A C 1
ATOM 2919 O O . ALA A 1 380 ? -10.475 17.574 -24.429 1.00 43.22 380 ALA A O 1
ATOM 2920 N N . ALA A 1 381 ? -12.288 17.386 -23.137 1.00 44.53 381 ALA A N 1
ATOM 2921 C CA . ALA A 1 381 ? -13.056 16.622 -24.133 1.00 44.53 381 ALA A CA 1
ATOM 2922 C C . ALA A 1 381 ? -13.458 17.407 -25.402 1.00 44.53 381 ALA A C 1
ATOM 2924 O O . ALA A 1 381 ? -13.970 16.804 -26.341 1.00 44.53 381 ALA A O 1
ATOM 2925 N N . GLU A 1 382 ? -13.219 18.720 -25.452 1.00 53.38 382 GLU A N 1
ATOM 2926 C CA . GLU A 1 382 ? -13.541 19.564 -26.615 1.00 53.38 382 GLU A CA 1
ATOM 2927 C C . GLU A 1 382 ? -12.325 19.917 -27.486 1.00 53.38 382 GLU A C 1
ATOM 2929 O O . GLU A 1 382 ? -12.506 20.360 -28.617 1.00 53.38 382 GLU A O 1
ATOM 2934 N N . ALA A 1 383 ? -11.095 19.706 -27.001 1.00 65.69 383 ALA A N 1
ATOM 2935 C CA . ALA A 1 383 ? -9.888 20.054 -27.748 1.00 65.69 383 ALA A CA 1
ATOM 2936 C C . ALA A 1 383 ? -9.451 18.905 -28.669 1.00 65.69 383 ALA A C 1
ATOM 2938 O O . ALA A 1 383 ? -9.321 17.756 -28.242 1.00 65.69 383 ALA A O 1
ATOM 2939 N N . SER A 1 384 ? -9.166 19.219 -29.929 1.00 86.56 384 SER A N 1
ATOM 2940 C CA . SER A 1 384 ? -8.554 18.277 -30.865 1.00 86.56 384 SER A CA 1
ATOM 2941 C C . SER A 1 384 ? -7.146 17.872 -30.405 1.00 86.56 384 SER A C 1
ATOM 2943 O O . SER A 1 384 ? -6.451 18.622 -29.715 1.00 86.56 384 SER A O 1
ATOM 2945 N N . LEU A 1 385 ? -6.673 16.691 -30.823 1.00 86.00 385 LEU A N 1
ATOM 2946 C CA . LEU A 1 385 ? -5.295 16.261 -30.536 1.00 86.00 385 LEU A CA 1
ATOM 2947 C C . LEU A 1 385 ? -4.249 17.237 -31.098 1.00 86.00 385 LEU A C 1
ATOM 2949 O O . LEU A 1 385 ? -3.163 17.358 -30.535 1.00 86.00 385 LEU A O 1
ATOM 2953 N N . GLU A 1 386 ? -4.588 17.966 -32.163 1.00 86.19 386 GLU A N 1
ATOM 2954 C CA . GLU A 1 386 ? -3.746 19.015 -32.734 1.00 86.19 386 GLU A CA 1
ATOM 2955 C C . GLU A 1 386 ? -3.634 20.235 -31.806 1.00 86.19 386 GLU A C 1
ATOM 2957 O O . GLU A 1 386 ? -2.525 20.686 -31.525 1.00 86.19 386 GLU A O 1
ATOM 2962 N N . GLU A 1 387 ? -4.747 20.702 -31.234 1.00 91.62 387 GLU A N 1
ATOM 2963 C CA . GLU A 1 387 ? -4.747 21.780 -30.232 1.00 91.62 387 GLU A CA 1
ATOM 2964 C C . GLU A 1 387 ? -4.037 21.364 -28.936 1.00 91.62 387 GLU A C 1
ATOM 2966 O O . GLU A 1 387 ? -3.371 22.175 -28.290 1.00 91.62 387 GLU A O 1
ATOM 2971 N N . ILE A 1 388 ? -4.156 20.092 -28.543 1.00 90.56 388 ILE A N 1
ATOM 2972 C CA . ILE A 1 388 ? -3.424 19.538 -27.398 1.00 90.56 388 ILE A CA 1
ATOM 2973 C C . ILE A 1 388 ? -1.917 19.502 -27.697 1.00 90.56 388 ILE A C 1
ATOM 2975 O O . ILE A 1 388 ? -1.123 19.901 -26.844 1.00 90.56 388 ILE A O 1
ATOM 2979 N N . ALA A 1 389 ? -1.513 19.081 -28.899 1.00 87.62 389 ALA A N 1
ATOM 2980 C CA . ALA A 1 389 ? -0.113 19.084 -29.325 1.00 87.62 389 ALA A CA 1
ATOM 2981 C C . ALA A 1 389 ? 0.467 20.508 -29.377 1.00 87.62 389 ALA A C 1
ATOM 2983 O O . ALA A 1 389 ? 1.588 20.735 -28.922 1.00 87.62 389 ALA A O 1
ATOM 2984 N N . ASP A 1 390 ? -0.306 21.488 -29.853 1.00 92.69 390 ASP A N 1
ATOM 2985 C CA . ASP A 1 390 ? 0.120 22.889 -29.945 1.00 92.69 390 ASP A CA 1
ATOM 2986 C C . ASP A 1 390 ? 0.512 23.496 -28.594 1.00 92.69 390 ASP A C 1
ATOM 2988 O O . ASP A 1 390 ? 1.429 24.320 -28.533 1.00 92.69 390 ASP A O 1
ATOM 2992 N N . LYS A 1 391 ? -0.101 23.039 -27.495 1.00 94.38 391 LYS A N 1
ATOM 2993 C CA . LYS A 1 391 ? 0.283 23.452 -26.137 1.00 94.38 391 LYS A CA 1
ATOM 2994 C C . LYS A 1 391 ? 1.726 23.064 -25.799 1.00 94.38 391 LYS A C 1
ATOM 2996 O O . LYS A 1 391 ? 2.396 23.814 -25.093 1.00 94.38 391 LYS A O 1
ATOM 3001 N N . LEU A 1 392 ? 2.238 21.943 -26.319 1.00 91.25 392 LEU A N 1
ATOM 3002 C CA . LEU A 1 392 ? 3.620 21.511 -26.074 1.00 91.25 392 LEU A CA 1
ATOM 3003 C C . LEU A 1 392 ? 4.653 22.330 -26.849 1.00 91.25 392 LEU A C 1
ATOM 3005 O O . LEU A 1 392 ? 5.802 22.378 -26.418 1.00 91.25 392 LEU A O 1
ATOM 3009 N N . ARG A 1 393 ? 4.278 23.004 -27.943 1.00 89.00 393 ARG A N 1
ATOM 3010 C CA . ARG A 1 393 ? 5.222 23.642 -28.877 1.00 89.00 393 ARG A CA 1
ATOM 3011 C C . ARG A 1 393 ? 6.200 24.601 -28.187 1.00 89.00 393 ARG A C 1
ATOM 3013 O O . ARG A 1 393 ? 7.402 24.568 -28.449 1.00 89.00 393 ARG A O 1
ATOM 3020 N N . GLY A 1 394 ? 5.695 25.437 -27.276 1.00 88.38 394 GLY A N 1
ATOM 3021 C CA . GLY A 1 394 ? 6.524 26.366 -26.499 1.00 88.38 394 GLY A CA 1
ATOM 3022 C C . GLY A 1 394 ? 7.499 25.643 -25.566 1.00 88.38 394 GLY A C 1
ATOM 3023 O O . GLY A 1 394 ? 8.678 25.984 -25.513 1.00 88.38 394 GLY A O 1
ATOM 3024 N N . VAL A 1 395 ? 7.029 24.589 -24.895 1.00 92.31 395 VAL A N 1
ATOM 3025 C CA . VAL A 1 395 ? 7.851 23.763 -24.000 1.00 92.31 395 VAL A CA 1
ATOM 3026 C C . VAL A 1 395 ? 8.912 22.995 -24.790 1.00 92.31 395 VAL A C 1
ATOM 3028 O O . VAL A 1 395 ? 10.064 22.943 -24.374 1.00 92.31 395 VAL A O 1
ATOM 3031 N N . VAL A 1 396 ? 8.563 22.447 -25.955 1.00 82.19 396 VAL A N 1
ATOM 3032 C CA . VAL A 1 396 ? 9.489 21.751 -26.859 1.00 82.19 396 VAL A CA 1
ATOM 3033 C C . VAL A 1 396 ? 10.584 22.694 -27.349 1.00 82.19 396 VAL A C 1
ATOM 3035 O O . VAL A 1 396 ? 11.754 22.319 -27.330 1.00 82.19 396 VAL A O 1
ATOM 3038 N N . SER A 1 397 ? 10.237 23.928 -27.722 1.00 78.81 397 SER A N 1
ATOM 3039 C CA . SER A 1 397 ? 11.222 24.921 -28.160 1.00 78.81 397 SER A CA 1
ATOM 3040 C C . SER A 1 397 ? 12.224 25.304 -27.068 1.00 78.81 397 SER A C 1
ATOM 3042 O O . SER A 1 397 ? 13.350 25.668 -27.396 1.00 78.81 397 SER A O 1
ATOM 3044 N N . LEU A 1 398 ? 11.818 25.272 -25.796 1.00 82.56 398 LEU A N 1
ATOM 3045 C CA . LEU A 1 398 ? 12.665 25.661 -24.665 1.00 82.56 398 LEU A CA 1
ATOM 3046 C C . LEU A 1 398 ? 13.458 24.480 -24.093 1.00 82.56 398 LEU A C 1
ATOM 3048 O O . LEU A 1 398 ? 14.628 24.626 -23.754 1.00 82.56 398 LEU A O 1
ATOM 3052 N N . HIS A 1 399 ? 12.824 23.310 -23.995 1.00 83.94 399 HIS A N 1
ATOM 3053 C CA . HIS A 1 399 ? 13.306 22.173 -23.203 1.00 83.94 399 HIS A CA 1
ATOM 3054 C C . HIS A 1 399 ? 13.533 20.896 -24.020 1.00 83.94 399 HIS A C 1
ATOM 3056 O O . HIS A 1 399 ? 14.020 19.905 -23.475 1.00 83.94 399 HIS A O 1
ATOM 3062 N N . GLY A 1 400 ? 13.209 20.888 -25.317 1.00 68.94 400 GLY A N 1
ATOM 3063 C CA . GLY A 1 400 ? 13.240 19.692 -26.167 1.00 68.94 400 GLY A CA 1
ATOM 3064 C C . GLY A 1 400 ? 14.617 19.038 -26.305 1.00 68.94 400 GLY A C 1
ATOM 3065 O O . GLY A 1 400 ? 14.694 17.819 -26.439 1.00 68.94 400 GLY A O 1
ATOM 3066 N N . GLU A 1 401 ? 15.707 19.804 -26.200 1.00 70.56 401 GLU A N 1
ATOM 3067 C CA . GLU A 1 401 ? 17.067 19.243 -26.181 1.00 70.56 401 GLU A CA 1
ATOM 3068 C C . GLU A 1 401 ? 17.350 18.455 -24.889 1.00 70.56 401 GLU A C 1
ATOM 3070 O O . GLU A 1 401 ? 17.930 17.371 -24.931 1.00 70.56 401 GLU A O 1
ATOM 3075 N N . ALA A 1 402 ? 16.907 18.964 -23.733 1.00 69.62 402 ALA A N 1
ATOM 3076 C CA . ALA A 1 402 ? 17.082 18.306 -22.433 1.00 69.62 402 ALA A CA 1
ATOM 3077 C C . ALA A 1 402 ? 16.080 17.155 -22.208 1.00 69.62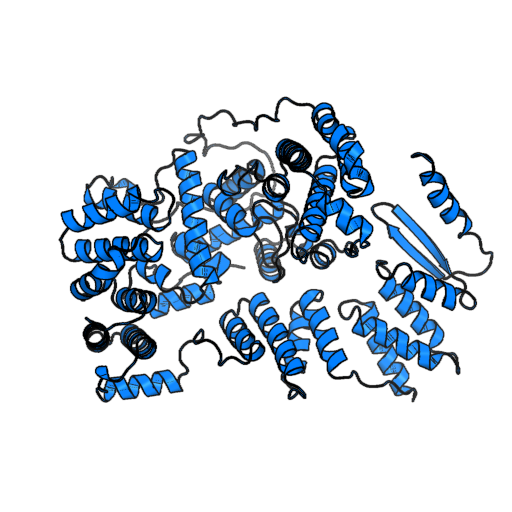 402 ALA A C 1
ATOM 3079 O O . ALA A 1 402 ? 16.359 16.202 -21.462 1.00 69.62 402 ALA A O 1
ATOM 3080 N N . TYR A 1 403 ? 14.921 17.248 -22.863 1.00 74.81 403 TYR A N 1
ATOM 3081 C CA . TYR A 1 403 ? 13.813 16.302 -22.818 1.00 74.81 403 TYR A CA 1
ATOM 3082 C C . TYR A 1 403 ? 13.390 15.898 -24.237 1.00 74.81 403 TYR A C 1
ATOM 3084 O O . TYR A 1 403 ? 12.329 16.318 -24.707 1.00 74.81 403 TYR A O 1
ATOM 3092 N N . PRO A 1 404 ? 14.163 15.035 -24.923 1.00 71.75 404 PRO A N 1
ATOM 3093 C CA . PRO A 1 404 ? 13.852 14.601 -26.288 1.00 71.75 404 PRO A CA 1
ATOM 3094 C C . PRO A 1 404 ? 12.534 13.816 -26.391 1.00 71.75 404 PRO A C 1
ATOM 3096 O O . PRO A 1 404 ? 12.042 13.562 -27.487 1.00 71.75 404 PRO A O 1
ATOM 3099 N N . GLN A 1 405 ? 11.957 13.421 -25.257 1.00 82.06 405 GLN A N 1
ATOM 3100 C CA . GLN A 1 405 ? 10.619 12.856 -25.158 1.00 82.06 405 GLN A CA 1
ATOM 3101 C C . GLN A 1 405 ? 9.521 13.852 -25.553 1.00 82.06 405 GLN A C 1
ATOM 3103 O O . GLN A 1 405 ? 8.555 13.464 -26.196 1.00 82.06 405 GLN A O 1
ATOM 3108 N N . LEU A 1 406 ? 9.658 15.135 -25.206 1.00 80.06 406 LEU A N 1
ATOM 3109 C CA . LEU A 1 406 ? 8.622 16.144 -25.452 1.00 80.06 406 LEU A CA 1
ATOM 3110 C C . LEU A 1 406 ? 8.335 16.373 -26.949 1.00 80.06 406 LEU A C 1
ATOM 3112 O O . LEU A 1 406 ? 7.163 16.309 -27.317 1.00 80.06 406 LEU A O 1
ATOM 3116 N N . PRO A 1 407 ? 9.336 16.560 -27.839 1.00 63.81 407 PRO A N 1
ATOM 3117 C CA . PRO A 1 407 ? 9.065 16.653 -29.275 1.00 63.81 407 PRO A CA 1
ATOM 3118 C C . PRO A 1 407 ? 8.491 15.353 -29.857 1.00 63.81 407 PRO A C 1
ATOM 3120 O O . PRO A 1 407 ? 7.684 15.402 -30.782 1.00 63.81 407 PRO A O 1
ATOM 3123 N N . ARG A 1 408 ? 8.862 14.181 -29.316 1.00 72.50 408 ARG A N 1
ATOM 3124 C CA . ARG A 1 408 ? 8.250 12.906 -29.729 1.00 72.50 408 ARG A CA 1
ATOM 3125 C C . ARG A 1 408 ? 6.788 12.820 -29.302 1.00 72.50 408 ARG A C 1
ATOM 3127 O O . ARG A 1 408 ? 5.962 12.426 -30.115 1.00 72.50 408 ARG A O 1
ATOM 3134 N N . ALA A 1 409 ? 6.464 13.229 -28.076 1.00 74.31 409 ALA A N 1
ATOM 3135 C CA . ALA A 1 409 ? 5.090 13.292 -27.591 1.00 74.31 409 ALA A CA 1
ATOM 3136 C C . ALA A 1 409 ? 4.232 14.220 -28.464 1.00 74.31 409 ALA A C 1
ATOM 3138 O O . ALA A 1 409 ? 3.157 13.815 -28.893 1.00 74.31 409 ALA A O 1
ATOM 3139 N N . GLU A 1 410 ? 4.727 15.419 -28.795 1.00 83.75 410 GLU A N 1
ATOM 3140 C CA . GLU A 1 410 ? 4.035 16.344 -29.705 1.00 83.75 410 GLU A CA 1
ATOM 3141 C C . GLU A 1 410 ? 3.757 15.696 -31.072 1.00 83.75 410 GLU A C 1
ATOM 3143 O O . GLU A 1 410 ? 2.628 15.740 -31.563 1.00 83.75 410 GLU A O 1
ATOM 3148 N N . ALA A 1 411 ? 4.764 15.058 -31.678 1.00 64.19 411 ALA A N 1
ATOM 3149 C CA . ALA A 1 411 ? 4.612 14.401 -32.974 1.00 64.19 411 ALA A CA 1
ATOM 3150 C C . ALA A 1 411 ? 3.596 13.247 -32.932 1.00 64.19 411 ALA A C 1
ATOM 3152 O O . ALA A 1 411 ? 2.777 13.116 -33.838 1.00 64.19 411 ALA A O 1
ATOM 3153 N N . LEU A 1 412 ? 3.618 12.432 -31.874 1.00 68.31 412 LEU A N 1
ATOM 3154 C CA . LEU A 1 412 ? 2.700 11.303 -31.703 1.00 68.31 412 LEU A CA 1
ATOM 3155 C C . LEU A 1 412 ? 1.250 11.767 -31.529 1.00 68.31 412 LEU A C 1
ATOM 3157 O O . LEU A 1 412 ? 0.357 11.194 -32.149 1.00 68.31 412 LEU A O 1
ATOM 3161 N N . LEU A 1 413 ? 1.016 12.858 -30.792 1.00 75.12 413 LEU A N 1
ATOM 3162 C CA . LEU A 1 413 ? -0.314 13.466 -30.677 1.00 75.12 413 LEU A CA 1
ATOM 3163 C C . LEU A 1 413 ? -0.864 13.902 -32.039 1.00 75.12 413 LEU A C 1
ATOM 3165 O O . LEU A 1 413 ? -2.016 13.608 -32.353 1.00 75.12 413 LEU A O 1
ATOM 3169 N N . ARG A 1 414 ? -0.035 14.529 -32.884 1.00 80.12 414 ARG A N 1
ATOM 3170 C CA . ARG A 1 414 ? -0.431 14.918 -34.252 1.00 80.12 414 ARG A CA 1
ATOM 3171 C C . ARG A 1 414 ? -0.743 13.722 -35.151 1.00 80.12 414 ARG A C 1
ATOM 3173 O O . ARG A 1 414 ? -1.560 13.839 -36.057 1.00 80.12 414 ARG A O 1
ATOM 3180 N N . LEU A 1 415 ? -0.099 12.584 -34.905 1.00 71.31 415 LEU A N 1
ATOM 3181 C CA . LEU A 1 415 ? -0.353 11.325 -35.610 1.00 71.31 415 LEU A CA 1
ATOM 3182 C C . LEU A 1 415 ? -1.559 10.554 -35.051 1.00 71.31 415 LEU A C 1
ATOM 3184 O O . LEU A 1 415 ? -1.922 9.518 -35.604 1.00 71.31 415 LEU A O 1
ATOM 3188 N N . GLY A 1 416 ? -2.178 11.036 -33.970 1.00 72.25 416 GLY A N 1
ATOM 3189 C CA . GLY A 1 416 ? -3.279 10.352 -33.296 1.00 72.25 416 GLY A CA 1
ATOM 3190 C C . GLY A 1 416 ? -2.849 9.213 -32.364 1.00 72.25 416 GLY A C 1
ATOM 3191 O O . GLY A 1 416 ? -3.711 8.518 -31.829 1.00 72.25 416 GLY A O 1
ATOM 3192 N N . ASP A 1 417 ? -1.546 9.013 -32.140 1.00 72.25 417 ASP A N 1
ATOM 3193 C CA . ASP A 1 417 ? -1.017 7.977 -31.246 1.00 72.25 417 ASP A CA 1
ATOM 3194 C C . ASP A 1 417 ? -0.955 8.481 -29.797 1.00 72.25 417 ASP A C 1
ATOM 3196 O O . ASP A 1 417 ? 0.075 8.942 -29.291 1.00 72.25 417 ASP A O 1
ATOM 3200 N N . VAL A 1 418 ? -2.100 8.401 -29.120 1.00 80.94 418 VAL A N 1
ATOM 3201 C CA . VAL A 1 418 ? -2.240 8.817 -27.720 1.00 80.94 418 VAL A CA 1
ATOM 3202 C C . VAL A 1 418 ? -1.398 7.947 -26.786 1.00 80.94 418 VAL A C 1
ATOM 3204 O O . VAL A 1 418 ? -0.750 8.472 -25.882 1.00 80.94 418 VAL A O 1
ATOM 3207 N N . ASP A 1 419 ? -1.357 6.632 -26.996 1.00 75.00 419 ASP A N 1
ATOM 3208 C CA . ASP A 1 419 ? -0.621 5.714 -26.123 1.00 75.00 419 ASP A CA 1
ATOM 3209 C C . ASP A 1 419 ? 0.891 5.939 -26.183 1.00 75.00 419 ASP A C 1
ATOM 3211 O O . ASP A 1 419 ? 1.563 5.957 -25.141 1.00 75.00 419 ASP A O 1
ATOM 3215 N N . GLY A 1 420 ? 1.421 6.153 -27.389 1.00 71.19 420 GLY A N 1
ATOM 3216 C CA . GLY A 1 420 ? 2.803 6.552 -27.604 1.00 71.19 420 GLY A CA 1
ATOM 3217 C C . GLY A 1 420 ? 3.110 7.907 -26.966 1.00 71.19 420 GLY A C 1
ATOM 3218 O O . GLY A 1 420 ? 4.122 8.046 -26.274 1.00 71.19 420 GLY A O 1
ATOM 3219 N N . ALA A 1 421 ? 2.223 8.894 -27.126 1.00 75.31 421 ALA A N 1
ATOM 3220 C CA . ALA A 1 421 ? 2.394 10.210 -26.514 1.00 75.31 421 ALA A CA 1
ATOM 3221 C C . ALA A 1 421 ? 2.429 10.140 -24.978 1.00 75.31 421 ALA A C 1
ATOM 3223 O O . ALA A 1 421 ? 3.323 10.717 -24.360 1.00 75.31 421 ALA A O 1
ATOM 3224 N N . GLN A 1 422 ? 1.521 9.381 -24.355 1.00 82.56 422 GLN A N 1
ATOM 3225 C CA . GLN A 1 422 ? 1.532 9.150 -22.907 1.00 82.56 422 GLN A CA 1
ATOM 3226 C C . GLN A 1 422 ? 2.847 8.512 -22.440 1.00 82.56 422 GLN A C 1
ATOM 3228 O O . GLN A 1 422 ? 3.395 8.909 -21.413 1.00 82.56 422 GLN A O 1
ATOM 3233 N N . LEU A 1 423 ? 3.384 7.536 -23.184 1.00 77.25 423 LEU A N 1
ATOM 3234 C CA . LEU A 1 423 ? 4.672 6.921 -22.851 1.00 77.25 423 LEU A CA 1
ATOM 3235 C C . LEU A 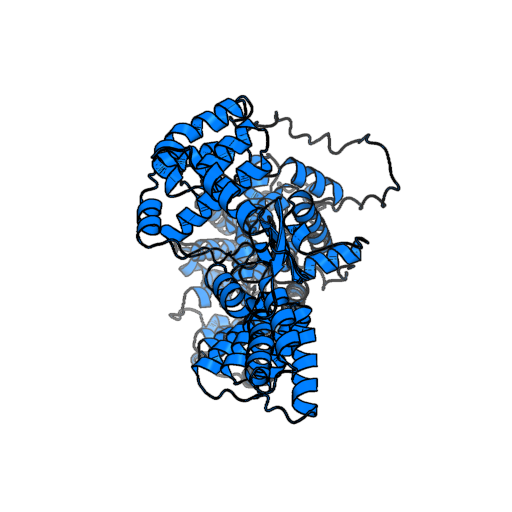1 423 ? 5.807 7.955 -22.859 1.00 77.25 423 LEU A C 1
ATOM 3237 O O . LEU A 1 423 ? 6.616 7.980 -21.934 1.00 77.25 423 LEU A O 1
ATOM 3241 N N . GLU A 1 424 ? 5.866 8.816 -23.869 1.00 80.06 424 GLU A N 1
ATOM 3242 C CA . GLU A 1 424 ? 6.904 9.843 -23.957 1.00 80.06 424 GLU A CA 1
ATOM 3243 C C . GLU A 1 424 ? 6.758 10.906 -22.853 1.00 80.06 424 GLU A C 1
ATOM 3245 O O . GLU A 1 424 ? 7.739 11.235 -22.182 1.00 80.06 424 GLU A O 1
ATOM 3250 N N . LEU A 1 425 ? 5.543 11.385 -22.566 1.00 85.88 425 LEU A N 1
ATOM 3251 C CA . LEU A 1 425 ? 5.305 12.312 -21.447 1.00 85.88 425 LEU A CA 1
ATOM 3252 C C . LEU A 1 425 ? 5.684 11.690 -20.098 1.00 85.88 425 LEU A C 1
ATOM 3254 O O . LEU A 1 425 ? 6.323 12.336 -19.262 1.00 85.88 425 LEU A O 1
ATOM 3258 N N . TYR A 1 426 ? 5.355 10.414 -19.911 1.00 83.25 426 TYR A N 1
ATOM 3259 C CA . TYR A 1 426 ? 5.750 9.655 -18.739 1.00 83.25 426 TYR A CA 1
ATOM 3260 C C . TYR A 1 426 ? 7.283 9.580 -18.592 1.00 83.25 426 TYR A C 1
ATOM 3262 O O . TYR A 1 426 ? 7.826 9.813 -17.507 1.00 83.25 426 TYR A O 1
ATOM 3270 N N . GLU A 1 427 ? 8.007 9.301 -19.678 1.00 77.38 427 GLU A N 1
ATOM 3271 C CA . GLU A 1 427 ? 9.475 9.276 -19.686 1.00 77.38 427 GLU A CA 1
ATOM 3272 C C . GLU A 1 427 ? 10.083 10.668 -19.426 1.00 77.38 427 GLU A C 1
ATOM 3274 O O . GLU A 1 427 ? 11.087 10.780 -18.715 1.00 77.38 427 GLU A O 1
ATOM 3279 N N . ALA A 1 428 ? 9.453 11.744 -19.911 1.00 82.94 428 ALA A N 1
ATOM 3280 C CA . ALA A 1 428 ? 9.851 13.116 -19.588 1.00 82.94 428 ALA A CA 1
ATOM 3281 C C . ALA A 1 428 ? 9.716 13.393 -18.080 1.00 82.94 428 ALA A C 1
ATOM 3283 O O . ALA A 1 428 ? 10.641 13.905 -17.443 1.00 82.94 428 ALA A O 1
ATOM 3284 N N . TYR A 1 429 ? 8.601 12.974 -17.477 1.00 87.44 429 TYR A N 1
ATOM 3285 C CA . TYR A 1 429 ? 8.393 13.039 -16.032 1.0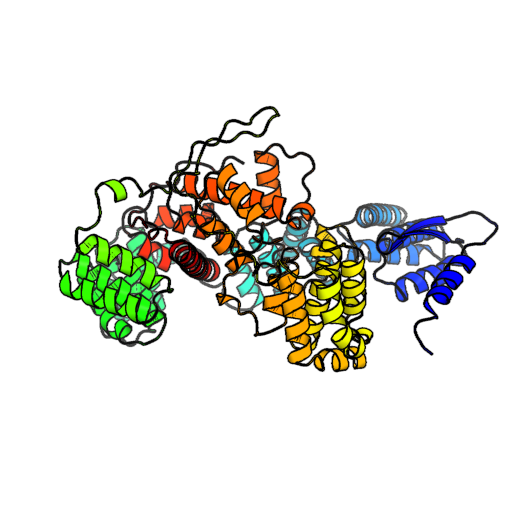0 87.44 429 TYR A CA 1
ATOM 3286 C C . TYR A 1 429 ? 9.457 12.254 -15.248 1.00 87.44 429 TYR A C 1
ATOM 3288 O O . TYR A 1 429 ? 9.982 12.748 -14.242 1.00 87.44 429 TYR A O 1
ATOM 3296 N N . VAL A 1 430 ? 9.820 11.049 -15.696 1.00 77.94 430 VAL A N 1
ATOM 3297 C CA . VAL A 1 430 ? 10.888 10.255 -15.064 1.00 77.94 430 VAL A CA 1
ATOM 3298 C C . VAL A 1 430 ? 12.228 10.973 -15.139 1.00 77.94 430 VAL A C 1
ATOM 3300 O O . VAL A 1 430 ? 12.924 11.062 -14.123 1.00 77.94 430 VAL A O 1
ATOM 3303 N N . ALA A 1 431 ? 12.575 11.508 -16.310 1.00 77.69 431 ALA A N 1
ATOM 3304 C CA . ALA A 1 431 ? 13.794 12.279 -16.517 1.00 77.69 431 ALA A CA 1
ATOM 3305 C C . ALA A 1 431 ? 13.856 13.501 -15.585 1.00 77.69 431 ALA A C 1
ATOM 3307 O O . ALA A 1 431 ? 14.886 13.732 -14.945 1.00 77.69 431 ALA A O 1
ATOM 3308 N N . TYR A 1 432 ? 12.741 14.220 -15.431 1.00 85.69 432 TYR A N 1
ATOM 3309 C CA . TYR A 1 432 ? 12.620 15.351 -14.512 1.00 85.69 432 TYR A CA 1
ATOM 3310 C C . TYR A 1 432 ? 12.834 14.914 -13.059 1.00 85.69 432 TYR A C 1
ATOM 3312 O O . TYR A 1 432 ? 13.699 15.440 -12.353 1.00 85.69 432 TYR A O 1
ATOM 3320 N N . ARG A 1 433 ? 12.113 13.879 -12.610 1.00 80.75 433 ARG A N 1
ATOM 3321 C CA . ARG A 1 433 ? 12.224 13.333 -11.245 1.00 80.75 433 ARG A CA 1
ATOM 3322 C C . ARG A 1 433 ? 13.637 12.887 -10.912 1.00 80.75 433 ARG A C 1
ATOM 3324 O O . ARG A 1 433 ? 14.086 13.100 -9.786 1.00 80.75 433 ARG A O 1
ATOM 3331 N N . ALA A 1 434 ? 14.321 12.268 -11.868 1.00 74.56 434 ALA A N 1
ATOM 3332 C CA . ALA A 1 434 ? 15.699 11.841 -11.703 1.00 74.56 434 ALA A CA 1
ATOM 3333 C C . ALA A 1 434 ? 16.678 13.017 -11.582 1.00 74.56 434 ALA A C 1
ATOM 3335 O O . ALA A 1 434 ? 17.684 12.874 -10.894 1.00 74.56 434 ALA A O 1
ATOM 3336 N N . ALA A 1 435 ? 16.373 14.168 -12.190 1.00 77.25 435 ALA A N 1
ATOM 3337 C CA . ALA A 1 435 ? 17.188 15.373 -12.083 1.00 77.25 435 ALA A CA 1
ATOM 3338 C C . ALA A 1 435 ? 16.992 16.109 -10.743 1.00 77.25 435 ALA A C 1
ATOM 3340 O O . ALA A 1 435 ? 17.967 16.577 -10.141 1.00 77.25 435 ALA A O 1
ATOM 3341 N N . ILE A 1 436 ? 15.749 16.214 -10.252 1.00 77.31 436 ILE A N 1
ATOM 3342 C CA . ILE A 1 436 ? 15.408 17.010 -9.055 1.00 77.31 436 ILE A CA 1
ATOM 3343 C C . ILE A 1 436 ? 15.388 16.224 -7.733 1.00 77.31 436 ILE A C 1
ATOM 3345 O O . ILE A 1 436 ? 15.518 16.815 -6.662 1.00 77.31 436 ILE A O 1
ATOM 3349 N N . ARG A 1 437 ? 15.224 14.897 -7.768 1.00 66.75 437 ARG A N 1
ATOM 3350 C CA . ARG A 1 437 ? 15.178 14.018 -6.581 1.00 66.75 437 ARG A CA 1
ATOM 3351 C C . ARG A 1 437 ? 16.117 12.819 -6.765 1.00 66.75 437 ARG A C 1
ATOM 3353 O O . ARG A 1 437 ? 16.901 12.760 -7.703 1.00 66.75 437 ARG A O 1
ATOM 3360 N N . ARG A 1 438 ? 16.065 11.837 -5.851 1.00 53.56 438 ARG A N 1
ATOM 3361 C CA . ARG A 1 438 ? 16.661 10.516 -6.117 1.00 53.56 438 ARG A CA 1
ATOM 3362 C C . ARG A 1 438 ? 15.918 9.870 -7.300 1.00 53.56 438 ARG A C 1
ATOM 3364 O O . ARG A 1 438 ? 14.688 9.939 -7.307 1.00 53.56 438 ARG A O 1
ATOM 3371 N N . PRO A 1 439 ? 16.616 9.215 -8.246 1.00 49.25 439 PRO A N 1
ATOM 3372 C CA . PRO A 1 439 ? 15.977 8.575 -9.391 1.00 49.25 439 PRO A CA 1
ATOM 3373 C C . PRO A 1 439 ? 14.893 7.599 -8.928 1.00 49.25 439 PRO A C 1
ATOM 3375 O O . PRO A 1 439 ? 15.136 6.768 -8.045 1.00 49.25 439 PRO A O 1
ATOM 3378 N N . LEU A 1 440 ? 13.703 7.684 -9.537 1.00 48.28 440 LEU A N 1
ATOM 3379 C CA . LEU A 1 440 ? 12.736 6.589 -9.496 1.00 48.28 440 LEU A CA 1
ATOM 3380 C C . LEU A 1 440 ? 13.477 5.370 -10.057 1.00 48.28 440 LEU A C 1
ATOM 3382 O O . LEU A 1 440 ? 13.834 5.352 -11.232 1.00 48.28 440 LEU A O 1
ATOM 3386 N N . ARG A 1 441 ? 13.819 4.388 -9.213 1.00 44.94 441 ARG A N 1
ATOM 3387 C CA . ARG A 1 441 ? 14.544 3.181 -9.641 1.00 44.94 441 ARG A CA 1
ATOM 3388 C C . ARG A 1 441 ? 13.630 2.353 -10.552 1.00 44.94 441 ARG A C 1
ATOM 3390 O O . ARG A 1 441 ? 12.989 1.426 -10.078 1.00 44.94 441 ARG A O 1
ATOM 3397 N N . ARG A 1 442 ? 13.558 2.706 -11.837 1.00 47.31 442 ARG A N 1
ATOM 3398 C CA . ARG A 1 442 ? 12.659 2.084 -12.824 1.00 47.31 442 ARG A CA 1
ATOM 3399 C C . ARG A 1 442 ? 13.356 1.263 -13.902 1.00 47.31 442 ARG A C 1
ATOM 3401 O O . ARG A 1 442 ? 12.751 0.369 -14.472 1.00 47.31 442 ARG A O 1
ATOM 3408 N N . ALA A 1 443 ? 14.637 1.492 -14.133 1.00 36.78 443 ALA A N 1
ATOM 3409 C CA . ALA A 1 443 ? 15.302 1.140 -15.386 1.00 36.78 443 ALA A CA 1
ATOM 3410 C C . ALA A 1 443 ? 15.526 -0.352 -15.701 1.00 36.78 443 ALA A C 1
ATOM 3412 O O . ALA A 1 443 ? 16.247 -0.658 -16.642 1.00 36.78 443 ALA A O 1
ATOM 3413 N N . GLY A 1 444 ? 15.005 -1.274 -14.893 1.00 36.41 444 GLY A N 1
ATOM 3414 C CA . GLY A 1 444 ? 15.197 -2.705 -15.134 1.00 36.41 444 GLY A CA 1
ATOM 3415 C C . GLY A 1 444 ? 13.931 -3.540 -15.079 1.00 36.41 444 GLY A C 1
ATOM 3416 O O . GLY A 1 444 ? 13.962 -4.656 -15.560 1.00 36.41 444 GLY A O 1
ATOM 3417 N N . LEU A 1 445 ? 12.837 -3.054 -14.490 1.00 38.12 445 LEU A N 1
ATOM 3418 C CA . LEU A 1 445 ? 11.675 -3.903 -14.207 1.00 38.12 445 LEU A CA 1
ATOM 3419 C C . LEU A 1 445 ? 10.561 -3.769 -15.250 1.00 38.12 445 LEU A C 1
ATOM 3421 O O . LEU A 1 445 ? 9.952 -4.774 -15.584 1.00 38.12 445 LEU A O 1
ATOM 3425 N N . VAL A 1 446 ? 10.355 -2.577 -15.823 1.00 40.31 446 VAL A N 1
ATOM 3426 C CA . VAL A 1 446 ? 9.506 -2.404 -17.021 1.00 40.31 446 VAL A CA 1
ATOM 3427 C C . VAL A 1 446 ? 10.167 -3.086 -18.219 1.00 40.31 446 VAL A C 1
ATOM 3429 O O . VAL A 1 446 ? 9.514 -3.818 -18.942 1.00 40.31 446 VAL A O 1
ATOM 3432 N N . SER A 1 447 ? 11.491 -2.965 -18.339 1.00 39.06 447 SER A N 1
ATOM 3433 C CA . SER A 1 447 ? 12.314 -3.633 -19.352 1.00 39.06 447 SER A CA 1
ATOM 3434 C C . SER A 1 447 ? 12.283 -5.168 -19.243 1.00 39.06 447 SER A C 1
ATOM 3436 O O . SER A 1 447 ? 12.325 -5.872 -20.246 1.00 39.06 447 SER A O 1
ATOM 3438 N N . VAL A 1 448 ? 12.208 -5.694 -18.012 1.00 35.44 448 VAL A N 1
ATOM 3439 C CA . VAL A 1 448 ? 12.050 -7.134 -17.729 1.00 35.44 448 VAL A CA 1
ATOM 3440 C C . VAL A 1 448 ? 10.612 -7.605 -17.927 1.00 35.44 448 VAL A C 1
ATOM 3442 O O . VAL A 1 448 ? 10.418 -8.732 -18.367 1.00 35.44 448 VAL A O 1
ATOM 3445 N N . ALA A 1 449 ? 9.617 -6.769 -17.620 1.00 36.16 449 ALA A N 1
ATOM 3446 C CA . ALA A 1 449 ? 8.215 -7.083 -17.864 1.00 36.16 449 ALA A CA 1
ATOM 3447 C C . ALA A 1 449 ? 7.917 -7.088 -19.371 1.00 36.16 449 ALA A C 1
ATOM 3449 O O . ALA A 1 449 ? 7.478 -8.104 -19.876 1.00 36.16 449 ALA A O 1
ATOM 3450 N N . GLU A 1 450 ? 8.248 -6.026 -20.107 1.00 40.09 450 GLU A N 1
ATOM 3451 C CA . GLU A 1 450 ? 7.987 -5.882 -21.552 1.00 40.09 450 GLU A CA 1
ATOM 3452 C C . GLU A 1 450 ? 8.924 -6.719 -22.444 1.00 40.09 450 GLU A C 1
ATOM 3454 O O . GLU A 1 450 ? 8.791 -6.698 -23.666 1.00 40.09 450 GLU A O 1
ATOM 3459 N N . GLY A 1 451 ? 9.941 -7.382 -21.876 1.00 36.56 451 GLY A N 1
ATOM 3460 C CA . GLY A 1 451 ? 11.039 -7.975 -22.652 1.00 36.56 451 GLY A CA 1
ATOM 3461 C C . GLY A 1 451 ? 11.818 -6.950 -23.498 1.00 36.56 451 GLY A C 1
ATOM 3462 O O . GLY A 1 451 ? 12.634 -7.324 -24.339 1.00 36.56 451 GLY A O 1
ATOM 3463 N N . ALA A 1 452 ? 11.565 -5.653 -23.303 1.00 36.09 452 ALA A N 1
ATOM 3464 C CA . ALA A 1 452 ? 12.117 -4.562 -24.085 1.00 36.09 452 ALA A CA 1
ATOM 3465 C C . ALA A 1 452 ? 13.343 -3.981 -23.382 1.00 36.09 452 ALA A C 1
ATOM 3467 O O . ALA A 1 452 ? 13.278 -3.466 -22.270 1.00 36.09 452 ALA A O 1
ATOM 3468 N N . HIS A 1 453 ? 14.488 -4.018 -24.051 1.00 32.75 453 HIS A N 1
ATOM 3469 C CA . HIS A 1 453 ? 15.775 -3.603 -23.504 1.00 32.75 453 HIS A CA 1
ATOM 3470 C C . HIS A 1 453 ? 15.947 -2.084 -23.537 1.00 32.75 453 HIS A C 1
ATOM 3472 O O . HIS A 1 453 ? 16.761 -1.539 -24.275 1.00 32.75 453 HIS A O 1
ATOM 3478 N N . ARG A 1 454 ? 15.172 -1.368 -22.728 1.00 37.06 454 ARG A N 1
ATOM 3479 C CA . ARG A 1 454 ? 15.484 0.025 -22.410 1.00 37.06 454 ARG A CA 1
ATOM 3480 C C . ARG A 1 454 ? 16.076 0.081 -21.011 1.00 37.06 454 ARG A C 1
ATOM 3482 O O . ARG A 1 454 ? 15.364 -0.094 -20.018 1.00 37.06 454 ARG A O 1
ATOM 3489 N N . ARG A 1 455 ? 17.391 0.309 -20.932 1.00 35.75 455 ARG A N 1
ATOM 3490 C CA . ARG A 1 455 ? 18.027 0.817 -19.713 1.00 35.75 455 ARG A CA 1
ATOM 3491 C C . ARG A 1 455 ? 18.090 2.340 -19.773 1.00 35.75 455 ARG A C 1
ATOM 3493 O O . ARG A 1 455 ? 18.399 2.938 -20.797 1.00 35.75 455 ARG A O 1
ATOM 3500 N N . TYR A 1 456 ? 17.804 2.948 -18.632 1.00 37.75 456 TYR A N 1
ATOM 3501 C CA . TYR A 1 456 ? 18.026 4.361 -18.352 1.00 37.75 456 TYR A CA 1
ATOM 3502 C C . TYR A 1 456 ? 19.527 4.592 -18.128 1.00 37.75 456 TYR A C 1
ATOM 3504 O O . TYR A 1 456 ? 20.078 4.105 -17.135 1.00 37.75 456 TYR A O 1
ATOM 3512 N N . ALA A 1 457 ? 20.176 5.335 -19.022 1.00 38.47 457 ALA A N 1
ATOM 3513 C CA . ALA A 1 457 ? 21.508 5.880 -18.781 1.00 38.47 457 ALA A CA 1
ATOM 3514 C C . ALA A 1 457 ? 21.390 7.158 -17.924 1.00 38.47 457 ALA A C 1
ATOM 3516 O O . ALA A 1 457 ? 20.499 7.976 -18.170 1.00 38.47 457 ALA A O 1
ATOM 3517 N N . PRO A 1 458 ? 22.243 7.360 -16.903 1.00 38.88 458 PRO A N 1
ATOM 3518 C CA . PRO A 1 458 ? 22.282 8.633 -16.201 1.00 38.88 458 PRO A CA 1
ATOM 3519 C C . PRO A 1 458 ? 22.726 9.743 -17.174 1.00 38.88 458 PRO A C 1
ATOM 3521 O O . PRO A 1 458 ? 23.709 9.549 -17.889 1.00 38.88 458 PRO A O 1
ATOM 3524 N N . PRO A 1 459 ? 22.024 10.890 -17.209 1.00 46.72 459 PRO A N 1
ATOM 3525 C CA . PRO A 1 459 ? 22.350 11.986 -18.118 1.00 46.72 459 PRO A CA 1
ATOM 3526 C C . PRO A 1 459 ? 23.743 12.557 -17.825 1.00 46.72 459 PRO A C 1
ATOM 3528 O O . PRO A 1 459 ? 24.201 12.538 -16.676 1.00 46.72 459 PRO A O 1
ATOM 3531 N N . PHE A 1 460 ? 24.403 13.122 -18.841 1.00 48.53 460 PHE A N 1
ATOM 3532 C CA . PHE A 1 460 ? 25.645 13.875 -18.629 1.00 48.53 460 PHE A CA 1
ATOM 3533 C C . PHE A 1 460 ? 25.406 15.030 -17.642 1.00 48.53 460 PHE A C 1
ATOM 3535 O O . PHE A 1 460 ? 24.301 15.560 -17.540 1.00 48.53 460 PHE A O 1
ATOM 3542 N N . ALA A 1 461 ? 26.439 15.483 -16.922 1.00 53.09 461 ALA A N 1
ATOM 3543 C CA . ALA A 1 461 ? 26.280 16.534 -15.906 1.00 53.09 461 ALA A CA 1
ATOM 3544 C C . ALA A 1 461 ? 25.645 17.834 -16.449 1.00 53.09 461 ALA A C 1
ATOM 3546 O O . ALA A 1 461 ? 24.962 18.537 -15.706 1.00 53.09 461 ALA A O 1
ATOM 3547 N N . ALA A 1 462 ? 25.857 18.151 -17.731 1.00 49.28 462 ALA A N 1
ATOM 3548 C CA . ALA A 1 462 ? 25.224 19.283 -18.408 1.00 49.28 462 ALA A CA 1
ATOM 3549 C C . ALA A 1 462 ? 23.724 19.049 -18.664 1.00 49.28 462 ALA A C 1
ATOM 3551 O O . ALA A 1 462 ? 22.909 19.887 -18.296 1.00 49.28 462 ALA A O 1
ATOM 3552 N N . GLU A 1 463 ? 23.357 17.881 -19.188 1.00 57.97 463 GLU A N 1
ATOM 3553 C CA . GLU A 1 463 ? 21.968 17.463 -19.410 1.00 57.97 463 GLU A CA 1
ATOM 3554 C C . GLU A 1 463 ? 21.189 17.369 -18.086 1.00 57.97 463 GLU A C 1
ATOM 3556 O O . GLU A 1 463 ? 20.049 17.811 -17.985 1.00 57.97 463 GLU A O 1
ATOM 3561 N N . HIS A 1 464 ? 21.828 16.886 -17.019 1.00 65.62 464 HIS A N 1
ATOM 3562 C CA . HIS A 1 464 ? 21.241 16.864 -15.681 1.00 65.62 464 HIS A CA 1
ATOM 3563 C C . HIS A 1 464 ? 20.965 18.274 -15.129 1.00 65.62 464 HIS A C 1
ATOM 3565 O O . HIS A 1 464 ? 19.989 18.462 -14.403 1.00 65.62 464 HIS A O 1
ATOM 3571 N N . ARG A 1 465 ? 21.820 19.264 -15.432 1.00 70.69 465 ARG A N 1
ATOM 3572 C CA . ARG A 1 465 ? 21.574 20.669 -15.062 1.00 70.69 465 ARG A CA 1
ATOM 3573 C C . ARG A 1 465 ? 20.422 21.253 -15.872 1.00 70.69 465 ARG A C 1
ATOM 3575 O O . ARG A 1 465 ? 19.484 21.737 -15.256 1.00 70.69 465 ARG A O 1
ATOM 3582 N N . ALA A 1 466 ? 20.438 21.087 -17.192 1.00 72.00 466 ALA A N 1
ATOM 3583 C CA . ALA A 1 466 ? 19.364 21.555 -18.069 1.00 72.00 466 ALA A CA 1
ATOM 3584 C C . ALA A 1 466 ? 17.998 20.967 -17.671 1.00 72.00 466 ALA A C 1
ATOM 3586 O O . ALA A 1 466 ? 16.999 21.670 -17.597 1.00 72.00 466 ALA A O 1
ATOM 3587 N N . ARG A 1 467 ? 17.943 19.688 -17.274 1.00 82.25 467 ARG A N 1
ATOM 3588 C CA . ARG A 1 467 ? 16.699 19.080 -16.773 1.00 82.25 467 ARG A CA 1
ATOM 3589 C C . ARG A 1 467 ? 16.163 19.720 -15.489 1.00 82.25 467 ARG A C 1
ATOM 3591 O O . ARG A 1 467 ? 14.952 19.713 -15.276 1.00 82.25 467 ARG A O 1
ATOM 3598 N N . ARG A 1 468 ? 17.022 20.272 -14.628 1.00 82.69 468 ARG A N 1
ATOM 3599 C CA . ARG A 1 468 ? 16.585 20.991 -13.414 1.00 82.69 468 ARG A CA 1
ATOM 3600 C C . ARG A 1 468 ? 15.976 22.355 -13.715 1.00 82.69 468 ARG A C 1
ATOM 3602 O O . ARG A 1 468 ? 15.301 22.892 -12.846 1.00 82.69 468 ARG A O 1
ATOM 3609 N N . GLU A 1 469 ? 16.209 22.884 -14.909 1.00 85.62 469 GLU A N 1
ATOM 3610 C CA . GLU A 1 469 ? 15.700 24.180 -15.357 1.00 85.62 469 GLU A CA 1
ATOM 3611 C C . GLU A 1 469 ? 14.281 24.081 -15.940 1.00 85.62 469 GLU A C 1
ATOM 3613 O O . GLU A 1 469 ? 13.745 25.094 -16.375 1.00 85.62 469 GLU A O 1
ATOM 3618 N N . LEU A 1 470 ? 13.648 22.895 -15.910 1.00 90.00 470 LEU A N 1
ATOM 3619 C CA . LEU A 1 470 ? 12.242 22.727 -16.284 1.00 90.00 470 LEU A CA 1
ATOM 3620 C C . LEU A 1 470 ? 11.346 23.520 -15.321 1.00 90.00 470 LEU A C 1
ATOM 3622 O O . LEU A 1 470 ? 11.021 23.046 -14.227 1.00 90.00 470 LEU A O 1
ATOM 3626 N N . ASP A 1 471 ? 10.986 24.731 -15.733 1.00 89.94 471 ASP A N 1
ATOM 3627 C CA . ASP A 1 471 ? 10.270 25.733 -14.948 1.00 89.94 471 ASP A CA 1
ATOM 3628 C C . ASP A 1 471 ? 8.819 25.331 -14.633 1.00 89.94 471 ASP A C 1
ATOM 3630 O O . ASP A 1 471 ? 8.261 24.403 -15.220 1.00 89.94 471 ASP A O 1
ATOM 3634 N N . ASP A 1 472 ? 8.214 26.013 -13.661 1.00 91.19 472 ASP A N 1
ATOM 3635 C CA . ASP A 1 472 ? 6.889 25.671 -13.132 1.00 91.19 472 ASP A CA 1
ATOM 3636 C C . ASP A 1 472 ? 5.803 25.738 -14.215 1.00 91.19 472 ASP A C 1
ATOM 3638 O O . ASP A 1 472 ? 5.007 24.807 -14.331 1.00 91.19 472 ASP A O 1
ATOM 3642 N N . LEU A 1 473 ? 5.836 26.764 -15.073 1.00 93.38 473 LEU A N 1
ATOM 3643 C CA . LEU A 1 473 ? 4.878 26.935 -16.166 1.00 93.38 473 LEU A CA 1
ATOM 3644 C C . LEU A 1 473 ? 4.998 25.799 -17.191 1.00 93.38 473 LEU A C 1
ATOM 3646 O O . LEU A 1 473 ? 3.993 25.211 -17.588 1.00 93.38 473 LEU A O 1
ATOM 3650 N N . SER A 1 474 ? 6.219 25.436 -17.581 1.00 94.94 474 SER A N 1
ATOM 3651 C CA . SER A 1 474 ? 6.472 24.302 -18.474 1.00 94.94 474 SER A CA 1
ATOM 3652 C C . SER A 1 474 ? 5.947 22.988 -17.891 1.00 94.94 474 SER A C 1
ATOM 3654 O O . SER A 1 474 ? 5.355 22.182 -18.612 1.00 94.94 474 SER A O 1
ATOM 3656 N N . ARG A 1 475 ? 6.106 22.766 -16.579 1.00 94.56 475 ARG A N 1
ATOM 3657 C CA . ARG A 1 475 ? 5.561 21.575 -15.906 1.00 94.56 475 ARG A CA 1
ATOM 3658 C C . ARG A 1 475 ? 4.042 21.583 -15.851 1.00 94.56 475 ARG A C 1
ATOM 3660 O O . ARG A 1 475 ? 3.441 20.531 -16.041 1.00 94.56 475 ARG A O 1
ATOM 3667 N N . GLU A 1 476 ? 3.419 22.733 -15.614 1.00 94.94 476 GLU A N 1
ATOM 3668 C CA . GLU A 1 476 ? 1.964 22.875 -15.686 1.00 94.94 476 GLU A CA 1
ATOM 3669 C C . GLU A 1 476 ? 1.420 22.564 -17.080 1.00 94.94 476 GLU A C 1
ATOM 3671 O O . GLU A 1 476 ? 0.450 21.820 -17.189 1.00 94.94 476 GLU A O 1
ATOM 3676 N N . ILE A 1 477 ? 2.076 23.047 -18.138 1.00 95.62 477 ILE A N 1
ATOM 3677 C CA . ILE A 1 477 ? 1.685 22.756 -19.523 1.00 95.62 477 ILE A CA 1
ATOM 3678 C C . ILE A 1 477 ? 1.805 21.257 -19.819 1.00 95.62 477 ILE A C 1
ATOM 3680 O O . ILE A 1 477 ? 0.875 20.665 -20.367 1.00 95.62 477 ILE A O 1
ATOM 3684 N N . ILE A 1 478 ? 2.916 20.618 -19.432 1.00 95.50 478 ILE A N 1
ATOM 3685 C CA . ILE A 1 478 ? 3.074 19.163 -19.593 1.00 95.50 478 ILE A CA 1
ATOM 3686 C C . ILE A 1 478 ? 1.981 18.421 -18.816 1.00 95.50 478 ILE A C 1
ATOM 3688 O O . ILE A 1 478 ? 1.421 17.450 -19.324 1.00 95.50 478 ILE A O 1
ATOM 3692 N N . ALA A 1 479 ? 1.658 18.875 -17.603 1.00 94.12 479 ALA A N 1
ATOM 3693 C CA . ALA A 1 479 ? 0.624 18.260 -16.786 1.00 94.12 479 ALA A CA 1
ATOM 3694 C C . ALA A 1 479 ? -0.774 18.406 -17.399 1.00 94.12 479 ALA A C 1
ATOM 3696 O O . ALA A 1 479 ? -1.528 17.437 -17.414 1.00 94.12 479 ALA A O 1
ATOM 3697 N N . ASP A 1 480 ? -1.104 19.575 -17.951 1.00 94.19 480 ASP A N 1
ATOM 3698 C CA . ASP A 1 480 ? -2.362 19.814 -18.660 1.00 94.19 480 ASP A CA 1
ATOM 3699 C C . ASP A 1 480 ? -2.491 18.932 -19.900 1.00 94.19 480 ASP A C 1
ATOM 3701 O O . ASP A 1 480 ? -3.551 18.358 -20.141 1.00 94.19 480 ASP A O 1
ATOM 3705 N N . VAL A 1 481 ? -1.414 18.791 -20.675 1.00 95.06 481 VAL A N 1
ATOM 3706 C CA . VAL A 1 481 ? -1.391 17.913 -21.850 1.00 95.06 481 VAL A CA 1
ATOM 3707 C C . VAL A 1 481 ? -1.554 16.453 -21.433 1.00 95.06 481 VAL A C 1
ATOM 3709 O O . VAL A 1 481 ? -2.375 15.747 -22.013 1.00 95.06 481 VAL A O 1
ATOM 3712 N N . ALA A 1 482 ? -0.841 16.010 -20.395 1.00 93.62 482 ALA A N 1
ATOM 3713 C CA . ALA A 1 482 ? -0.964 14.657 -19.861 1.00 93.62 482 ALA A CA 1
ATOM 3714 C C . ALA A 1 482 ? -2.391 14.369 -19.360 1.00 93.62 482 ALA A C 1
ATOM 3716 O O . ALA A 1 482 ? -2.978 13.356 -19.736 1.00 93.62 482 ALA A O 1
ATOM 3717 N N . ALA A 1 483 ? -2.989 15.275 -18.579 1.00 91.19 483 ALA A N 1
ATOM 3718 C CA . ALA A 1 483 ? -4.366 15.145 -18.103 1.00 91.19 483 ALA A CA 1
ATOM 3719 C C . ALA A 1 483 ? -5.379 15.139 -19.259 1.00 91.19 483 ALA A C 1
ATOM 3721 O O . ALA A 1 483 ? -6.333 14.358 -19.232 1.00 91.19 483 ALA A O 1
ATOM 3722 N N . ALA A 1 484 ? -5.155 15.960 -20.293 1.00 90.94 484 ALA A N 1
ATOM 3723 C CA . ALA A 1 484 ? -6.030 16.043 -21.459 1.00 90.94 484 ALA A CA 1
ATOM 3724 C C . ALA A 1 484 ? -6.110 14.731 -22.243 1.00 90.94 484 ALA A C 1
ATOM 3726 O O . ALA A 1 484 ? -7.172 14.382 -22.750 1.00 90.94 484 ALA A O 1
ATOM 3727 N N . ILE A 1 485 ? -5.010 13.979 -22.282 1.00 89.75 485 ILE A N 1
ATOM 3728 C CA . ILE A 1 485 ? -4.956 12.669 -22.934 1.00 89.75 485 ILE A CA 1
ATOM 3729 C C . ILE A 1 485 ? -5.166 11.498 -21.966 1.00 89.75 485 ILE A C 1
ATOM 3731 O O . ILE A 1 485 ? -4.945 10.350 -22.341 1.00 89.75 485 ILE A O 1
ATOM 3735 N N . GLY A 1 486 ? -5.570 11.764 -20.719 1.00 88.25 486 GLY A N 1
ATOM 3736 C CA . GLY A 1 486 ? -5.895 10.743 -19.718 1.00 88.25 486 GLY A CA 1
ATOM 3737 C C . GLY A 1 486 ? -4.717 10.186 -18.904 1.00 88.25 486 GLY A C 1
ATOM 3738 O O . GLY A 1 486 ? -4.929 9.300 -18.075 1.00 88.25 486 GLY A O 1
ATOM 3739 N N . ASP A 1 487 ? -3.495 10.706 -19.058 1.00 89.88 487 ASP A N 1
ATOM 3740 C CA . ASP A 1 487 ? -2.329 10.332 -18.242 1.00 89.88 487 ASP A CA 1
ATOM 3741 C C . ASP A 1 487 ? -2.257 11.135 -16.933 1.00 89.88 487 ASP A C 1
ATOM 3743 O O . ASP A 1 487 ? -1.380 11.971 -16.688 1.00 89.88 487 ASP A O 1
ATOM 3747 N N . TRP A 1 488 ? -3.204 10.835 -16.045 1.00 91.12 488 TRP A N 1
ATOM 3748 C CA . TRP A 1 488 ? -3.286 11.430 -14.710 1.00 91.12 488 TRP A CA 1
ATOM 3749 C C . TRP A 1 488 ? -2.047 11.159 -13.849 1.00 91.12 488 TRP A C 1
ATOM 3751 O O . TRP A 1 488 ? -1.707 11.970 -12.987 1.00 91.12 488 TRP A O 1
ATOM 3761 N N . GLY A 1 489 ? -1.360 10.034 -14.073 1.00 89.56 489 GLY A N 1
ATOM 3762 C CA . GLY A 1 489 ? -0.173 9.663 -13.307 1.00 89.56 489 GLY A CA 1
ATOM 3763 C C . GLY A 1 489 ? 1.010 10.589 -13.579 1.00 89.56 489 GLY A C 1
ATOM 3764 O O . GLY A 1 489 ? 1.723 10.968 -12.643 1.00 89.56 489 GLY A O 1
ATOM 3765 N N . THR A 1 490 ? 1.197 10.982 -14.839 1.00 90.88 490 THR A N 1
ATOM 3766 C CA . THR A 1 490 ? 2.181 11.997 -15.231 1.00 90.88 490 THR A CA 1
ATOM 3767 C C . THR A 1 490 ? 1.731 13.393 -14.818 1.00 90.88 490 THR A C 1
ATOM 3769 O O . THR A 1 490 ? 2.536 14.120 -14.234 1.00 90.88 490 THR A O 1
ATOM 3772 N N . ALA A 1 491 ? 0.457 13.743 -15.031 1.00 92.62 491 ALA A N 1
ATOM 3773 C CA . ALA A 1 491 ? -0.081 15.061 -14.687 1.00 92.62 491 ALA A CA 1
ATOM 3774 C C . ALA A 1 491 ? 0.134 15.418 -13.208 1.00 92.62 491 ALA A C 1
ATOM 3776 O O . ALA A 1 491 ? 0.737 16.442 -12.895 1.00 92.62 491 ALA A O 1
ATOM 3777 N N . ILE A 1 492 ? -0.261 14.514 -12.306 1.00 90.31 492 ILE A N 1
ATOM 3778 C CA . ILE A 1 492 ? -0.062 14.649 -10.853 1.00 90.31 492 ILE A CA 1
ATOM 3779 C C . ILE A 1 492 ? 1.423 14.551 -10.473 1.00 90.31 492 ILE A C 1
ATOM 3781 O O . ILE A 1 492 ? 1.876 15.082 -9.461 1.00 90.31 492 ILE A O 1
ATOM 3785 N N . GLY A 1 493 ? 2.204 13.792 -11.242 1.00 88.19 493 GLY A N 1
ATOM 3786 C CA . GLY A 1 493 ? 3.605 13.543 -10.936 1.00 88.19 493 GLY A CA 1
ATOM 3787 C C . GLY A 1 493 ? 4.510 14.746 -11.199 1.00 88.19 493 GLY A C 1
ATOM 3788 O O . GLY A 1 493 ? 5.470 14.953 -10.446 1.00 88.19 493 GLY A O 1
ATOM 3789 N N . ILE A 1 494 ? 4.258 15.475 -12.287 1.00 89.31 494 ILE A N 1
ATOM 3790 C CA . ILE A 1 494 ? 5.178 16.483 -12.823 1.00 89.31 494 ILE A CA 1
ATOM 3791 C C . ILE A 1 494 ? 4.900 17.903 -12.312 1.00 89.31 494 ILE A C 1
ATOM 3793 O O . ILE A 1 494 ? 5.833 18.704 -12.250 1.00 89.31 494 ILE A O 1
ATOM 3797 N N . SER A 1 495 ? 3.664 18.205 -11.905 1.00 89.06 495 SER A N 1
ATOM 3798 C CA . SER A 1 495 ? 3.251 19.533 -11.440 1.00 89.06 495 SER A CA 1
ATOM 3799 C C . SER A 1 495 ? 2.336 19.455 -10.218 1.00 89.06 495 SER A C 1
ATOM 3801 O O . SER A 1 495 ? 1.533 18.535 -10.104 1.00 89.06 495 SER A O 1
ATOM 3803 N N . ASP A 1 496 ? 2.418 20.463 -9.344 1.00 86.06 496 ASP A N 1
ATOM 3804 C CA . ASP A 1 496 ? 1.522 20.626 -8.190 1.00 86.06 496 ASP A CA 1
ATOM 3805 C C . ASP A 1 496 ? 0.128 21.148 -8.593 1.00 86.06 496 ASP A C 1
ATOM 3807 O O . ASP A 1 496 ? -0.779 21.194 -7.764 1.00 86.06 496 ASP A O 1
ATOM 3811 N N . ARG A 1 497 ? -0.062 21.509 -9.871 1.00 85.94 497 ARG A N 1
ATOM 3812 C CA . ARG A 1 497 ? -1.355 21.924 -10.437 1.00 85.94 497 ARG A CA 1
ATOM 3813 C C . ARG A 1 497 ? -2.441 20.858 -10.309 1.00 85.94 497 ARG A C 1
ATOM 3815 O O . ARG A 1 497 ? -3.601 21.206 -10.118 1.00 85.94 497 ARG A O 1
ATOM 3822 N N . TYR A 1 498 ? -2.061 19.586 -10.422 1.00 85.12 498 TYR A N 1
ATOM 3823 C CA . TYR A 1 498 ? -2.936 18.452 -10.145 1.00 85.12 498 TYR A CA 1
ATOM 3824 C C . TYR A 1 498 ? -2.443 17.783 -8.873 1.00 85.12 498 TYR A C 1
ATOM 3826 O O . TYR A 1 498 ? -1.332 17.253 -8.817 1.00 85.12 498 TYR A O 1
ATOM 3834 N N . HIS A 1 499 ? -3.269 17.789 -7.839 1.00 80.75 499 HIS A N 1
ATOM 3835 C CA . HIS A 1 499 ? -2.907 17.212 -6.564 1.00 80.75 499 HIS A CA 1
ATOM 3836 C C . HIS A 1 499 ? -3.330 15.736 -6.511 1.00 80.75 499 HIS A C 1
ATOM 3838 O O . HIS A 1 499 ? -4.416 15.371 -6.966 1.00 80.75 499 HIS A O 1
ATOM 3844 N N . PRO A 1 500 ? -2.538 14.842 -5.886 1.00 74.50 500 PRO A N 1
ATOM 3845 C CA . PRO A 1 500 ? -2.963 13.462 -5.670 1.00 74.50 500 PRO A CA 1
ATOM 3846 C C . PRO A 1 500 ? -4.331 13.358 -4.972 1.00 74.50 500 PRO A C 1
ATOM 3848 O O . PRO A 1 500 ? -5.067 12.391 -5.170 1.00 74.50 500 PRO A O 1
ATOM 3851 N N . ASP A 1 501 ? -4.691 14.330 -4.138 1.00 79.06 501 ASP A N 1
ATOM 3852 C CA . ASP A 1 501 ? -5.975 14.332 -3.429 1.00 79.06 501 ASP A CA 1
ATOM 3853 C C . ASP A 1 501 ? -7.157 14.814 -4.285 1.00 79.06 501 ASP A C 1
ATOM 3855 O O . ASP A 1 501 ? -8.298 14.660 -3.860 1.00 79.06 501 ASP A O 1
ATOM 3859 N N . ASP A 1 502 ? -6.930 15.246 -5.527 1.00 78.69 502 ASP A N 1
ATOM 3860 C CA . ASP A 1 502 ? -8.009 15.557 -6.478 1.00 78.69 502 ASP A CA 1
ATOM 3861 C C . ASP A 1 502 ? -8.772 14.299 -6.914 1.00 78.69 502 ASP A C 1
AT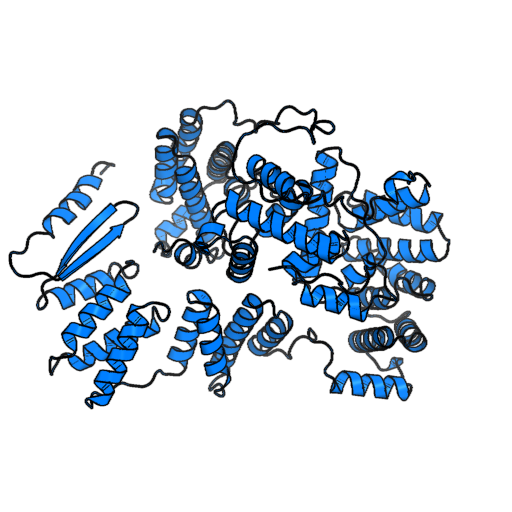OM 3863 O O . ASP A 1 502 ? -9.898 14.383 -7.406 1.00 78.69 502 ASP A O 1
ATOM 3867 N N . ARG A 1 503 ? -8.167 13.116 -6.704 1.00 84.56 503 ARG A N 1
ATOM 3868 C CA . ARG A 1 503 ? -8.794 11.795 -6.882 1.00 84.56 503 ARG A CA 1
ATOM 3869 C C . ARG A 1 503 ? -9.588 11.709 -8.206 1.00 84.56 503 ARG A C 1
ATOM 3871 O O . ARG A 1 503 ? -10.803 11.493 -8.187 1.00 84.56 503 ARG A O 1
ATOM 3878 N N . PRO A 1 504 ? -8.936 11.929 -9.366 1.00 86.75 504 PRO A N 1
ATOM 3879 C CA . PRO A 1 504 ? -9.607 11.828 -10.658 1.00 86.75 504 PRO A CA 1
ATOM 3880 C C . PRO A 1 504 ? -10.125 10.406 -10.891 1.00 86.75 504 PRO A C 1
ATOM 3882 O O . PRO A 1 504 ? -9.494 9.435 -10.466 1.00 86.75 504 PRO A O 1
ATOM 3885 N N . ARG A 1 505 ? -11.234 10.280 -11.629 1.00 87.81 505 ARG A N 1
ATOM 3886 C CA . ARG A 1 505 ? -11.760 8.993 -12.116 1.00 87.81 505 ARG A CA 1
ATOM 3887 C C . ARG A 1 505 ? -10.943 8.512 -13.325 1.00 87.81 505 ARG A C 1
ATOM 3889 O O . ARG A 1 505 ? -11.438 8.397 -14.438 1.00 87.81 505 ARG A O 1
ATOM 3896 N N . ALA A 1 506 ? -9.645 8.303 -13.117 1.00 89.88 506 ALA A N 1
ATOM 3897 C CA . ALA A 1 506 ? -8.743 7.777 -14.140 1.00 89.88 506 ALA A CA 1
ATOM 3898 C C . ALA A 1 506 ? -9.138 6.336 -14.507 1.00 89.88 506 ALA A C 1
ATOM 3900 O O . ALA A 1 506 ? -9.500 5.578 -13.612 1.00 89.88 506 ALA A O 1
ATOM 3901 N N . TYR A 1 507 ? -9.035 5.952 -15.784 1.00 92.06 507 TYR A N 1
ATOM 3902 C CA . TYR A 1 507 ? -9.391 4.603 -16.269 1.00 92.06 507 TYR A CA 1
ATOM 3903 C C . TYR A 1 507 ? -10.821 4.174 -15.892 1.00 92.06 507 TYR A C 1
ATOM 3905 O O . TYR A 1 507 ? -11.082 3.025 -15.536 1.00 92.06 507 TYR A O 1
ATOM 3913 N N . GLU A 1 508 ? -11.755 5.130 -15.893 1.00 91.94 508 GLU A N 1
ATOM 3914 C CA . GLU A 1 508 ? -13.129 4.900 -15.447 1.00 91.94 508 GLU A CA 1
ATOM 3915 C C . GLU A 1 508 ? -13.830 3.810 -16.254 1.00 91.94 508 GLU A C 1
ATOM 3917 O O . GLU A 1 508 ? -14.493 2.954 -15.674 1.00 91.94 508 GLU A O 1
ATOM 3922 N N . LYS A 1 509 ? -13.656 3.804 -17.577 1.00 91.94 509 LYS A N 1
ATOM 3923 C CA . LYS A 1 509 ? -14.267 2.800 -18.449 1.00 91.94 509 LYS A CA 1
ATOM 3924 C C . LYS A 1 509 ? -13.813 1.389 -18.065 1.00 91.94 509 LYS A C 1
ATOM 3926 O O . LYS A 1 509 ? -14.644 0.492 -17.930 1.00 91.94 509 LYS A O 1
ATOM 3931 N N . GLU A 1 510 ? -12.512 1.202 -17.870 1.00 93.19 510 GLU A N 1
ATOM 3932 C CA . GLU A 1 510 ? -11.896 -0.071 -17.499 1.00 93.19 510 GLU A CA 1
ATOM 3933 C C . GLU A 1 510 ? -12.332 -0.503 -16.093 1.00 93.19 510 GLU A C 1
ATOM 3935 O O . GLU A 1 510 ? -12.690 -1.663 -15.884 1.00 93.19 510 GLU A O 1
ATOM 3940 N N . ILE A 1 511 ? -12.369 0.437 -15.139 1.00 95.38 511 ILE A N 1
ATOM 3941 C CA . ILE A 1 511 ? -12.826 0.186 -13.767 1.00 95.38 511 ILE A CA 1
ATOM 3942 C C . ILE A 1 511 ? -14.291 -0.221 -13.728 1.00 95.38 511 ILE A C 1
ATOM 3944 O O . ILE A 1 511 ? -14.607 -1.217 -13.083 1.00 95.38 511 ILE A O 1
ATOM 3948 N N . LEU A 1 512 ? -15.179 0.508 -14.405 1.00 93.31 512 LEU A N 1
ATOM 3949 C CA . LEU A 1 512 ? -16.606 0.191 -14.415 1.00 93.31 512 LEU A CA 1
ATOM 3950 C C . LEU A 1 512 ? -16.854 -1.181 -15.050 1.00 93.31 512 LEU A C 1
ATOM 3952 O O . LEU A 1 512 ? -17.590 -1.987 -14.483 1.00 93.31 512 LEU A O 1
ATOM 3956 N N . ALA A 1 513 ? -16.181 -1.486 -16.163 1.00 90.31 513 ALA A N 1
ATOM 3957 C CA . ALA A 1 513 ? -16.297 -2.783 -16.824 1.00 90.31 513 ALA A CA 1
ATOM 3958 C C . ALA A 1 513 ? -15.797 -3.942 -15.941 1.00 90.31 513 ALA A C 1
ATOM 3960 O O . ALA A 1 513 ? -16.440 -4.990 -15.864 1.00 90.31 513 ALA A O 1
ATOM 3961 N N . ALA A 1 514 ? -14.660 -3.772 -15.260 1.00 92.50 514 ALA A N 1
ATOM 3962 C CA . ALA A 1 514 ? -14.122 -4.785 -14.354 1.00 92.50 514 ALA A CA 1
ATOM 3963 C C . ALA A 1 514 ? -14.981 -4.948 -13.088 1.00 92.50 514 ALA A C 1
ATOM 3965 O O . ALA A 1 514 ? -15.248 -6.071 -12.660 1.00 92.50 514 ALA A O 1
ATOM 3966 N N . ALA A 1 515 ? -15.446 -3.839 -12.511 1.00 91.38 515 ALA A N 1
ATOM 3967 C CA . ALA A 1 515 ? -16.326 -3.822 -11.348 1.00 91.38 515 ALA A CA 1
ATOM 3968 C C . ALA A 1 515 ? -17.641 -4.559 -11.622 1.00 91.38 515 ALA A C 1
ATOM 3970 O O . ALA A 1 515 ? -18.029 -5.430 -10.843 1.00 91.38 515 ALA A O 1
ATOM 3971 N N . GLU A 1 516 ? -18.280 -4.277 -12.762 1.00 90.81 516 GLU A N 1
ATOM 3972 C CA . GLU A 1 516 ? -19.492 -4.973 -13.201 1.00 90.81 516 GLU A CA 1
ATOM 3973 C C . GLU A 1 516 ? -19.235 -6.474 -13.395 1.00 90.81 516 GLU A C 1
ATOM 3975 O O . GLU A 1 516 ? -20.012 -7.307 -12.926 1.00 90.81 516 GLU A O 1
ATOM 3980 N N . ARG A 1 517 ? -18.123 -6.833 -14.050 1.00 90.94 517 ARG A N 1
ATOM 3981 C CA . ARG A 1 517 ? -17.771 -8.228 -14.353 1.00 90.94 517 ARG A CA 1
ATOM 3982 C C . ARG A 1 517 ? -17.589 -9.086 -13.100 1.00 90.94 517 ARG A C 1
ATOM 3984 O O . ARG A 1 517 ? -17.979 -10.253 -13.116 1.00 90.94 517 ARG A O 1
ATOM 3991 N N . HIS A 1 518 ? -16.997 -8.523 -12.047 1.00 90.81 518 HIS A N 1
ATOM 3992 C CA . HIS A 1 518 ? -16.642 -9.254 -10.821 1.00 90.81 518 HIS A CA 1
ATOM 3993 C C . HIS A 1 518 ? -17.538 -8.933 -9.620 1.00 90.81 518 HIS A C 1
ATOM 3995 O O . HIS A 1 518 ? -17.327 -9.487 -8.545 1.00 90.81 518 HIS A O 1
ATOM 4001 N N . GLY A 1 519 ? -18.543 -8.069 -9.791 1.00 87.50 519 GLY A N 1
ATOM 4002 C CA . GLY A 1 519 ? -19.513 -7.741 -8.746 1.00 87.50 519 GLY A CA 1
ATOM 4003 C C . GLY A 1 519 ? -18.902 -7.008 -7.550 1.00 87.50 519 GLY A C 1
ATOM 4004 O O . GLY A 1 519 ? -19.256 -7.308 -6.412 1.00 87.50 519 GLY A O 1
ATOM 4005 N N . ILE A 1 520 ? -17.979 -6.073 -7.791 1.00 87.56 520 ILE A N 1
ATOM 4006 C CA . ILE A 1 520 ? -17.377 -5.238 -6.738 1.00 87.56 520 ILE A CA 1
ATOM 4007 C C . ILE A 1 520 ? -17.722 -3.763 -6.939 1.00 87.56 520 ILE A C 1
ATOM 4009 O O . ILE A 1 520 ? -18.002 -3.333 -8.052 1.00 87.56 520 ILE A O 1
ATOM 4013 N N . ASP A 1 521 ? -17.683 -2.970 -5.867 1.00 89.56 521 ASP A N 1
ATOM 4014 C CA . ASP A 1 521 ? -17.888 -1.522 -5.967 1.00 89.56 521 ASP A CA 1
ATOM 4015 C C . ASP A 1 521 ? -16.723 -0.872 -6.750 1.00 89.56 521 ASP A C 1
ATOM 4017 O O . ASP A 1 521 ? -15.569 -0.983 -6.312 1.00 89.56 521 ASP A O 1
ATOM 4021 N N . PRO A 1 522 ? -16.974 -0.171 -7.875 1.00 94.25 522 PRO A N 1
ATOM 4022 C CA . PRO A 1 522 ? -15.920 0.503 -8.638 1.00 94.25 522 PRO A CA 1
ATOM 4023 C C . PRO A 1 522 ? -15.143 1.538 -7.810 1.00 94.25 522 PRO A C 1
ATOM 4025 O O . PRO A 1 522 ? -13.952 1.748 -8.046 1.00 94.25 522 PRO A O 1
ATOM 4028 N N . ASN A 1 523 ? -15.759 2.137 -6.787 1.00 93.56 523 ASN A N 1
ATOM 4029 C CA . ASN A 1 523 ? -15.098 3.091 -5.896 1.00 93.56 523 ASN A CA 1
ATOM 4030 C C . ASN A 1 523 ? -13.969 2.450 -5.081 1.00 93.56 523 ASN A C 1
ATOM 4032 O O . ASN A 1 523 ? -12.987 3.122 -4.751 1.00 93.56 523 ASN A O 1
ATOM 4036 N N . LEU A 1 524 ? -14.057 1.145 -4.799 1.00 94.31 524 LEU A N 1
ATOM 4037 C CA . LEU A 1 524 ? -12.973 0.408 -4.155 1.00 94.31 524 LEU A CA 1
ATOM 4038 C C . LEU A 1 524 ? -11.777 0.257 -5.103 1.00 94.31 524 LEU A C 1
ATOM 4040 O O . LEU A 1 524 ? -10.638 0.444 -4.678 1.00 94.31 524 LEU A O 1
ATOM 4044 N N . LEU A 1 525 ? -12.017 -0.019 -6.389 1.00 96.38 525 LEU A N 1
ATOM 4045 C CA . LEU A 1 525 ? -10.954 -0.088 -7.398 1.00 96.38 525 LEU A CA 1
ATOM 4046 C C . LEU A 1 525 ? -10.273 1.264 -7.599 1.00 96.38 525 LEU A C 1
ATOM 4048 O O . LEU A 1 525 ? -9.042 1.324 -7.606 1.00 96.38 525 LEU A O 1
ATOM 4052 N N . PHE A 1 526 ? -11.047 2.351 -7.692 1.00 95.81 526 PHE A N 1
ATOM 4053 C CA . PHE A 1 526 ? -10.483 3.700 -7.756 1.00 95.81 526 PHE A CA 1
ATOM 4054 C C . PHE A 1 526 ? -9.596 3.992 -6.538 1.00 95.81 526 PHE A C 1
ATOM 4056 O O . PHE A 1 526 ? -8.491 4.521 -6.684 1.00 95.81 526 PHE A O 1
ATOM 4063 N N . ALA A 1 527 ? -10.042 3.613 -5.336 1.00 94.69 527 ALA A N 1
ATOM 4064 C CA . ALA A 1 527 ? -9.283 3.792 -4.102 1.00 94.69 527 ALA A CA 1
ATOM 4065 C C . ALA A 1 527 ? -7.987 2.969 -4.072 1.00 94.69 527 ALA A C 1
ATOM 4067 O O . ALA A 1 527 ? -6.930 3.509 -3.735 1.00 94.69 527 ALA A O 1
ATOM 4068 N N . VAL A 1 528 ? -8.046 1.691 -4.459 1.00 97.00 528 VAL A N 1
ATOM 4069 C CA . VAL A 1 528 ? -6.873 0.808 -4.542 1.00 97.00 528 VAL A CA 1
ATOM 4070 C C . VAL A 1 528 ? -5.871 1.356 -5.555 1.00 97.00 528 VAL A C 1
ATOM 4072 O O . VAL A 1 528 ? -4.731 1.635 -5.190 1.00 97.00 528 VAL A O 1
ATOM 4075 N N . MET A 1 529 ? -6.293 1.635 -6.791 1.00 96.81 529 MET A N 1
ATOM 4076 C CA . MET A 1 529 ? -5.421 2.196 -7.830 1.00 96.81 529 MET A CA 1
ATOM 4077 C C . MET A 1 529 ? -4.768 3.517 -7.394 1.00 96.81 529 MET A C 1
ATOM 4079 O O . MET A 1 529 ? -3.571 3.742 -7.611 1.00 96.81 529 MET A O 1
ATOM 4083 N N . ARG A 1 530 ? -5.531 4.391 -6.725 1.00 94.25 530 ARG A N 1
ATOM 4084 C CA . ARG A 1 530 ? -5.025 5.659 -6.192 1.00 94.25 530 ARG A CA 1
ATOM 4085 C C . ARG A 1 530 ? -3.930 5.456 -5.142 1.00 94.25 530 ARG A C 1
ATOM 4087 O O . ARG A 1 530 ? -2.978 6.245 -5.099 1.00 94.25 530 ARG A O 1
ATOM 4094 N N . VAL A 1 531 ? -4.061 4.456 -4.272 1.00 93.81 531 VAL A N 1
ATOM 4095 C CA . VAL A 1 531 ? -3.064 4.161 -3.231 1.00 93.81 531 VAL A CA 1
ATOM 4096 C C . VAL A 1 531 ? -1.827 3.481 -3.812 1.00 93.81 531 VAL A C 1
ATOM 4098 O O . VAL A 1 531 ? -0.722 3.832 -3.390 1.00 93.81 531 VAL A O 1
ATOM 4101 N N . GLU A 1 532 ? -2.020 2.572 -4.767 1.00 93.75 532 GLU A N 1
ATOM 4102 C CA . GLU A 1 532 ? -0.985 1.699 -5.329 1.00 93.75 532 GLU A CA 1
ATOM 4103 C C . GLU A 1 532 ? -0.057 2.408 -6.319 1.00 93.75 532 GLU A C 1
ATOM 4105 O O . GLU A 1 532 ? 1.166 2.337 -6.193 1.00 93.75 532 GLU A O 1
ATOM 4110 N N . SER A 1 533 ? -0.618 3.123 -7.298 1.00 92.00 533 SER A N 1
ATOM 4111 C CA . SER A 1 533 ? 0.168 3.681 -8.410 1.00 92.00 533 SER A CA 1
ATOM 4112 C C . SER A 1 533 ? 0.059 5.189 -8.562 1.00 92.00 533 SER A C 1
ATOM 4114 O O . SER A 1 533 ? 0.873 5.779 -9.273 1.00 92.00 533 SER A O 1
ATOM 4116 N N . VAL A 1 534 ? -0.947 5.818 -7.942 1.00 91.44 534 VAL A N 1
ATOM 4117 C CA . VAL A 1 534 ? -1.355 7.189 -8.296 1.00 91.44 534 VAL A CA 1
ATOM 4118 C C . VAL A 1 534 ? -1.569 7.285 -9.817 1.00 91.44 534 VAL A C 1
ATOM 4120 O O . VAL A 1 534 ? -1.079 8.197 -10.473 1.00 91.44 534 VAL A O 1
ATOM 4123 N N . TYR A 1 535 ? -2.255 6.281 -10.378 1.00 92.44 535 TYR A N 1
ATOM 4124 C CA . TYR A 1 535 ? -2.642 6.172 -11.794 1.00 92.44 535 TYR A CA 1
ATOM 4125 C C . TYR A 1 535 ? -1.495 5.944 -12.789 1.00 92.44 535 TYR A C 1
ATOM 4127 O O . TYR A 1 535 ? -1.691 6.031 -14.002 1.00 92.44 535 TYR A O 1
ATOM 4135 N N . GLN A 1 536 ? -0.291 5.623 -12.310 1.00 87.19 536 GLN A N 1
ATOM 4136 C CA . GLN A 1 536 ? 0.846 5.328 -13.180 1.00 87.19 536 GLN A CA 1
ATOM 4137 C C . GLN A 1 536 ? 0.771 3.898 -13.732 1.00 87.19 536 GLN A C 1
ATOM 4139 O O . GLN A 1 536 ? 1.283 2.965 -13.112 1.00 87.19 536 GLN A O 1
ATOM 4144 N N . ARG A 1 537 ? 0.214 3.717 -14.938 1.00 85.56 537 ARG A N 1
ATOM 4145 C CA . ARG A 1 537 ? 0.032 2.375 -15.534 1.00 85.56 537 ARG A CA 1
ATOM 4146 C C . ARG A 1 537 ? 1.316 1.582 -15.755 1.00 85.56 537 ARG A C 1
ATOM 4148 O O . ARG A 1 537 ? 1.298 0.364 -15.698 1.00 85.56 537 ARG A O 1
ATOM 4155 N N . ARG A 1 538 ? 2.452 2.260 -15.941 1.00 78.25 538 ARG A N 1
ATOM 4156 C CA . ARG A 1 538 ? 3.747 1.601 -16.195 1.00 78.25 538 ARG A CA 1
ATOM 4157 C C . ARG A 1 538 ? 4.597 1.380 -14.939 1.00 78.25 538 ARG A C 1
ATOM 4159 O O . ARG A 1 538 ? 5.782 1.079 -15.052 1.00 78.25 538 ARG A O 1
ATOM 4166 N N . ILE A 1 539 ? 4.066 1.624 -13.734 1.00 78.31 539 ILE A N 1
ATOM 4167 C CA . ILE A 1 539 ? 4.886 1.589 -12.514 1.00 78.31 539 ILE A CA 1
ATOM 4168 C C . ILE A 1 539 ? 5.197 0.167 -12.077 1.00 78.31 539 ILE A C 1
ATOM 4170 O O . ILE A 1 539 ? 4.318 -0.685 -12.004 1.00 78.31 539 ILE A O 1
ATOM 4174 N N . VAL A 1 540 ? 6.471 -0.070 -11.759 1.00 75.12 540 VAL A N 1
ATOM 4175 C CA . VAL A 1 540 ? 6.902 -1.303 -11.108 1.00 75.12 540 VAL A CA 1
ATOM 4176 C C . VAL A 1 540 ? 7.557 -0.964 -9.778 1.00 75.12 540 VAL A C 1
ATOM 4178 O O . VAL A 1 540 ? 8.496 -0.161 -9.733 1.00 75.12 540 VAL A O 1
ATOM 4181 N N . SER A 1 541 ? 7.052 -1.540 -8.686 1.00 70.50 541 SER A N 1
ATOM 4182 C CA . SER A 1 541 ? 7.609 -1.308 -7.354 1.00 70.50 541 SER A CA 1
ATOM 4183 C C . SER A 1 541 ? 8.995 -1.925 -7.202 1.00 70.50 541 SER A C 1
ATOM 4185 O O . SER A 1 541 ? 9.445 -2.770 -7.975 1.00 70.50 541 SER A O 1
ATOM 4187 N N . HIS A 1 542 ? 9.665 -1.573 -6.107 1.00 59.44 542 HIS A N 1
ATOM 4188 C CA . HIS A 1 542 ? 10.917 -2.215 -5.718 1.00 59.44 542 HIS A CA 1
ATOM 4189 C C . HIS A 1 542 ? 10.792 -3.735 -5.488 1.00 59.44 542 HIS A C 1
ATOM 4191 O O . HIS A 1 542 ? 11.788 -4.449 -5.594 1.00 59.44 542 HIS A O 1
ATOM 4197 N N . ALA A 1 543 ? 9.591 -4.208 -5.145 1.00 61.41 543 ALA A N 1
ATOM 4198 C CA . ALA A 1 543 ? 9.276 -5.622 -4.953 1.00 61.41 543 ALA A CA 1
ATOM 4199 C C . ALA A 1 543 ? 8.898 -6.330 -6.267 1.00 61.41 543 ALA A C 1
ATOM 4201 O O . ALA A 1 543 ? 8.685 -7.533 -6.281 1.00 61.41 543 ALA A O 1
ATOM 4202 N N . GLY A 1 544 ? 8.795 -5.594 -7.376 1.00 67.44 544 GLY A N 1
ATOM 4203 C CA . GLY A 1 544 ? 8.356 -6.146 -8.654 1.00 67.44 544 GLY A CA 1
ATOM 4204 C C . GLY A 1 544 ? 6.839 -6.175 -8.841 1.00 67.44 544 GLY A C 1
ATOM 4205 O O . GLY A 1 544 ? 6.386 -6.835 -9.763 1.00 67.44 544 GLY A O 1
ATOM 4206 N N . ALA A 1 545 ? 6.060 -5.482 -8.007 1.00 77.62 545 ALA A N 1
ATOM 4207 C CA . ALA A 1 545 ? 4.617 -5.309 -8.201 1.00 77.62 545 ALA A CA 1
ATOM 4208 C C . ALA A 1 545 ? 4.343 -4.409 -9.418 1.00 77.62 545 ALA A C 1
ATOM 4210 O O . ALA A 1 545 ? 4.996 -3.374 -9.533 1.00 77.62 545 ALA A O 1
ATOM 4211 N N . ILE A 1 546 ? 3.427 -4.784 -10.316 1.00 81.44 546 ILE A N 1
ATOM 4212 C CA . ILE A 1 546 ? 3.296 -4.185 -11.657 1.00 81.44 546 ILE A CA 1
ATOM 4213 C C . ILE A 1 546 ? 1.954 -3.459 -11.828 1.00 81.44 546 ILE A C 1
ATOM 4215 O O . ILE A 1 546 ? 0.894 -3.964 -11.452 1.00 81.44 546 ILE A O 1
ATOM 4219 N N . GLY A 1 547 ? 2.012 -2.283 -12.449 1.00 89.19 547 GLY A N 1
ATOM 4220 C CA . GLY A 1 547 ? 0.869 -1.600 -13.044 1.00 89.19 547 GLY A CA 1
ATOM 4221 C C . GLY A 1 547 ? 0.019 -0.772 -12.084 1.00 89.19 547 GLY A C 1
ATOM 4222 O O . GLY A 1 547 ? 0.427 -0.457 -10.964 1.00 89.19 547 GLY A O 1
ATOM 4223 N N . LEU A 1 548 ? -1.181 -0.412 -12.541 1.00 94.31 548 LEU A N 1
ATOM 4224 C CA . LEU A 1 548 ? -2.107 0.506 -11.863 1.00 94.31 548 LEU A CA 1
ATOM 4225 C C . LEU A 1 548 ? -2.474 0.088 -10.436 1.00 94.31 548 LEU A C 1
ATOM 4227 O O . LEU A 1 548 ? -2.635 0.936 -9.559 1.00 94.31 548 LEU A O 1
ATOM 4231 N N . THR A 1 549 ? -2.578 -1.212 -10.204 1.00 96.44 549 THR A N 1
ATOM 4232 C CA . THR A 1 549 ? -3.027 -1.811 -8.942 1.00 96.44 549 THR A CA 1
ATOM 4233 C C . THR A 1 549 ? -1.934 -2.644 -8.267 1.00 96.44 549 THR A C 1
ATOM 4235 O O . THR A 1 549 ? -2.210 -3.361 -7.307 1.00 96.44 549 THR A O 1
ATOM 4238 N N . GLN A 1 550 ? -0.692 -2.537 -8.766 1.00 91.75 550 GLN A N 1
ATOM 4239 C CA . GLN A 1 550 ? 0.511 -3.166 -8.208 1.00 91.75 550 GLN A CA 1
ATOM 4240 C C . GLN A 1 550 ? 0.339 -4.669 -7.932 1.00 91.75 550 GLN A C 1
ATOM 4242 O O . GLN A 1 550 ? 0.626 -5.176 -6.848 1.00 91.75 550 GLN A O 1
ATOM 4247 N N . ILE A 1 551 ? -0.087 -5.416 -8.949 1.00 88.75 551 ILE A N 1
ATOM 4248 C CA . ILE A 1 551 ? -0.203 -6.873 -8.855 1.00 88.75 551 ILE A CA 1
ATOM 4249 C C . ILE A 1 551 ? 1.190 -7.499 -8.889 1.00 88.75 551 ILE A C 1
ATOM 4251 O O . ILE A 1 551 ? 2.005 -7.227 -9.773 1.00 88.75 551 ILE A O 1
ATOM 4255 N N . MET A 1 552 ? 1.470 -8.377 -7.928 1.00 82.31 552 MET A N 1
ATOM 4256 C CA . MET A 1 552 ? 2.697 -9.170 -7.928 1.00 82.31 552 MET A CA 1
ATOM 4257 C C . MET A 1 552 ? 2.674 -10.189 -9.079 1.00 82.31 552 MET A C 1
ATOM 4259 O O . MET A 1 552 ? 1.661 -10.867 -9.252 1.00 82.31 552 MET A O 1
ATOM 4263 N N . PRO A 1 553 ? 3.788 -10.421 -9.800 1.00 80.50 553 PRO A N 1
ATOM 4264 C CA . PRO A 1 553 ? 3.846 -11.391 -10.898 1.00 80.50 553 PRO A CA 1
ATOM 4265 C C . PRO A 1 553 ? 3.384 -12.798 -10.508 1.00 80.50 553 PRO A C 1
ATOM 4267 O O . PRO A 1 553 ? 2.767 -13.500 -11.305 1.00 80.50 553 PRO A O 1
ATOM 4270 N N . ARG A 1 554 ? 3.668 -13.216 -9.265 1.00 78.62 554 ARG A N 1
ATOM 4271 C CA . ARG A 1 554 ? 3.179 -14.484 -8.711 1.00 78.62 554 ARG A CA 1
ATOM 4272 C C . ARG A 1 554 ? 1.654 -14.494 -8.609 1.00 78.62 554 ARG A C 1
ATOM 4274 O O . ARG A 1 554 ? 1.037 -15.444 -9.070 1.00 78.62 554 ARG A O 1
ATOM 4281 N N . THR A 1 555 ? 1.062 -13.447 -8.039 1.00 81.62 555 THR A N 1
ATOM 4282 C CA . THR A 1 555 ? -0.395 -13.300 -7.944 1.00 81.62 555 THR A CA 1
ATOM 4283 C C . THR A 1 555 ? -1.021 -13.259 -9.334 1.00 81.62 555 THR A C 1
ATOM 4285 O O . THR A 1 555 ? -1.974 -13.986 -9.568 1.00 81.62 555 THR A O 1
ATOM 4288 N N . GLY A 1 556 ? -0.440 -12.517 -10.283 1.00 86.12 556 GLY A N 1
ATOM 4289 C CA . GLY A 1 556 ? -0.898 -12.494 -11.676 1.00 86.12 556 GLY A CA 1
ATOM 4290 C C . GLY A 1 556 ? -0.938 -13.886 -12.313 1.00 86.12 556 GLY A C 1
ATOM 4291 O O . GLY A 1 556 ? -1.961 -14.266 -12.867 1.00 86.12 556 GLY A O 1
ATOM 4292 N N . ARG A 1 557 ? 0.118 -14.697 -12.145 1.00 81.88 557 ARG A N 1
ATOM 4293 C CA . ARG A 1 557 ? 0.131 -16.089 -12.637 1.00 81.88 557 ARG A CA 1
ATOM 4294 C C . ARG A 1 557 ? -0.943 -16.960 -11.992 1.00 81.88 557 ARG A C 1
ATOM 4296 O O . ARG A 1 557 ? -1.572 -17.746 -12.687 1.00 81.88 557 ARG A O 1
ATOM 4303 N N . LEU A 1 558 ? -1.162 -16.811 -10.687 1.00 81.81 558 LEU A N 1
ATOM 4304 C CA . LEU A 1 558 ? -2.213 -17.549 -9.985 1.00 81.81 558 LEU A CA 1
ATOM 4305 C C . LEU A 1 558 ? -3.612 -17.140 -10.468 1.00 81.81 558 LEU A C 1
ATOM 4307 O O . LEU A 1 558 ? -4.455 -18.001 -10.671 1.00 81.81 558 LEU A O 1
ATOM 4311 N N . ILE A 1 559 ? -3.853 -15.845 -10.701 1.00 87.38 559 ILE A N 1
ATOM 4312 C CA . ILE A 1 559 ? -5.113 -15.349 -11.278 1.00 87.38 559 ILE A CA 1
ATOM 4313 C C . ILE A 1 559 ? -5.299 -15.893 -12.699 1.00 87.38 559 ILE A C 1
ATOM 4315 O O . ILE A 1 559 ? -6.381 -16.362 -13.040 1.00 87.38 559 ILE A O 1
ATOM 4319 N N . ALA A 1 560 ? -4.251 -15.851 -13.526 1.00 85.19 560 ALA A N 1
ATOM 4320 C CA . ALA A 1 560 ? -4.284 -16.368 -14.889 1.00 85.19 560 ALA A CA 1
ATOM 4321 C C . ALA A 1 560 ? -4.616 -17.865 -14.916 1.00 85.19 560 ALA A C 1
ATOM 4323 O O . ALA A 1 560 ? -5.516 -18.277 -15.644 1.00 85.19 560 ALA A O 1
ATOM 4324 N N . GLN A 1 561 ? -3.967 -18.655 -14.057 1.00 85.44 561 GLN A N 1
ATOM 4325 C CA . GLN A 1 561 ? -4.247 -20.079 -13.890 1.00 85.44 561 GLN A CA 1
ATOM 4326 C C . GLN A 1 561 ? -5.704 -20.328 -13.470 1.00 85.44 561 GLN A C 1
ATOM 4328 O O . GLN A 1 561 ? -6.399 -21.096 -14.133 1.00 85.44 561 GLN A O 1
ATOM 4333 N N . ALA A 1 562 ? -6.189 -19.615 -12.448 1.00 85.56 562 ALA A N 1
ATOM 4334 C CA . ALA A 1 562 ? -7.565 -19.723 -11.949 1.00 85.56 562 ALA A CA 1
ATOM 4335 C C . ALA A 1 562 ? -8.616 -19.438 -13.019 1.00 85.56 562 ALA A C 1
ATOM 4337 O O . ALA A 1 562 ? -9.739 -19.943 -12.977 1.00 85.56 562 ALA A O 1
ATOM 4338 N N . ARG A 1 563 ? -8.249 -18.582 -13.972 1.00 89.12 563 ARG A N 1
ATOM 4339 C CA . ARG A 1 563 ? -9.118 -18.095 -15.038 1.00 89.12 563 ARG A CA 1
ATOM 4340 C C . ARG A 1 563 ? -8.888 -18.796 -16.375 1.00 89.12 563 ARG A C 1
ATOM 4342 O O . ARG A 1 563 ? -9.562 -18.443 -17.338 1.00 89.12 563 ARG A O 1
ATOM 4349 N N . GLY A 1 564 ? -7.983 -19.777 -16.441 1.00 86.69 564 GLY A N 1
ATOM 4350 C CA . GLY A 1 564 ? -7.675 -20.521 -17.665 1.00 86.69 564 GLY A CA 1
ATOM 4351 C C . GLY A 1 564 ? -7.021 -19.673 -18.762 1.00 86.69 564 GLY A C 1
ATOM 4352 O O . GLY A 1 564 ? -7.309 -19.872 -19.937 1.00 86.69 564 GLY A O 1
ATOM 4353 N N . ILE A 1 565 ? -6.188 -18.698 -18.392 1.00 87.06 565 ILE A N 1
ATOM 4354 C CA . ILE A 1 565 ? -5.436 -17.846 -19.324 1.00 87.06 565 ILE A CA 1
ATOM 4355 C C . ILE A 1 565 ? -4.062 -18.494 -19.555 1.00 87.06 565 ILE A C 1
ATOM 4357 O O . ILE A 1 565 ? -3.206 -18.457 -18.672 1.00 87.06 565 ILE A O 1
ATOM 4361 N N . GLU A 1 566 ? -3.865 -19.111 -20.724 1.00 78.19 566 GLU A N 1
ATOM 4362 C CA . GLU A 1 566 ? -2.705 -19.978 -21.006 1.00 78.19 566 GLU A CA 1
ATOM 4363 C C . GLU A 1 566 ? -1.417 -19.211 -21.375 1.00 78.19 566 GLU A C 1
ATOM 4365 O O . GLU A 1 566 ? -0.330 -19.658 -21.016 1.00 78.19 566 GLU A O 1
ATOM 4370 N N . ASP A 1 567 ? -1.524 -18.019 -21.976 1.00 78.06 567 ASP A N 1
ATOM 4371 C CA . ASP A 1 567 ? -0.378 -17.236 -22.484 1.00 78.06 567 ASP A CA 1
ATOM 4372 C C . ASP A 1 567 ? -0.020 -16.009 -21.623 1.00 78.06 567 ASP A C 1
ATOM 4374 O O . ASP A 1 567 ? 0.579 -15.046 -22.100 1.00 78.06 567 ASP A O 1
ATOM 4378 N N . PHE A 1 568 ? -0.392 -16.012 -20.340 1.00 81.50 568 PHE A N 1
ATOM 4379 C CA . PHE A 1 568 ? -0.138 -14.867 -19.464 1.00 81.50 568 PHE A CA 1
ATOM 4380 C C . PHE A 1 568 ? 1.356 -14.659 -19.186 1.00 81.50 568 PHE A C 1
ATOM 4382 O O . PHE A 1 568 ? 2.056 -15.535 -18.661 1.00 81.50 568 PHE A O 1
ATOM 4389 N N . THR A 1 569 ? 1.814 -13.431 -19.400 1.00 76.56 569 THR A N 1
ATOM 4390 C CA . THR A 1 569 ? 3.128 -12.948 -18.988 1.00 76.56 569 THR A CA 1
ATOM 4391 C C . THR A 1 569 ? 2.992 -11.798 -17.984 1.00 76.56 569 THR A C 1
ATOM 4393 O O . THR A 1 569 ? 2.025 -11.041 -18.008 1.00 76.56 569 THR A O 1
ATOM 4396 N N . PRO A 1 570 ? 3.979 -11.576 -17.092 1.00 76.62 570 PRO A N 1
ATOM 4397 C CA . PRO A 1 570 ? 3.966 -10.399 -16.223 1.00 76.62 570 PRO A CA 1
ATOM 4398 C C . PRO A 1 570 ? 3.923 -9.055 -16.975 1.00 76.62 570 PRO A C 1
ATOM 4400 O O . PRO A 1 570 ? 3.536 -8.059 -16.368 1.00 76.62 570 PRO A O 1
ATOM 4403 N N . ALA A 1 571 ? 4.312 -9.023 -18.258 1.00 74.50 571 ALA A N 1
ATOM 4404 C CA . ALA A 1 571 ? 4.208 -7.855 -19.137 1.00 74.50 571 ALA A CA 1
ATOM 4405 C C . ALA A 1 571 ? 2.769 -7.364 -19.269 1.00 74.50 571 ALA A C 1
ATOM 4407 O O . ALA A 1 571 ? 2.526 -6.160 -19.259 1.00 74.50 571 ALA A O 1
ATOM 4408 N N . ASP A 1 572 ? 1.828 -8.306 -19.339 1.00 79.81 572 ASP A N 1
ATOM 4409 C CA . ASP A 1 572 ? 0.414 -8.031 -19.580 1.00 79.81 572 ASP A CA 1
ATOM 4410 C C . ASP A 1 572 ? -0.185 -7.194 -18.444 1.00 79.81 572 ASP A C 1
ATOM 4412 O O . ASP A 1 572 ? -1.139 -6.458 -18.643 1.00 79.81 572 ASP A O 1
ATOM 4416 N N . LEU A 1 573 ? 0.422 -7.212 -17.251 1.00 84.44 573 LEU A N 1
ATOM 4417 C CA . LEU A 1 573 ? 0.020 -6.359 -16.129 1.00 84.44 573 LEU A CA 1
ATOM 4418 C C . LEU A 1 573 ? 0.333 -4.865 -16.340 1.00 84.44 573 LEU A C 1
ATOM 4420 O O . LEU A 1 573 ? -0.046 -4.060 -15.489 1.00 84.44 573 LEU A O 1
ATOM 4424 N N . LEU A 1 574 ? 1.043 -4.478 -17.403 1.00 81.31 574 LEU A N 1
ATOM 4425 C CA . LEU A 1 574 ? 1.223 -3.073 -17.796 1.00 81.31 574 LEU A CA 1
ATOM 4426 C C . LEU A 1 574 ? 0.044 -2.545 -18.617 1.00 81.31 574 LEU A C 1
ATOM 4428 O O . LEU A 1 574 ? -0.129 -1.326 -18.708 1.00 81.31 574 LEU A O 1
ATOM 4432 N N . ASP A 1 575 ? -0.759 -3.444 -19.187 1.00 83.56 575 ASP A N 1
ATOM 4433 C CA . ASP A 1 575 ? -2.013 -3.096 -19.832 1.00 83.56 575 ASP A CA 1
ATOM 4434 C C . ASP A 1 575 ? -3.061 -2.722 -18.762 1.00 83.56 575 ASP A C 1
ATOM 4436 O O . ASP A 1 575 ? -3.310 -3.509 -17.839 1.00 83.56 575 ASP A O 1
ATOM 4440 N N . PRO A 1 576 ? -3.658 -1.514 -18.823 1.00 89.94 576 PRO A N 1
ATOM 4441 C CA . PRO A 1 576 ? -4.658 -1.078 -17.855 1.00 89.94 576 PRO A CA 1
ATOM 4442 C C . PRO A 1 576 ? -5.856 -2.017 -17.724 1.00 89.94 576 PRO A C 1
ATOM 4444 O O . PRO A 1 576 ? -6.293 -2.266 -16.600 1.00 89.94 576 PRO A O 1
ATOM 4447 N N . GLU A 1 577 ? -6.372 -2.545 -18.837 1.00 92.50 577 GLU A N 1
ATOM 4448 C CA . GLU A 1 577 ? -7.561 -3.395 -18.843 1.00 92.50 577 GLU A CA 1
ATOM 4449 C C . GLU A 1 577 ? -7.267 -4.716 -18.126 1.00 92.50 577 GLU A C 1
ATOM 4451 O O . GLU A 1 577 ? -7.995 -5.085 -17.203 1.00 92.50 577 GLU A O 1
ATOM 4456 N N . VAL A 1 578 ? -6.152 -5.375 -18.461 1.00 92.62 578 VAL A N 1
ATOM 4457 C CA . VAL A 1 578 ? -5.716 -6.616 -17.798 1.00 92.62 578 VAL A CA 1
ATOM 4458 C C . VAL A 1 578 ? -5.434 -6.381 -16.314 1.00 92.62 578 VAL A C 1
ATOM 4460 O O . VAL A 1 578 ? -5.886 -7.150 -15.463 1.00 92.62 578 VAL A O 1
ATOM 4463 N N . ASN A 1 579 ? -4.700 -5.316 -15.978 1.00 96.31 579 ASN A N 1
ATOM 4464 C CA . ASN A 1 579 ? -4.299 -5.033 -14.602 1.00 96.31 579 ASN A CA 1
ATOM 4465 C C . ASN A 1 579 ? -5.505 -4.758 -13.691 1.00 96.31 579 ASN A C 1
ATOM 4467 O O . ASN A 1 579 ? -5.600 -5.329 -12.602 1.00 96.31 579 ASN A O 1
ATOM 4471 N N . ILE A 1 580 ? -6.434 -3.908 -14.141 1.00 97.94 580 ILE A N 1
ATOM 4472 C CA . ILE A 1 580 ? -7.648 -3.560 -13.395 1.00 97.94 580 ILE A CA 1
ATOM 4473 C C . ILE A 1 580 ? -8.574 -4.777 -13.284 1.00 97.94 580 ILE A C 1
ATOM 4475 O O . ILE A 1 580 ? -9.100 -5.045 -12.203 1.00 97.94 580 ILE A O 1
ATOM 4479 N N . ASP A 1 581 ? -8.739 -5.551 -14.358 1.00 97.31 581 ASP A N 1
ATOM 4480 C CA . ASP A 1 581 ? -9.565 -6.759 -14.359 1.00 97.31 581 ASP A CA 1
ATOM 4481 C C . ASP A 1 581 ? -9.031 -7.836 -13.399 1.00 97.31 581 ASP A C 1
ATOM 4483 O O . ASP A 1 581 ? -9.799 -8.445 -12.651 1.00 97.31 581 ASP A O 1
ATOM 4487 N N . PHE A 1 582 ? -7.711 -8.040 -13.356 1.00 97.19 582 PHE A N 1
ATOM 4488 C CA . PHE A 1 582 ? -7.085 -8.969 -12.413 1.00 97.19 582 PHE A CA 1
ATOM 4489 C C . PHE A 1 582 ? -7.243 -8.496 -10.963 1.00 97.19 582 PHE A C 1
ATOM 4491 O O . PHE A 1 582 ? -7.531 -9.311 -10.083 1.00 97.19 582 PHE A O 1
ATOM 4498 N N . ALA A 1 583 ? -7.094 -7.195 -10.700 1.00 97.75 583 ALA A N 1
ATOM 4499 C CA . ALA A 1 583 ? -7.286 -6.638 -9.363 1.00 97.75 583 ALA A CA 1
ATOM 4500 C C . ALA A 1 583 ? -8.733 -6.773 -8.895 1.00 97.75 583 ALA A C 1
ATOM 4502 O O . ALA A 1 583 ? -8.971 -7.151 -7.748 1.00 97.75 583 ALA A O 1
ATOM 4503 N N . ALA A 1 584 ? -9.689 -6.512 -9.787 1.00 97.25 584 ALA A N 1
ATOM 4504 C CA . ALA A 1 584 ? -11.109 -6.645 -9.507 1.00 97.25 584 ALA A CA 1
ATOM 4505 C C . ALA A 1 584 ? -11.486 -8.086 -9.162 1.00 97.25 584 ALA A C 1
ATOM 4507 O O . ALA A 1 584 ? -12.116 -8.324 -8.130 1.00 97.25 584 ALA A O 1
ATOM 4508 N N . TRP A 1 585 ? -11.015 -9.049 -9.959 1.00 95.94 585 TRP A N 1
ATOM 4509 C CA . TRP A 1 585 ? -11.188 -10.466 -9.657 1.00 95.94 585 TRP A CA 1
ATOM 4510 C C . TRP A 1 585 ? -10.584 -10.821 -8.295 1.00 95.94 585 TRP A C 1
ATOM 4512 O O . TRP A 1 585 ? -11.244 -11.423 -7.452 1.00 95.94 585 TRP A O 1
ATOM 4522 N N . TYR A 1 586 ? -9.338 -10.414 -8.036 1.00 95.75 586 TYR A N 1
ATOM 4523 C CA . TYR A 1 586 ? -8.653 -10.773 -6.796 1.00 95.75 586 TYR A CA 1
ATOM 4524 C C . TYR A 1 586 ? -9.321 -10.155 -5.560 1.00 95.75 586 TYR A C 1
ATOM 4526 O O . TYR A 1 586 ? -9.517 -10.846 -4.560 1.00 95.75 586 TYR A O 1
ATOM 4534 N N . LEU A 1 587 ? -9.745 -8.890 -5.634 1.00 95.81 587 LEU A N 1
ATOM 4535 C CA . LEU A 1 587 ? -10.515 -8.239 -4.574 1.00 95.81 587 LEU A CA 1
ATOM 4536 C C . LEU A 1 587 ? -11.850 -8.943 -4.327 1.00 95.81 587 LEU A C 1
ATOM 4538 O O . LEU A 1 587 ? -12.185 -9.157 -3.166 1.00 95.81 587 LEU A O 1
ATOM 4542 N N . ALA A 1 588 ? -12.572 -9.360 -5.371 1.00 92.44 588 ALA A N 1
ATOM 4543 C CA . ALA A 1 588 ? -13.816 -10.117 -5.217 1.00 92.44 588 ALA A CA 1
ATOM 4544 C C . ALA A 1 588 ? -13.590 -11.420 -4.430 1.00 92.44 588 ALA A C 1
ATOM 4546 O O . ALA A 1 588 ? -14.311 -11.706 -3.472 1.00 92.44 588 ALA A O 1
ATOM 4547 N N . GLN A 1 589 ? -12.526 -12.162 -4.757 1.00 92.06 589 GLN A N 1
ATOM 4548 C CA . GLN A 1 589 ? -12.158 -13.385 -4.037 1.00 92.06 589 GLN A CA 1
ATOM 4549 C C . GLN A 1 589 ? -11.797 -13.111 -2.570 1.00 92.06 589 GLN A C 1
ATOM 4551 O O . GLN A 1 589 ? -12.143 -13.898 -1.687 1.00 92.06 589 GLN A O 1
ATOM 4556 N N . LEU A 1 590 ? -11.108 -12.002 -2.289 1.00 91.31 590 LEU A N 1
ATOM 4557 C CA . LEU A 1 590 ? -10.766 -11.601 -0.925 1.00 91.31 590 LEU A CA 1
ATOM 4558 C C . LEU A 1 590 ? -12.002 -11.164 -0.131 1.00 91.31 590 LEU A C 1
ATOM 4560 O O . LEU A 1 590 ? -12.160 -11.582 1.011 1.00 91.31 590 LEU A O 1
ATOM 4564 N N . ILE A 1 591 ? -12.900 -10.381 -0.728 1.00 89.69 591 ILE A N 1
ATOM 4565 C CA . ILE A 1 591 ? -14.168 -9.975 -0.107 1.00 89.69 591 ILE A CA 1
ATOM 4566 C C . ILE A 1 591 ? -14.996 -11.217 0.237 1.00 89.69 591 ILE A C 1
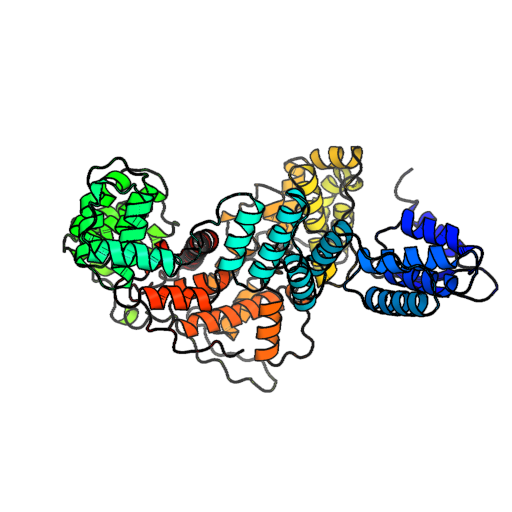ATOM 4568 O O . ILE A 1 591 ? -15.456 -11.342 1.370 1.00 89.69 591 ILE A O 1
ATOM 4572 N N . ALA A 1 592 ? -15.110 -12.170 -0.692 1.00 86.69 592 ALA A N 1
ATOM 4573 C CA . ALA A 1 592 ? -15.797 -13.438 -0.460 1.00 86.69 592 ALA A CA 1
ATOM 4574 C C . ALA A 1 592 ? -15.144 -14.275 0.650 1.00 86.69 592 ALA A C 1
ATOM 4576 O O . ALA A 1 592 ? -15.840 -14.879 1.460 1.00 86.69 592 ALA A O 1
ATOM 4577 N N . ARG A 1 593 ? -13.807 -14.306 0.717 1.00 85.06 593 ARG A N 1
ATOM 4578 C CA . ARG A 1 593 ? -13.065 -15.052 1.745 1.00 85.06 593 ARG A CA 1
ATOM 4579 C C . ARG A 1 593 ? -13.348 -14.558 3.164 1.00 85.06 593 ARG A C 1
ATOM 4581 O O . ARG A 1 593 ? -13.297 -15.365 4.090 1.00 85.06 593 ARG A O 1
ATOM 4588 N N . PHE A 1 594 ? -13.579 -13.260 3.328 1.00 85.25 594 PHE A N 1
ATOM 4589 C CA . PHE A 1 594 ? -13.825 -12.630 4.624 1.00 85.25 594 PHE A CA 1
ATOM 4590 C C . PHE A 1 594 ? -15.291 -12.221 4.785 1.00 85.25 594 PHE A C 1
ATOM 4592 O O . PHE A 1 594 ? -15.562 -11.202 5.409 1.00 85.25 594 PHE A O 1
ATOM 4599 N N . ASP A 1 595 ? -16.232 -12.974 4.209 1.00 83.38 595 ASP A N 1
ATOM 4600 C CA . ASP A 1 595 ? -17.681 -12.795 4.391 1.00 83.38 595 ASP A CA 1
ATOM 4601 C C . ASP A 1 595 ? -18.174 -11.351 4.155 1.00 83.38 595 ASP A C 1
ATOM 4603 O O . ASP A 1 595 ? -19.045 -10.846 4.858 1.00 83.38 595 ASP A O 1
ATOM 4607 N N . GLY A 1 596 ? -17.586 -10.648 3.183 1.00 84.12 596 GLY A N 1
ATOM 4608 C CA . GLY A 1 596 ? -17.958 -9.270 2.851 1.00 84.12 596 GLY A CA 1
ATOM 4609 C C . GLY A 1 596 ? -17.209 -8.177 3.622 1.00 84.12 596 GLY A C 1
ATOM 4610 O O . GLY A 1 596 ? -17.407 -6.997 3.329 1.00 84.12 596 GLY A O 1
ATOM 4611 N N . HIS A 1 597 ? -16.310 -8.521 4.551 1.00 87.38 597 HIS A N 1
ATOM 4612 C CA . HIS A 1 597 ? -15.547 -7.550 5.343 1.00 87.38 597 HIS A CA 1
ATOM 4613 C C . HIS A 1 597 ? -14.460 -6.863 4.501 1.00 87.38 597 HIS A C 1
ATOM 4615 O O . HIS A 1 597 ? -13.289 -7.255 4.488 1.00 87.38 597 HIS A O 1
ATOM 4621 N N . VAL A 1 598 ? -14.844 -5.779 3.823 1.00 90.69 598 VAL A N 1
ATOM 4622 C CA . VAL A 1 598 ? -13.967 -4.986 2.946 1.00 90.69 598 VAL A CA 1
ATOM 4623 C C . VAL A 1 598 ? -12.646 -4.566 3.616 1.00 90.69 598 VAL A C 1
ATOM 4625 O O . VAL A 1 598 ? -11.606 -4.722 2.972 1.00 90.69 598 VAL A O 1
ATOM 4628 N N . PRO A 1 599 ? -12.595 -4.116 4.891 1.00 92.31 599 PRO A N 1
ATOM 4629 C CA . PRO A 1 599 ? -11.319 -3.787 5.531 1.00 92.31 599 PRO A CA 1
ATOM 4630 C C . PRO A 1 599 ? -10.327 -4.959 5.592 1.00 92.31 599 PRO A C 1
ATOM 4632 O O . PRO A 1 599 ? -9.127 -4.755 5.407 1.00 92.31 599 PRO A O 1
ATOM 4635 N N . LEU A 1 600 ? -10.814 -6.189 5.796 1.00 92.00 600 LEU A N 1
ATOM 4636 C CA . LEU A 1 600 ? -9.986 -7.400 5.824 1.00 92.00 600 LEU A CA 1
ATOM 4637 C C . LEU A 1 600 ? -9.541 -7.816 4.420 1.00 92.00 600 LEU A C 1
ATOM 4639 O O . LEU A 1 600 ? -8.409 -8.272 4.242 1.00 92.00 600 LEU A O 1
ATOM 4643 N N . ALA A 1 601 ? -10.390 -7.605 3.411 1.00 92.88 601 ALA A N 1
ATOM 4644 C CA . ALA A 1 601 ? -10.018 -7.797 2.014 1.00 92.88 601 ALA A CA 1
ATOM 4645 C C . ALA A 1 601 ? -8.905 -6.823 1.591 1.00 92.88 601 ALA A C 1
ATOM 4647 O O . ALA A 1 601 ? -7.899 -7.253 1.032 1.00 92.88 601 ALA A O 1
ATOM 4648 N N . ILE A 1 602 ? -9.019 -5.540 1.948 1.00 95.38 602 ILE A N 1
ATOM 4649 C CA . ILE A 1 602 ? -7.978 -4.523 1.724 1.00 95.38 602 ILE A CA 1
ATOM 4650 C C . ILE A 1 602 ? -6.683 -4.903 2.455 1.00 95.38 602 ILE A C 1
ATOM 4652 O O . ILE A 1 602 ? -5.601 -4.864 1.865 1.00 95.38 602 ILE A O 1
ATOM 4656 N N . ALA A 1 603 ? -6.781 -5.308 3.726 1.00 93.25 603 ALA A N 1
ATOM 4657 C CA . ALA A 1 603 ? -5.627 -5.766 4.496 1.00 93.25 603 ALA A CA 1
ATOM 4658 C C . ALA A 1 603 ? -4.955 -6.976 3.831 1.00 93.25 603 ALA A C 1
ATOM 4660 O O . ALA A 1 603 ? -3.733 -7.055 3.800 1.00 93.25 603 ALA A O 1
ATOM 4661 N N . SER A 1 604 ? -5.738 -7.889 3.254 1.00 92.88 604 SER A N 1
ATOM 4662 C CA . SER A 1 604 ? -5.235 -9.096 2.591 1.00 92.88 604 SER A CA 1
ATOM 4663 C C . SER A 1 604 ? -4.647 -8.832 1.215 1.00 92.88 604 SER A C 1
ATOM 4665 O O . SER A 1 604 ? -3.729 -9.542 0.810 1.00 92.88 604 SER A O 1
ATOM 4667 N N . TYR A 1 605 ? -5.146 -7.818 0.506 1.00 94.88 605 TYR A N 1
ATOM 4668 C CA . TYR A 1 605 ? -4.601 -7.401 -0.782 1.00 94.88 605 TYR A CA 1
ATOM 4669 C C . TYR A 1 605 ? -3.134 -6.977 -0.629 1.00 94.88 605 TYR A C 1
ATOM 4671 O O . TYR A 1 605 ? -2.287 -7.402 -1.409 1.00 94.88 605 TYR A O 1
ATOM 4679 N N . ASN A 1 606 ? -2.819 -6.227 0.436 1.00 91.56 606 ASN A N 1
ATOM 4680 C CA . ASN A 1 606 ? -1.459 -5.768 0.732 1.00 91.56 606 ASN A CA 1
ATOM 4681 C C . ASN A 1 606 ? -0.645 -6.740 1.613 1.00 91.56 606 ASN A C 1
ATOM 4683 O O . ASN A 1 606 ? 0.494 -7.065 1.290 1.00 91.56 606 ASN A O 1
ATOM 4687 N N . GLY A 1 607 ? -1.210 -7.193 2.733 1.00 84.12 607 GLY A N 1
ATOM 4688 C CA . GLY A 1 607 ? -0.531 -8.004 3.751 1.00 84.12 607 GLY A CA 1
ATOM 4689 C C . GLY A 1 607 ? -0.624 -9.515 3.535 1.00 84.12 607 GLY A C 1
ATOM 4690 O O . GLY A 1 607 ? 0.004 -10.276 4.269 1.00 84.12 607 GLY A O 1
ATOM 4691 N N . GLY A 1 608 ? -1.378 -9.965 2.533 1.00 86.81 608 GLY A N 1
ATOM 4692 C CA . GLY A 1 608 ? -1.568 -11.373 2.202 1.00 86.81 608 GLY A CA 1
ATOM 4693 C C . GLY A 1 608 ? -2.684 -12.055 3.017 1.00 86.81 608 GLY A C 1
ATOM 4694 O O . GLY A 1 608 ? -2.784 -11.872 4.233 1.00 86.81 608 GLY A O 1
ATOM 4695 N N . PRO A 1 609 ? -3.506 -12.913 2.383 1.00 86.25 609 PRO A N 1
ATOM 4696 C CA . PRO A 1 609 ? -4.682 -13.525 3.012 1.00 86.25 609 PRO A CA 1
ATOM 4697 C C . PRO A 1 609 ? -4.345 -14.504 4.144 1.00 86.25 609 PRO A C 1
ATOM 4699 O O . PRO A 1 609 ? -5.142 -14.666 5.069 1.00 86.25 609 PRO A O 1
ATOM 4702 N N . HIS A 1 610 ? -3.178 -15.158 4.093 1.00 82.44 610 HIS A N 1
ATOM 4703 C CA . HIS A 1 610 ? -2.728 -16.066 5.152 1.00 82.44 610 HIS A CA 1
ATOM 4704 C C . HIS A 1 610 ? -2.459 -15.312 6.460 1.00 82.44 610 HIS A C 1
ATOM 4706 O O . HIS A 1 610 ? -2.956 -15.712 7.509 1.00 82.44 610 HIS A O 1
ATOM 4712 N N . ASN A 1 611 ? -1.763 -14.173 6.379 1.00 82.31 611 ASN A N 1
ATOM 4713 C CA . ASN A 1 611 ? -1.450 -13.345 7.541 1.00 82.31 611 ASN A CA 1
ATOM 4714 C C . ASN A 1 611 ? -2.720 -12.777 8.176 1.00 82.31 611 ASN A C 1
ATOM 4716 O O . ASN A 1 611 ? -2.900 -12.891 9.382 1.00 82.31 611 ASN A O 1
ATOM 4720 N N . VAL A 1 612 ? -3.637 -12.245 7.363 1.00 86.56 612 VAL A N 1
ATOM 4721 C CA . VAL A 1 612 ? -4.916 -11.722 7.867 1.00 86.56 612 VAL A CA 1
ATOM 4722 C C . VAL A 1 612 ? -5.742 -12.815 8.542 1.00 86.56 612 VAL A C 1
ATOM 4724 O O . VAL A 1 612 ? -6.300 -12.574 9.607 1.00 86.56 612 VAL A O 1
ATOM 4727 N N . SER A 1 613 ? -5.764 -14.030 7.982 1.00 85.50 613 SER A N 1
ATOM 4728 C CA . SER A 1 613 ? -6.443 -15.167 8.622 1.00 85.50 613 SER A CA 1
ATOM 4729 C C . SER A 1 613 ? -5.818 -15.485 9.984 1.00 85.50 613 SER A C 1
ATOM 4731 O O . SER A 1 613 ? -6.540 -15.598 10.963 1.00 85.50 613 SER A O 1
ATOM 4733 N N . ALA A 1 614 ? -4.485 -15.515 10.081 1.00 81.88 614 ALA A N 1
ATOM 4734 C CA . ALA A 1 614 ? -3.795 -15.732 11.352 1.00 81.88 614 ALA A CA 1
ATOM 4735 C C . ALA A 1 614 ? -4.072 -14.619 12.384 1.00 81.88 614 ALA A C 1
ATOM 4737 O O . ALA A 1 614 ? -4.197 -14.897 13.576 1.00 81.88 614 ALA A O 1
ATOM 4738 N N . TRP A 1 615 ? -4.192 -13.357 11.951 1.00 85.44 615 TRP A N 1
ATOM 4739 C CA . TRP A 1 615 ? -4.547 -12.243 12.840 1.00 85.44 615 TRP A CA 1
ATOM 4740 C C . TRP A 1 615 ? -5.970 -12.372 13.377 1.00 85.44 615 TRP A C 1
ATOM 4742 O O . TRP A 1 615 ? -6.193 -12.100 14.555 1.00 85.44 615 TRP A O 1
ATOM 4752 N N . ILE A 1 616 ? -6.908 -12.804 12.530 1.00 83.88 616 ILE A N 1
ATOM 4753 C CA . ILE A 1 616 ? -8.278 -13.113 12.943 1.00 83.88 616 ILE A CA 1
ATOM 4754 C C . ILE A 1 616 ? -8.246 -14.281 13.926 1.00 83.88 616 ILE A C 1
ATOM 4756 O O . ILE A 1 616 ? -8.722 -14.122 15.039 1.00 83.88 616 ILE A O 1
ATOM 4760 N N . ASP A 1 617 ? -7.608 -15.403 13.595 1.00 80.44 617 ASP A N 1
ATOM 4761 C CA . ASP A 1 617 ? -7.577 -16.607 14.440 1.00 80.44 617 ASP A CA 1
ATOM 4762 C C . ASP A 1 617 ? -6.988 -16.343 15.833 1.00 80.44 617 ASP A C 1
ATOM 4764 O O . ASP A 1 617 ? -7.487 -16.855 16.837 1.00 80.44 617 ASP A O 1
ATOM 4768 N N . ALA A 1 618 ? -5.973 -15.479 15.924 1.00 73.44 618 ALA A N 1
ATOM 4769 C CA . ALA A 1 618 ? -5.379 -15.071 17.195 1.00 73.44 618 ALA A CA 1
ATOM 4770 C C . ALA A 1 618 ? -6.329 -14.246 18.093 1.00 73.44 618 ALA A C 1
ATOM 4772 O O . ALA A 1 618 ? -6.047 -14.069 19.284 1.00 73.44 618 ALA A O 1
ATOM 4773 N N . HIS A 1 619 ? -7.420 -13.706 17.535 1.00 70.81 619 HIS A N 1
ATOM 4774 C CA . HIS A 1 619 ? -8.252 -12.662 18.142 1.00 70.81 619 HIS A CA 1
ATOM 4775 C C . HIS A 1 619 ? -9.777 -12.840 17.970 1.00 70.81 619 HIS A C 1
ATOM 4777 O O . HIS A 1 619 ? -10.538 -12.060 18.545 1.00 70.81 619 HIS A O 1
ATOM 4783 N N . ALA A 1 620 ? -10.230 -13.874 17.249 1.00 57.25 620 ALA A N 1
ATOM 4784 C CA . ALA A 1 620 ? -11.582 -14.024 16.691 1.00 57.25 620 ALA A CA 1
ATOM 4785 C C . ALA A 1 620 ? -12.728 -13.999 17.715 1.00 57.25 620 ALA A C 1
ATOM 4787 O O . ALA A 1 620 ? -13.886 -13.874 17.339 1.00 57.25 620 ALA A O 1
ATOM 4788 N N . LYS A 1 621 ? -12.430 -14.126 19.013 1.00 57.25 621 LYS A N 1
ATOM 4789 C CA . LYS A 1 621 ? -13.438 -14.214 20.081 1.00 57.25 621 LYS A CA 1
ATOM 4790 C C . LYS A 1 621 ? -13.449 -13.032 21.049 1.00 57.25 621 LYS A C 1
ATOM 4792 O O . LYS A 1 621 ? -14.242 -13.051 21.984 1.00 57.25 621 LYS A O 1
ATOM 4797 N N . THR A 1 622 ? -12.560 -12.049 20.893 1.00 67.50 622 THR A N 1
ATOM 4798 C CA . THR A 1 622 ? -12.341 -11.031 21.941 1.00 67.50 622 THR A CA 1
ATOM 4799 C C . THR A 1 622 ? -12.176 -9.598 21.445 1.00 67.50 622 THR A C 1
ATOM 4801 O O . THR A 1 622 ? -12.284 -8.688 22.263 1.00 67.50 622 THR A O 1
ATOM 4804 N N . LEU A 1 623 ? -11.927 -9.370 20.150 1.00 81.00 623 LEU A N 1
ATOM 4805 C CA . LEU A 1 623 ? -11.681 -8.033 19.599 1.00 81.00 623 LEU A CA 1
ATOM 4806 C C . LEU A 1 623 ? -12.712 -7.649 18.533 1.00 81.00 623 LEU A C 1
ATOM 4808 O O . LEU A 1 623 ? -12.967 -8.450 17.637 1.00 81.00 623 LEU A O 1
ATOM 4812 N N . PRO A 1 624 ? -13.237 -6.414 18.558 1.00 88.81 624 PRO A N 1
ATOM 4813 C CA . PRO A 1 624 ? -13.976 -5.866 17.432 1.00 88.81 624 PRO A CA 1
ATOM 4814 C C . PRO A 1 624 ? -13.031 -5.551 16.260 1.00 88.81 624 PRO A C 1
ATOM 4816 O O . PRO A 1 624 ? -11.831 -5.324 16.454 1.00 88.81 624 PRO A O 1
ATOM 4819 N N . LEU A 1 625 ? -13.573 -5.520 15.039 1.00 90.31 625 LEU A N 1
ATOM 4820 C CA . LEU A 1 625 ? -12.812 -5.323 13.804 1.00 90.31 625 LEU A CA 1
ATOM 4821 C C . LEU A 1 625 ? -11.990 -4.034 13.822 1.00 90.31 625 LEU A C 1
ATOM 4823 O O . LEU A 1 625 ? -10.811 -4.059 13.483 1.00 90.31 625 LEU A O 1
ATOM 4827 N N . ASP A 1 626 ? -12.579 -2.919 14.247 1.00 91.81 626 ASP A N 1
ATOM 4828 C CA . ASP A 1 626 ? -11.894 -1.626 14.325 1.00 91.81 626 ASP A CA 1
ATOM 4829 C C . ASP A 1 626 ? -10.632 -1.687 15.208 1.00 91.81 626 ASP A C 1
ATOM 4831 O O . ASP A 1 626 ? -9.587 -1.164 14.825 1.00 91.81 626 ASP A O 1
ATOM 4835 N N . ALA A 1 627 ? -10.688 -2.392 16.341 1.00 91.19 627 ALA A N 1
ATOM 4836 C CA . ALA A 1 627 ? -9.533 -2.630 17.205 1.00 91.19 627 ALA A CA 1
ATOM 4837 C C . ALA A 1 627 ? -8.540 -3.652 16.623 1.00 91.19 627 ALA A C 1
ATOM 4839 O O . ALA A 1 627 ? -7.331 -3.497 16.804 1.00 91.19 627 ALA A O 1
ATOM 4840 N N . LEU A 1 628 ? -9.012 -4.686 15.914 1.00 89.75 628 LEU A N 1
ATOM 4841 C CA . LEU A 1 628 ? -8.130 -5.622 15.206 1.00 89.75 628 LEU A CA 1
ATOM 4842 C C . LEU A 1 628 ? -7.304 -4.894 14.139 1.00 89.75 628 LEU A C 1
ATOM 4844 O O . LEU A 1 628 ? -6.102 -5.135 14.031 1.00 89.75 628 LEU A O 1
ATOM 4848 N N . LEU A 1 629 ? -7.931 -3.995 13.373 1.00 91.81 629 LEU A N 1
ATOM 4849 C CA . LEU A 1 629 ? -7.253 -3.229 12.330 1.00 91.81 629 LEU A CA 1
ATOM 4850 C C . LEU A 1 629 ? -6.129 -2.365 12.910 1.00 91.81 629 LEU A C 1
ATOM 4852 O O . LEU A 1 629 ? -5.058 -2.311 12.314 1.00 91.81 629 LEU A O 1
ATOM 4856 N N . GLU A 1 630 ? -6.308 -1.769 14.093 1.00 90.81 630 GLU A N 1
ATOM 4857 C CA . GLU A 1 630 ? -5.227 -1.041 14.782 1.00 90.81 630 GLU A CA 1
ATOM 4858 C C . GLU A 1 630 ? -4.074 -1.928 15.248 1.00 90.81 630 GLU A C 1
ATOM 4860 O O . GLU A 1 630 ? -2.955 -1.459 15.436 1.00 90.81 630 GLU A O 1
ATOM 4865 N N . ARG A 1 631 ? -4.331 -3.224 15.409 1.00 86.00 631 ARG A N 1
ATOM 4866 C CA . ARG A 1 631 ? -3.349 -4.207 15.865 1.00 86.00 631 ARG A CA 1
ATOM 4867 C C . ARG A 1 631 ? -2.659 -4.947 14.722 1.00 86.00 631 ARG A C 1
ATOM 4869 O O . ARG A 1 631 ? -1.917 -5.892 14.997 1.00 86.00 631 ARG A O 1
ATOM 4876 N N . ILE A 1 632 ? -2.872 -4.536 13.467 1.00 84.31 632 ILE A N 1
ATOM 4877 C CA . ILE A 1 632 ? -2.166 -5.094 12.308 1.00 84.31 632 ILE A CA 1
ATOM 4878 C C . ILE A 1 632 ? -0.646 -4.949 12.529 1.00 84.31 632 ILE A C 1
ATOM 4880 O O . ILE A 1 632 ? -0.143 -3.824 12.574 1.00 84.31 632 ILE A O 1
ATOM 4884 N N . PRO A 1 633 ? 0.119 -6.056 12.622 1.00 78.25 633 PRO A N 1
ATOM 4885 C CA . PRO A 1 633 ? 1.548 -5.997 12.950 1.00 78.25 633 PRO A CA 1
ATOM 4886 C C . PRO A 1 633 ? 2.400 -5.327 11.867 1.00 78.25 633 PRO A C 1
ATOM 4888 O O . PRO A 1 633 ? 3.464 -4.773 12.145 1.00 78.25 633 PRO A O 1
ATOM 4891 N N . PHE A 1 634 ? 1.955 -5.396 10.611 1.00 75.50 634 PHE A N 1
ATOM 4892 C CA . PHE A 1 634 ? 2.673 -4.812 9.486 1.00 75.50 634 PHE A CA 1
ATOM 4893 C C . PHE A 1 634 ? 2.310 -3.336 9.348 1.00 75.50 634 PHE A C 1
ATOM 4895 O O . PHE A 1 634 ? 1.233 -2.992 8.866 1.00 75.50 634 PHE A O 1
ATOM 4902 N N . THR A 1 635 ? 3.240 -2.448 9.708 1.00 78.94 635 THR A N 1
ATOM 4903 C CA . THR A 1 635 ? 3.047 -0.990 9.607 1.00 78.94 635 THR A CA 1
ATOM 4904 C C . THR A 1 635 ? 2.650 -0.538 8.196 1.00 78.94 635 THR A C 1
ATOM 4906 O O . THR A 1 635 ? 1.879 0.408 8.040 1.00 78.94 635 THR A O 1
ATOM 4909 N N . GLU A 1 636 ? 3.172 -1.202 7.159 1.00 78.25 636 GLU A N 1
ATOM 4910 C CA . GLU A 1 636 ? 2.799 -0.940 5.765 1.00 78.25 636 GLU A CA 1
ATOM 4911 C C . GLU A 1 636 ? 1.322 -1.263 5.514 1.00 78.25 636 GLU A C 1
ATOM 4913 O O . GLU A 1 636 ? 0.589 -0.394 5.046 1.00 78.25 636 GLU A O 1
ATOM 4918 N N . THR A 1 637 ? 0.869 -2.451 5.922 1.00 86.69 637 THR A N 1
ATOM 4919 C CA . THR A 1 637 ? -0.521 -2.898 5.772 1.00 86.69 637 THR A CA 1
ATOM 4920 C C . THR A 1 637 ? -1.491 -2.078 6.615 1.00 86.69 637 THR A C 1
ATOM 4922 O O . THR A 1 637 ? -2.537 -1.674 6.114 1.00 86.69 637 THR A O 1
ATOM 4925 N N . HIS A 1 638 ? -1.134 -1.741 7.856 1.00 86.81 638 HIS A N 1
ATOM 4926 C CA . HIS A 1 638 ? -1.932 -0.848 8.703 1.00 86.81 638 HIS A CA 1
ATOM 4927 C C . HIS A 1 638 ? -2.166 0.509 8.029 1.00 86.81 638 HIS A C 1
ATOM 4929 O O . HIS A 1 638 ? -3.302 0.965 7.886 1.00 86.81 638 HIS A O 1
ATOM 4935 N N . ARG A 1 639 ? -1.095 1.133 7.520 1.00 88.25 639 ARG A N 1
ATOM 4936 C CA . ARG A 1 639 ? -1.195 2.395 6.777 1.00 88.25 639 ARG A CA 1
ATOM 4937 C C . ARG A 1 639 ? -1.997 2.232 5.487 1.00 88.25 639 ARG A C 1
ATOM 4939 O O . ARG A 1 639 ? -2.749 3.137 5.128 1.00 88.25 639 ARG A O 1
ATOM 4946 N N . TYR A 1 640 ? -1.811 1.118 4.786 1.00 93.50 640 TYR A N 1
ATOM 4947 C CA . TYR A 1 640 ? -2.500 0.816 3.538 1.00 93.50 640 TYR A CA 1
ATOM 4948 C C . TYR A 1 640 ? -4.016 0.764 3.736 1.00 93.50 640 TYR A C 1
ATOM 4950 O O . TYR A 1 640 ? -4.733 1.501 3.061 1.00 93.50 640 TYR A O 1
ATOM 4958 N N . VAL A 1 641 ? -4.493 0.003 4.727 1.00 94.81 641 VAL A N 1
ATOM 4959 C CA . VAL A 1 641 ? -5.922 -0.112 5.060 1.00 94.81 641 VAL A CA 1
ATOM 4960 C C . VAL A 1 641 ? -6.543 1.258 5.312 1.00 94.81 641 VAL A C 1
ATOM 4962 O O . VAL A 1 641 ? -7.550 1.605 4.697 1.00 94.81 641 VAL A O 1
ATOM 4965 N N . ARG A 1 642 ? -5.904 2.078 6.155 1.00 92.94 642 ARG A N 1
ATOM 4966 C CA . ARG A 1 642 ? -6.405 3.418 6.491 1.00 92.94 642 ARG A CA 1
ATOM 4967 C C . ARG A 1 642 ? -6.489 4.331 5.268 1.00 92.94 642 ARG A C 1
ATOM 4969 O O . ARG A 1 642 ? -7.459 5.071 5.123 1.00 92.94 642 ARG A O 1
ATOM 4976 N N . ARG A 1 643 ? -5.493 4.272 4.377 1.00 92.44 643 ARG A N 1
ATOM 4977 C CA . ARG A 1 643 ? -5.475 5.067 3.141 1.00 92.44 643 ARG A CA 1
ATOM 4978 C C . ARG A 1 643 ? -6.552 4.615 2.161 1.00 92.44 643 ARG A C 1
ATOM 4980 O O . ARG A 1 643 ? -7.286 5.465 1.668 1.00 92.44 643 ARG A O 1
ATOM 4987 N N . VAL A 1 644 ? -6.656 3.313 1.884 1.00 94.50 644 VAL A N 1
ATOM 4988 C CA . VAL A 1 644 ? -7.645 2.795 0.926 1.00 94.50 644 VAL A CA 1
ATOM 4989 C C . VAL A 1 644 ? -9.057 3.074 1.422 1.00 94.50 644 VAL A C 1
ATOM 4991 O O . VAL A 1 644 ? -9.850 3.587 0.646 1.00 94.50 644 VAL A O 1
ATOM 4994 N N . LEU A 1 645 ? -9.361 2.844 2.704 1.00 91.88 645 LEU A N 1
ATOM 4995 C CA . LEU A 1 645 ? -10.688 3.146 3.254 1.00 91.88 645 LEU A CA 1
ATOM 4996 C C . LEU A 1 645 ? -11.034 4.639 3.177 1.00 91.88 645 LEU A C 1
ATOM 4998 O O . LEU A 1 645 ? -12.144 4.978 2.782 1.00 91.88 645 LEU A O 1
ATOM 5002 N N . GLY A 1 646 ? -10.083 5.531 3.477 1.00 88.94 646 GLY A N 1
ATOM 5003 C CA . GLY A 1 646 ? -10.298 6.974 3.332 1.00 88.94 646 GLY A CA 1
ATOM 5004 C C . GLY A 1 646 ? -10.558 7.398 1.880 1.00 88.94 646 GLY A C 1
ATOM 5005 O O . GLY A 1 646 ? -11.451 8.198 1.615 1.00 88.94 646 GLY A O 1
ATOM 5006 N N . HIS A 1 647 ? -9.819 6.840 0.911 1.00 90.38 647 HIS A N 1
ATOM 5007 C CA . HIS A 1 647 ? -10.082 7.100 -0.510 1.00 90.38 647 HIS A CA 1
ATOM 5008 C C . HIS A 1 647 ? -11.403 6.481 -0.982 1.00 90.38 647 HIS A C 1
ATOM 5010 O O . HIS A 1 647 ? -12.117 7.117 -1.750 1.00 90.38 647 HIS A O 1
ATOM 5016 N N . TYR A 1 648 ? -11.732 5.276 -0.521 1.00 90.31 648 TYR A N 1
ATOM 5017 C CA . TYR A 1 648 ? -12.948 4.559 -0.894 1.00 90.31 648 TYR A CA 1
ATOM 5018 C C . TYR A 1 648 ? -14.196 5.319 -0.451 1.00 90.31 648 TYR A C 1
ATOM 5020 O O . TYR A 1 648 ? -15.087 5.571 -1.260 1.00 90.31 648 TYR A O 1
ATOM 5028 N N . GLU A 1 649 ? -14.209 5.770 0.801 1.00 85.38 649 GLU A N 1
ATOM 5029 C CA . GLU A 1 649 ? -15.275 6.616 1.326 1.00 85.38 649 GLU A CA 1
ATOM 5030 C C . GLU A 1 649 ? -15.392 7.928 0.547 1.00 85.38 649 GLU A C 1
ATOM 5032 O O . GLU A 1 649 ? -16.488 8.320 0.160 1.00 85.38 649 GLU A O 1
ATOM 5037 N N . HIS A 1 650 ? -14.269 8.589 0.253 1.00 85.75 650 HIS A N 1
ATOM 5038 C CA . HIS A 1 650 ? -14.295 9.829 -0.519 1.00 85.75 650 HIS A CA 1
ATOM 5039 C C . HIS A 1 650 ? -14.942 9.637 -1.900 1.00 85.75 650 HIS A C 1
ATOM 5041 O O . HIS A 1 650 ? -15.776 10.446 -2.306 1.00 85.75 650 HIS A O 1
ATOM 5047 N N . TYR A 1 651 ? -14.580 8.571 -2.621 1.00 87.94 651 TYR A N 1
ATOM 5048 C CA . TYR A 1 651 ? -15.178 8.269 -3.922 1.00 87.94 651 TYR A CA 1
ATOM 5049 C C . TYR A 1 651 ? -16.685 8.005 -3.818 1.00 87.94 651 TYR A C 1
ATOM 5051 O O . TYR A 1 651 ? -17.455 8.557 -4.600 1.00 87.94 651 TYR A O 1
ATOM 5059 N N . ARG A 1 652 ? -17.126 7.262 -2.798 1.00 86.12 652 ARG A N 1
ATOM 5060 C CA . ARG A 1 652 ? -18.555 7.007 -2.562 1.00 86.12 652 ARG A CA 1
ATOM 5061 C C . ARG A 1 652 ? -19.340 8.272 -2.230 1.00 86.12 652 ARG A C 1
ATOM 5063 O O . ARG A 1 652 ? -20.394 8.496 -2.819 1.00 86.12 652 ARG A O 1
ATOM 5070 N N . VAL A 1 653 ? -18.816 9.121 -1.345 1.00 83.19 653 VAL A N 1
ATOM 5071 C CA . VAL A 1 653 ? -19.442 10.407 -0.993 1.00 83.19 653 VAL A CA 1
ATOM 5072 C C . VAL A 1 653 ? -19.556 11.306 -2.224 1.00 83.19 653 VAL A C 1
ATOM 5074 O O . VAL A 1 653 ? -20.612 11.892 -2.463 1.00 83.19 653 VAL A O 1
ATOM 5077 N N . ARG A 1 654 ? -18.500 11.383 -3.045 1.00 84.69 654 ARG A N 1
ATOM 5078 C CA . ARG A 1 654 ? -18.512 12.132 -4.312 1.00 84.69 654 ARG A CA 1
ATOM 5079 C C . ARG A 1 654 ? -19.613 11.640 -5.258 1.00 84.69 654 ARG A C 1
ATOM 5081 O O . ARG A 1 654 ? -20.266 12.461 -5.910 1.00 84.69 654 ARG A O 1
ATOM 5088 N N . ASP A 1 655 ? -19.840 10.333 -5.290 1.00 81.50 655 ASP A N 1
ATOM 5089 C CA . ASP A 1 655 ? -20.864 9.671 -6.101 1.00 81.50 655 ASP A CA 1
ATOM 5090 C C . ASP A 1 655 ? -22.273 9.725 -5.485 1.00 81.50 655 ASP A C 1
ATOM 5092 O O . ASP A 1 655 ? -23.222 9.208 -6.069 1.00 81.50 655 ASP A O 1
ATOM 5096 N N . GLY A 1 656 ? -22.439 10.370 -4.325 1.00 80.75 656 GLY A N 1
ATOM 5097 C CA . GLY A 1 656 ? -23.719 10.428 -3.615 1.00 80.75 656 GLY A CA 1
ATOM 5098 C C . GLY A 1 656 ? -24.164 9.074 -3.059 1.00 80.75 656 GLY A C 1
ATOM 5099 O O . GLY A 1 656 ? -25.332 8.904 -2.712 1.00 80.75 656 GLY A O 1
ATOM 5100 N N . MET A 1 657 ? -23.251 8.103 -2.980 1.00 76.56 657 MET A N 1
ATOM 5101 C CA . MET A 1 657 ? -23.523 6.806 -2.383 1.00 76.56 657 MET A CA 1
ATOM 5102 C C . MET A 1 657 ? -23.523 6.926 -0.857 1.00 76.56 657 MET A C 1
ATOM 5104 O O . MET A 1 657 ? -22.725 7.685 -0.296 1.00 76.56 657 MET A O 1
ATOM 5108 N N . PRO A 1 658 ? -24.370 6.151 -0.156 1.00 69.75 658 PRO A N 1
ATOM 5109 C CA . PRO A 1 658 ? -24.288 6.075 1.292 1.00 69.75 658 PRO A CA 1
ATOM 5110 C C . PRO A 1 658 ? -22.914 5.539 1.705 1.00 69.75 658 PRO A C 1
ATOM 5112 O O . PRO A 1 658 ? -22.269 4.784 0.967 1.00 69.75 658 PRO A O 1
ATOM 5115 N N . MET A 1 659 ? -22.482 5.908 2.903 1.00 66.50 659 MET A N 1
ATOM 5116 C CA . MET A 1 659 ? -21.272 5.375 3.520 1.00 66.50 659 MET A CA 1
ATOM 5117 C C . MET A 1 659 ? -21.298 3.840 3.540 1.00 66.50 659 MET A C 1
ATOM 5119 O O . MET A 1 659 ? -22.357 3.213 3.644 1.00 66.50 659 MET A O 1
ATOM 5123 N N . VAL A 1 660 ? -20.125 3.222 3.403 1.00 69.75 660 VAL A N 1
ATOM 5124 C CA . VAL A 1 660 ? -20.003 1.761 3.499 1.00 69.75 660 VAL A CA 1
ATOM 5125 C C . VAL A 1 660 ? -20.335 1.343 4.922 1.00 69.75 660 VAL A C 1
ATOM 5127 O O . VAL A 1 660 ? -19.666 1.774 5.858 1.00 69.75 660 VAL A O 1
ATOM 5130 N N . ALA A 1 661 ? -21.316 0.458 5.081 1.00 70.25 661 ALA A N 1
ATOM 5131 C CA . ALA A 1 661 ? -21.552 -0.185 6.362 1.00 70.25 661 ALA A CA 1
ATOM 5132 C C . ALA A 1 661 ? -20.349 -1.079 6.698 1.00 70.25 661 ALA A C 1
ATOM 5134 O O . ALA A 1 661 ? -20.092 -2.081 6.028 1.00 70.25 661 ALA A O 1
ATOM 5135 N N . LEU A 1 662 ? -19.583 -0.698 7.718 1.00 79.94 662 LEU A N 1
ATOM 5136 C CA . LEU A 1 662 ? -18.450 -1.481 8.196 1.00 79.94 662 LEU A CA 1
ATOM 5137 C C . LEU A 1 662 ? -18.876 -2.296 9.418 1.00 79.94 662 LEU A C 1
ATOM 5139 O O . LEU A 1 662 ? -19.115 -1.744 10.492 1.00 79.94 662 LEU A O 1
ATOM 5143 N N . GLY A 1 663 ? -18.964 -3.618 9.250 1.00 78.81 663 GLY A N 1
ATOM 5144 C CA . GLY A 1 663 ? -19.208 -4.539 10.357 1.00 78.81 663 GLY A CA 1
ATOM 5145 C C . GLY A 1 663 ? -18.123 -4.422 11.430 1.00 78.81 663 GLY A C 1
ATOM 5146 O O . GLY A 1 663 ? -16.941 -4.293 11.118 1.00 78.81 663 GLY A O 1
ATOM 5147 N N . LEU A 1 664 ? -18.524 -4.446 12.702 1.00 83.31 664 LEU A N 1
ATOM 5148 C CA . LEU A 1 664 ? -17.595 -4.458 13.841 1.00 83.31 664 LEU A CA 1
ATOM 5149 C C . LEU A 1 664 ? -17.268 -5.870 14.322 1.00 83.31 664 LEU A C 1
ATOM 5151 O O . LEU A 1 664 ? -16.327 -6.050 15.092 1.00 83.31 664 LEU A O 1
ATOM 5155 N N . GLU A 1 665 ? -18.059 -6.851 13.911 1.00 84.19 665 GLU A N 1
ATOM 5156 C CA . GLU A 1 665 ? -17.834 -8.249 14.241 1.00 84.19 665 GLU A CA 1
ATOM 5157 C C . GLU A 1 665 ? -16.710 -8.800 13.366 1.00 84.19 665 GLU A C 1
ATOM 5159 O O . GLU A 1 665 ? -16.522 -8.381 12.223 1.00 84.19 665 GLU A O 1
ATOM 5164 N N . LEU A 1 666 ? -15.915 -9.706 13.928 1.00 82.62 666 LEU A N 1
ATOM 5165 C CA . LEU A 1 666 ? -14.945 -10.448 13.138 1.00 82.62 666 LEU A CA 1
ATOM 5166 C C . LEU A 1 666 ? -15.662 -11.604 12.437 1.00 82.62 666 LEU A C 1
ATOM 5168 O O . LEU A 1 666 ? -16.507 -12.247 13.063 1.00 82.62 666 LEU A O 1
ATOM 5172 N N . PRO A 1 667 ? -15.320 -11.905 11.172 1.00 79.44 667 PRO A N 1
ATOM 5173 C CA . PRO A 1 667 ? -15.811 -13.116 10.539 1.00 79.44 667 PRO A CA 1
ATOM 5174 C C . PRO A 1 667 ? -15.260 -14.343 11.270 1.00 79.44 667 PRO A C 1
ATOM 5176 O O . PRO A 1 667 ? -14.189 -14.303 11.887 1.00 79.44 667 PRO A O 1
ATOM 5179 N N . GLU A 1 668 ? -15.973 -15.458 11.155 1.00 71.00 668 GLU A N 1
ATOM 5180 C CA . GLU A 1 668 ? -15.442 -16.751 11.578 1.00 71.00 668 GLU A CA 1
ATOM 5181 C C . GLU A 1 668 ? -14.136 -17.062 10.813 1.00 71.00 668 GLU A C 1
ATOM 5183 O O . GLU A 1 668 ? -13.994 -16.656 9.653 1.00 71.00 668 GLU A O 1
ATOM 5188 N N . PRO A 1 669 ? -13.184 -17.796 11.422 1.00 62.94 669 PRO A N 1
ATOM 5189 C CA . PRO A 1 669 ? -11.951 -18.240 10.773 1.00 62.94 669 PRO A CA 1
ATOM 5190 C C . PRO A 1 669 ? -12.186 -18.720 9.338 1.00 62.94 669 PRO A C 1
ATOM 5192 O O . PRO A 1 669 ? -13.052 -19.566 9.090 1.00 62.94 669 PRO A O 1
ATOM 5195 N N . ALA A 1 670 ? -11.430 -18.144 8.397 1.00 58.09 670 ALA A N 1
ATOM 5196 C CA . ALA A 1 670 ? -11.730 -18.153 6.966 1.00 58.09 670 ALA A CA 1
ATOM 5197 C C . ALA A 1 670 ? -12.117 -19.547 6.435 1.00 58.09 670 ALA A C 1
ATOM 5199 O O . ALA A 1 670 ? -11.276 -20.433 6.271 1.00 58.09 670 ALA A O 1
ATOM 5200 N N . ARG A 1 671 ? -13.400 -19.719 6.095 1.00 52.38 671 ARG A N 1
ATOM 5201 C CA . ARG A 1 671 ? -13.969 -20.992 5.615 1.00 52.38 671 ARG A CA 1
ATOM 5202 C C . ARG A 1 671 ? -13.665 -21.278 4.145 1.00 52.38 671 ARG A C 1
ATOM 5204 O O . ARG A 1 671 ? -13.910 -22.387 3.668 1.00 52.38 671 ARG A O 1
ATOM 5211 N N . HIS A 1 672 ? -13.195 -20.286 3.389 1.00 54.06 672 HIS A N 1
ATOM 5212 C CA . HIS A 1 672 ? -13.071 -20.367 1.933 1.00 54.06 672 HIS A CA 1
ATOM 5213 C C . HIS A 1 672 ? -11.629 -20.144 1.489 1.00 54.06 672 HIS A C 1
ATOM 5215 O O . HIS A 1 672 ? -11.094 -19.038 1.573 1.00 54.06 672 HIS A O 1
ATOM 5221 N N . ALA A 1 673 ? -10.982 -21.206 1.002 1.00 59.66 673 ALA A N 1
ATOM 5222 C CA . ALA A 1 673 ? -9.729 -21.079 0.268 1.00 59.66 673 ALA A CA 1
ATOM 5223 C C . ALA A 1 673 ? -9.951 -20.181 -0.956 1.00 59.66 673 ALA A C 1
ATOM 5225 O O . ALA A 1 673 ? -10.971 -20.308 -1.637 1.00 59.66 673 ALA A O 1
ATOM 5226 N N . ILE A 1 674 ? -8.997 -19.290 -1.240 1.00 60.31 674 ILE A N 1
ATOM 5227 C CA . ILE A 1 674 ? -8.986 -18.603 -2.532 1.00 60.31 674 ILE A CA 1
ATOM 5228 C C . ILE A 1 674 ? -8.831 -19.703 -3.578 1.00 60.31 674 ILE A C 1
ATOM 5230 O O . ILE A 1 674 ? -7.834 -20.425 -3.569 1.00 60.31 674 ILE A O 1
ATOM 5234 N N . ARG A 1 675 ? -9.855 -19.879 -4.414 1.00 55.81 675 ARG A N 1
ATOM 5235 C CA . ARG A 1 675 ? -9.810 -20.819 -5.533 1.00 55.81 675 ARG A CA 1
ATOM 5236 C C . ARG A 1 675 ? -8.933 -20.185 -6.605 1.00 55.81 675 ARG A C 1
ATOM 5238 O O . ARG A 1 675 ? -9.410 -19.324 -7.343 1.00 55.81 675 ARG A O 1
ATOM 5245 N N . PHE A 1 676 ? -7.649 -20.520 -6.557 1.00 49.72 676 PHE A N 1
ATOM 5246 C CA . PHE A 1 676 ? -6.717 -20.300 -7.654 1.00 49.72 676 PHE A CA 1
ATOM 5247 C C . PHE A 1 676 ? -6.813 -21.426 -8.677 1.00 49.72 676 PHE A C 1
ATOM 5249 O O . PHE A 1 676 ? -7.364 -22.496 -8.325 1.00 49.72 676 PHE A O 1
#

pLDDT: mean 74.14, std 20.58, range [23.3, 97.94]

Sequence (676 aa):
MAAGDVPLAYASFEVAAASPTPDIVVEARVGLARAEVILDPRAALPKVERLVQDYPELPQTAEILHLLATQLEHGEDTVAKAVDLHRSVDLTWPWTAEARRSREHLAALASRGVRVPPLTEAERVDRASRLVRLGSPDKGKEAVEQLLASPPKSPVEQRRMHELAARVARNEGDFAAMAYHQALAAGAPPPVTREPTEAEIQRILVNIRRGVPLKRLGGPGLLQYAQTASRFGAHRFVEAALDAAMGRPLPPEVIFDLAMVAAGSDLDAKVEKLLRPLAARRDALGRGARYHRARALERMGELEAARALYLEVTEERPDDYYALWARQRIDDLRGTASESVRVASSAPILPPRAPAKKPNLTYPPFAEVALNREVSASPAAEASLEEIADKLRGVVSLHGEAYPQLPRAEALLRLGDVDGAQLELYEAYVAYRAAIRRPLRRAGLVSVAEGAHRRYAPPFAAEHRARRELDDLSREIIADVAAAIGDWGTAIGISDRYHPDDRPRAYEKEILAAAERHGIDPNLLFAVMRVESVYQRRIVSHAGAIGLTQIMPRTGRLIAQARGIEDFTPADLLDPEVNIDFAAWYLAQLIARFDGHVPLAIASYNGGPHNVSAWIDAHAKTLPLDALLERIPFTETHRYVRRVLGHYEHYRVRDGMPMVALGLELPEPARHAIRF

Foldseek 3Di:
DDDDCPVVVVVVVVVQPDDDDDFDWDWFDDPPDTDTHTADLPPCPVVLVVCCVVCVLTLCNLVSLLVNLVVQCPDPVRNVVSLVSLLCSCLVPVQDPSVVVSVVVNVVSVVVVHDRDDDDLVSLLSSLVCCLQQHDLVSNVVSLVVNVVDDDPDLQSQLSSLCSQLLSCVLVLVNQSNQQSNQSNVVHHRPPLDDQPPVRLVVLVVCVVVVPDLLPDALVRLLNSLLSCLLVVVVVSLVVSLVSPQPDPHDLLSLLSSLLSQQQHPCLVSSLRSLVVLCPDLDPSVLSSLLSNLSSCVVVVVPVSSLVSLVVSCVSPVLFLSVLVSVLSNCVSVVVPDPVVVVVLALPQDPQDDPDDDDDDDDDDVCVPPLPDDPPPDPLPPDQLLNLLVLLPVVCVQQCVLQVLSVQLSVCSVVVNLVSNLVSLVVLLQSLCVLPHPHPPQQRLLCSQQVNSGGDDDDDPVSSVSSPPCDQVNLCSSLVSCVSSLNQLSNCRRHVVDPLVVLDCGPVVLLVVLCVNRVHDSLLLSLQLSLQRSQQLQDADPSRQHGSNRHNQVLLVQLCVLVVNDPDTSSCCSPSNSVSNSVSNQLSLLCVQFNRQNLLSQLCSNSNNVLSLVLCVSCQPRFWPSSSLVVRSDPVSSVRSRRSLSSSQVSCVVSVHDRRDHGRHGGDRGPDDRRD

Radius of gyration: 29.74 Å; Cα contacts (8 Å, |Δi|>4): 894; chains: 1; bounding box: 79×58×89 Å

Mean predicted aligned error: 15.68 Å

Nearest PDB structures (foldseek):
  5ohu-assembly1_A  TM=4.716E-01  e=3.167E-13  Pseudomonas aeruginosa
  6fc4-assembly1_A  TM=4.886E-01  e=1.826E-12  Pseudomonas aeruginosa
  1sly-assembly1_A  TM=4.136E-01  e=6.694E-10  Escherichia coli
  1qsa-assembly1_A  TM=2.888E-01  e=3.125E-10  Escherichia coli
  8sxg-assembly1_C  TM=2.140E-01  e=1.271E-02  Pseudomonas aeruginosa

Solvent-accessible surface area (backbone atoms only — not comparable to full-atom values): 36784 Å² total; per-residue (Å²): 134,74,102,72,61,71,61,56,63,55,52,59,57,62,70,72,74,76,76,99,69,83,74,42,81,40,82,45,74,62,90,93,47,78,45,78,45,73,42,46,88,87,72,28,58,69,52,49,52,45,45,45,69,77,41,74,60,48,76,54,47,49,51,55,40,38,55,52,16,62,67,25,56,80,40,92,90,32,31,67,55,14,52,53,35,23,49,48,30,31,52,74,42,53,63,42,71,46,16,52,51,24,51,54,49,50,52,52,41,38,74,72,69,45,91,67,81,79,80,50,71,68,53,50,52,50,28,24,50,46,17,59,70,68,30,56,68,67,60,11,43,53,40,41,52,61,51,68,73,46,86,67,91,42,75,68,49,39,20,51,53,22,50,48,44,15,48,47,22,47,64,72,58,37,56,49,55,15,47,38,22,46,17,53,31,68,73,40,78,54,57,92,67,54,77,69,48,71,68,54,44,48,53,48,50,49,37,63,76,67,65,59,70,58,81,76,49,53,61,71,52,36,40,54,50,22,50,52,24,48,59,71,69,35,57,74,51,29,52,52,34,53,60,57,47,62,96,54,99,57,61,71,67,54,49,52,52,46,30,46,64,40,37,75,43,98,47,23,73,56,31,29,63,62,24,53,75,44,34,76,43,96,46,75,65,10,44,50,25,28,46,56,27,17,54,22,31,42,78,72,66,41,50,69,66,14,47,52,32,24,49,54,38,31,69,76,39,64,70,36,50,62,14,54,56,25,51,54,51,51,42,56,73,67,67,68,61,51,79,75,55,74,73,37,50,33,63,73,69,52,78,74,71,72,87,71,75,85,83,83,97,78,85,86,78,77,66,89,72,52,74,93,55,78,78,80,63,59,94,40,78,80,60,50,50,56,62,48,25,56,64,43,50,65,44,30,75,76,42,22,87,60,32,61,31,46,51,49,19,34,53,25,26,65,72,67,36,58,69,62,16,48,52,23,47,39,50,37,41,49,53,38,42,38,44,75,48,77,57,75,85,47,52,54,51,52,26,58,35,65,72,40,67,55,66,73,74,84,65,55,78,66,46,37,50,52,34,59,63,69,44,71,69,52,27,40,48,53,17,50,44,28,45,52,75,62,34,51,22,41,10,40,68,54,19,82,86,39,51,80,85,67,66,72,78,68,65,46,71,49,39,49,55,23,15,64,66,44,36,45,66,43,40,51,54,54,13,43,22,50,70,58,33,47,56,24,37,75,41,46,48,98,75,54,20,30,8,29,57,41,48,37,52,69,55,50,51,41,51,27,57,50,69,71,47,88,84,75,53,66,34,52,28,45,39,64,58,55,24,46,37,52,48,34,46,51,48,38,49,33,21,61,33,41,67,26,36,54,69,58,21,50,30,19,73,71,49,31,60,68,54,50,42,52,56,40,62,59,36,57,89,56,43,34,33,73,44,49,53,75,60,44,85,48,66,67,33,38,52,46,36,43,50,32,51,22,40,22,50,50,45,29,54,75,70,71,42,76,78,80,69,74,63,48,68,53,62,74,71,63,85,48,78,77,83,88

Secondary structure (DSSP, 8-state):
--TT-HHHHHHHHHGGG---S--EEEEEEETTEEEEEEE-TTTHHHHHHHHHHH-TT-TTHHHHHHHHHHHHTT-TTTHHHHHHHHHHHHHH-TTSHHHHHHHHHHHHHHHTT---PPPPHHHHHHHHHHHHHHS-HHHHHHHHHHHHTSPPSSHHHHHHHHHHHHHHHHHHT-HHHHHHHHHHHHTSPPPTTSPPPHHHHHHHHHHHHHT--GGG--HHHHHHHHHHHHHTT-HHHHHHHHHHHTTS---HHHHHHHHHHHTTSTTHHHHHHHHHHHHT-SSHHHHHHHHHHHHHHHHTT-HHHHHHHHHHHHHH-TTSHHHHHHHHHHHHHTT---HHHHGGGS---PPPPP---S-------SGGG---S-----TTTTS-HHHHHHHHHHHHHHHTTT-THHHHHHHHHHTT-HHHHHHHHHHHHHHHHHHHSS--S-TTHHHHHS------PPPPHHHHHHHHT--HHHHHHHHHHHHHTT-HHHHHHH-TTS-GGG---TTHHHHHHHHHHHT--HHHHHHHHHHHTTT-TT-B-TT--BTTTTB-HHHHHHHHHHTT-TT--GGGGGSHHHHHHHHHHHHHHHHHHTTT-HHHHHHHHHH-HHHHHHHHHTTTTT--HHHHHHT-S-HHHHHHHHHHHHHHHHHHHHTTPPPP----SPPPS-------